Protein 4PVK (pdb70)

Foldseek 3Di:
DVLVVLLVVQDPCVQKDAPPRPCVLVVLCLQAQAPVQSDPVFAFERMEGADQDLSSVLSNLQSCVVVVAFEQEAARQVQQVSQQTTAPDDDYHYHYYHLNLADWAADLVQQKIKGFQNHFQLSNQVVNVVSDLFKGAAFDLALRHTNFQQQQQFGGYQLCQPANTRLVQWDKFWFQFSNSDTDMDVVLDDLLSQCRGNVGPLLSGGTGITMGGIDGFDSKKKKFKAKAAVVNVVLVLVLLCLVQQLVAPSQKWWKWKAQARMIITIMIGRDDLVVVAVSCVVRRCVSVDDSVRIDMHTPQQVSCCVPPVDRPCRCPRNVDSNSPNHFNKDKWKFWFQDRDDSVVSCCVHHPLSPDFQFFMKMKTAYHHPNQPDDLQSHQQRRHNRTSIMIMGMTTDHDPPRVVRNVVSVVVVCVVCVVGTDPPPGATRNSRPDCVQFWFDADPQFTDQVRQCSSQCNHRNPNLVSSQCSSCVRPVNSSRDGRRHRTHDDD

Nearest PDB structures (foldseek):
  4pvh-assembly1_A  TM=1.002E+00  e=0.000E+00  Phleum pratense
  4pve-assembly1_A  TM=1.002E+00  e=0.000E+00  Phleum pratense
  4pwb-assembly1_A  TM=1.001E+00  e=0.000E+00  Phleum pratense
  4pwc-assembly1_A  TM=1.001E+00  e=0.000E+00  Phleum pratense
  3tsj-assembly2_B  TM=9.996E-01  e=0.000E+00  Phleum pratense

CATH classification: 3.30.43.10 (+2 more: 3.30.465.10, 3.40.462.20)

Organism: Phleum pratense (NCBI:txid15957)

B-factor: mean 22.56, std 8.47, range [10.18, 65.34]

Sequence (490 aa):
EDFLGCLVKEIPPRLLYAKSSPAYPSVLGQTIRNSRWSSPDNVKPLYIITPTQVSHIQSAVVCGRRHTVRIRVRSGGHDYEGLSYRSLQPETFAVVDLNKMRAVWVDGKARTAWVVDSGAQLGELYYAIYKASPTLAFPAGVVCPTVGVGGHFAGGGFGMLLRKYGIAAENVIDVKLVDANGKLHDKKSMMGDDHFWAVRGGGGESFGIVVAWQVKLLPVPPTVTIFKISSKTVSSEGAVDIINKWQVVAPQLPADLMIRIIAQGPKATFEAMYLGTCKTLTPLMSSSKFPELGMNPSHCNEMSWIQSIPFVHLGHRDALEDDLLNRQNSFKPFAEYKSDYVYQPFPKTVWEEQILNTWLVKPGAGIMIFDPYGATISATPEESATPFPHRKKGVLFNIQYVNYWFAPGAAAAPLSSWSSKKDIYNYMEPYVSKNPRQAYANYRDIDLGRNEVVNDVSTYASGKVWGQKYFKKGNFERLAITKGKVDPTDYFRNEQSIPPLIIK

InterPro domains:
  IPR006094 FAD linked oxidase, N-terminal [PF01565] (53-191)
  IPR012951 Berberine/berberine-like [PF08031] (435-494)
  IPR016166 FAD-binding domain, PCMH-type [PS51387] (49-225)
  IPR016167 FAD-binding, type PCMH, subdomain 1 [G3DSA:3.30.43.10] (1-109)
  IPR016169 FAD-binding, type PCMH, subdomain 2 [G3DSA:3.30.465.10] (115-495)
  IPR036318 FAD-binding, type PCMH-like superfamily [SSF56176] (4-226)

Solvent-accessible surface area: 18741 Å² total; per-residue (Å²): 182,89,5,51,33,15,0,75,165,103,3,56,89,171,1,19,32,24,114,108,29,140,42,12,90,72,27,8,20,79,11,3,22,4,21,51,24,39,40,125,120,12,32,52,0,61,18,0,0,1,0,40,104,34,63,19,0,47,24,0,0,62,1,0,76,173,50,121,15,44,0,9,26,0,14,5,4,50,38,36,8,0,3,16,4,24,0,28,113,114,82,81,1,0,0,0,1,2,36,86,18,118,43,27,194,36,72,27,188,57,120,28,2,90,0,26,0,2,0,7,0,0,17,0,2,30,22,0,74,144,50,18,82,49,8,0,1,2,5,5,24,45,7,24,21,3,0,8,40,21,0,6,2,0,0,12,4,20,8,0,2,62,37,0,0,0,0,43,9,4,58,30,0,69,0,0,14,4,100,6,117,67,19,60,105,189,58,20,32,124,44,6,10,16,0,5,55,1,1,14,24,17,2,4,8,2,11,5,6,0,36,0,83,4,24,64,7,46,97,40,0,0,0,0,68,7,46,41,45,52,110,102,28,0,20,86,14,0,38,86,0,2,78,24,1,4,149,8,54,34,48,0,3,0,19,0,34,0,111,10,52,84,0,23,0,11,1,5,19,15,11,52,18,181,70,0,33,71,30,3,71,79,102,1,74,80,0,41,22,64,83,99,52,24,29,92,24,23,5,3,72,1,19,4,10,8,74,78,38,75,149,129,33,30,85,106,11,1,78,50,59,144,18,103,116,74,3,33,0,11,22,11,1,0,0,0,48,128,66,4,66,84,86,4,0,62,73,0,0,70,48,32,9,90,76,114,29,34,7,44,0,31,0,12,0,0,9,39,49,0,16,82,24,86,42,72,51,18,0,5,1,1,0,141,49,3,30,0,2,0,13,0,8,1,87,21,135,46,110,90,44,31,81,48,10,61,61,6,1,130,69,0,21,107,48,0,90,82,70,6,12,110,140,35,34,5,0,5,15,38,31,26,1,18,92,11,19,113,18,106,70,71,140,78,44,1,36,49,75,19,0,88,88,2,0,65,47,5,5,50,72,8,3,98,93,0,0,77,2,0,7,131,32,4,62,71,0,8,2,26,6,22,6,2,1,0,11,59,96,234

Secondary structure (DSSP, 8-state):
-HHHHHHHHHS-GGGEEETTSTTHHHHHHTT---TTTTSTTSBPPSEEE--SSHHHHHHHHHHHHHTT-EEEEESS---TT-TTT-BSSS--EEEEE-TT---EEEETTTTEEEEETTSBHHHHHHHHHHH-TTEE----S-TT-BHHHHHHT----TTHHHH--GGGGEEEEEEE-TTS-EE-HHHHHHHHHHHHTTS-SSTT-EEEEEEEE-EE--S-EEEEEEEEETTTTHHHHHHHHHHHGGGS-TTEEEEEEESSSEEEEEEEESS-HHHHHHHHHHH-GGG---GGG-EEE-HHHHHHHHHH--SS-HHHHHS--S-----EEEEEEEEE-SPPPHHHHHHIIIIITSSTT--EEEEEE--HHHHHS-TTTSS----TT--EEEEEEEEE-STT--HHHHHHHHHHHHHHGGGS--SS----TTS--GGG----EETTEE-HHHHHHHHHHHHGGGHHHHHHHHHHH-TT--S--TTSPPP---

Structure (mmCIF, N/CA/C/O backbone):
data_4PVK
#
_entry.id   4PVK
#
_cell.length_a   117.370
_cell.length_b   117.370
_cell.length_c   201.000
_cell.angle_alpha   90.00
_cell.angle_beta   90.00
_cell.angle_gamma   120.00
#
_symmetry.space_group_name_H-M   'P 61 2 2'
#
loop_
_entity.id
_entity.type
_entity.pdbx_description
1 polymer 'Pollen allergen Phl p 4.0202'
2 non-polymer 'FLAVIN-ADENINE DINUCLEOTIDE'
3 non-polymer 'SODIUM ION'
4 non-polymer 'CHLORIDE ION'
5 non-polymer 'MALONATE ION'
6 water water
#
loop_
_atom_site.group_PDB
_atom_site.id
_atom_site.type_symbol
_atom_site.label_atom_id
_atom_site.label_alt_id
_atom_site.label_comp_id
_atom_site.label_asym_id
_atom_site.label_entity_id
_atom_site.label_seq_id
_atom_site.pdbx_PDB_ins_code
_atom_site.Cartn_x
_atom_site.Cartn_y
_atom_site.Cartn_z
_atom_site.occupancy
_atom_site.B_iso_or_equiv
_atom_site.auth_seq_id
_atom_site.auth_comp_id
_atom_site.auth_asym_id
_atom_site.auth_atom_id
_atom_site.pdbx_PDB_model_num
ATOM 1 N N . GLU A 1 9 ? 30.036 -5.546 11.800 1.00 41.38 9 GLU A N 1
ATOM 2 C CA . GLU A 1 9 ? 30.906 -4.409 11.526 1.00 38.63 9 GLU A CA 1
ATOM 3 C C . GLU A 1 9 ? 32.362 -4.746 11.831 1.00 35.44 9 GLU A C 1
ATOM 4 O O . GLU A 1 9 ? 33.239 -4.580 10.983 1.00 33.83 9 GLU A O 1
ATOM 15 N N . ASP A 1 10 ? 32.627 -5.221 13.044 1.00 33.75 10 ASP A N 1
ATOM 16 C CA . ASP A 1 10 ? 34.015 -5.428 13.454 1.00 32.57 10 ASP A CA 1
ATOM 17 C C . ASP A 1 10 ? 34.602 -6.743 12.947 1.00 27.75 10 ASP A C 1
ATOM 18 O O . ASP A 1 10 ? 35.818 -6.874 12.854 1.00 27.10 10 ASP A O 1
ATOM 27 N N . PHE A 1 11 ? 33.757 -7.712 12.607 1.00 27.36 11 PHE A N 1
ATOM 28 C CA . PHE A 1 11 ? 34.249 -8.889 11.892 1.00 24.49 11 PHE A CA 1
ATOM 29 C C . PHE A 1 11 ? 34.831 -8.429 10.558 1.00 24.58 11 PHE A C 1
ATOM 30 O O . PHE A 1 11 ? 35.962 -8.767 10.206 1.00 24.07 11 PHE A O 1
ATOM 47 N N . LEU A 1 12 ? 34.065 -7.628 9.829 1.00 24.84 12 LEU A N 1
ATOM 48 C CA . LEU A 1 12 ? 34.534 -7.122 8.555 1.00 25.71 12 LEU A CA 1
ATOM 49 C C . LEU A 1 12 ? 35.790 -6.273 8.749 1.00 26.65 12 LEU A C 1
ATOM 50 O O . LEU A 1 12 ? 36.739 -6.369 7.970 1.00 26.51 12 LEU A O 1
ATOM 66 N N . GLY A 1 13 ? 35.806 -5.460 9.802 1.00 26.84 13 GLY A N 1
ATOM 67 C CA . GLY A 1 13 ? 36.965 -4.637 10.089 1.00 26.54 13 GLY A CA 1
ATOM 68 C C . GLY A 1 13 ? 38.205 -5.482 10.310 1.00 25.61 13 GLY A C 1
ATOM 69 O O . GLY A 1 13 ? 39.300 -5.124 9.879 1.00 26.85 13 GLY A O 1
ATOM 73 N N . CYS A 1 14 ? 38.032 -6.605 10.998 1.00 23.62 14 CYS A N 1
ATOM 74 C CA . CYS A 1 14 ? 39.128 -7.536 11.223 1.00 23.30 14 CYS A CA 1
ATOM 75 C C . CYS A 1 14 ? 39.639 -8.100 9.902 1.00 23.92 14 CYS A C 1
ATOM 76 O O . CYS A 1 14 ? 40.851 -8.165 9.664 1.00 23.88 14 CYS A O 1
ATOM 83 N N . LEU A 1 15 ? 38.710 -8.503 9.045 1.00 23.53 15 LEU A N 1
ATOM 84 C CA . LEU A 1 15 ? 39.071 -9.066 7.746 1.00 23.73 15 LEU A CA 1
ATOM 85 C C . LEU A 1 15 ? 39.847 -8.070 6.909 1.00 25.33 15 LEU A C 1
ATOM 86 O O . LEU A 1 15 ? 40.872 -8.419 6.327 1.00 25.71 15 LEU A O 1
ATOM 102 N N . VAL A 1 16 ? 39.355 -6.831 6.872 1.00 26.49 16 VAL A N 1
ATOM 103 C CA . VAL A 1 16 ? 39.914 -5.801 5.994 1.00 29.36 16 VAL A CA 1
ATOM 104 C C . VAL A 1 16 ? 41.345 -5.484 6.411 1.00 30.20 16 VAL A C 1
ATOM 105 O O . VAL A 1 16 ? 42.188 -5.118 5.591 1.00 31.35 16 VAL A O 1
ATOM 118 N N . LYS A 1 17 ? 41.608 -5.652 7.701 1.00 29.70 17 LYS A N 1
ATOM 119 C CA . LYS A 1 17 ? 42.931 -5.439 8.254 1.00 30.15 17 LYS A CA 1
ATOM 120 C C . LYS A 1 17 ? 43.938 -6.476 7.735 1.00 29.55 17 LYS A C 1
ATOM 121 O O . LYS A 1 17 ? 45.120 -6.189 7.619 1.00 30.57 17 LYS A O 1
ATOM 140 N N . GLU A 1 18 ? 43.470 -7.683 7.421 1.00 29.42 18 GLU A N 1
ATOM 141 C CA . GLU A 1 18 ? 44.379 -8.805 7.176 1.00 30.31 18 GLU A CA 1
ATOM 142 C C . GLU A 1 18 ? 44.344 -9.382 5.748 1.00 29.37 18 GLU A C 1
ATOM 143 O O . GLU A 1 18 ? 45.289 -10.048 5.332 1.00 30.98 18 GLU A O 1
ATOM 155 N N . ILE A 1 19 ? 43.269 -9.119 5.004 1.00 26.79 19 ILE A N 1
ATOM 156 C CA . ILE A 1 19 ? 43.037 -9.754 3.703 1.00 25.81 19 ILE A CA 1
ATOM 157 C C . ILE A 1 19 ? 42.812 -8.666 2.644 1.00 25.42 19 ILE A C 1
ATOM 158 O O . ILE A 1 19 ? 42.099 -7.706 2.914 1.00 26.21 19 ILE A O 1
ATOM 174 N N . PRO A 1 20 ? 43.409 -8.812 1.441 1.00 25.83 20 PRO A N 1
ATOM 175 C CA . PRO A 1 20 ? 43.169 -7.816 0.388 1.00 26.08 20 PRO A CA 1
ATOM 176 C C . PRO A 1 20 ? 41.673 -7.575 0.178 1.00 25.85 20 PRO A C 1
ATOM 177 O O . PRO A 1 20 ? 40.920 -8.540 0.042 1.00 24.85 20 PRO A O 1
ATOM 188 N N . PRO A 1 21 ? 41.239 -6.307 0.177 1.00 26.76 21 PRO A N 1
ATOM 189 C CA . PRO A 1 21 ? 39.798 -6.038 0.121 1.00 26.89 21 PRO A CA 1
ATOM 190 C C . PRO A 1 21 ? 39.111 -6.541 -1.142 1.00 25.39 21 PRO A C 1
ATOM 191 O O . PRO A 1 21 ? 37.903 -6.772 -1.115 1.00 25.10 21 PRO A O 1
ATOM 202 N N . ARG A 1 22 ? 39.855 -6.710 -2.231 1.00 23.85 22 ARG A N 1
ATOM 203 C CA . ARG A 1 22 ? 39.250 -7.235 -3.449 1.00 23.01 22 ARG A CA 1
ATOM 204 C C . ARG A 1 22 ? 38.775 -8.681 -3.290 1.00 21.56 22 ARG A C 1
ATOM 205 O O . ARG A 1 22 ? 38.030 -9.177 -4.127 1.00 23.04 22 ARG A O 1
ATOM 226 N N . LEU A 1 23 ? 39.196 -9.351 -2.215 1.00 19.96 23 LEU A N 1
ATOM 227 C CA . LEU A 1 23 ? 38.822 -10.743 -1.957 1.00 19.99 23 LEU A CA 1
ATOM 228 C C . LEU A 1 23 ? 37.687 -10.834 -0.936 1.00 19.04 23 LEU A C 1
ATOM 229 O O . LEU A 1 23 ? 37.354 -11.932 -0.476 1.00 18.87 23 LEU A O 1
ATOM 245 N N . LEU A 1 24 ? 37.111 -9.685 -0.594 1.00 19.32 24 LEU A N 1
ATOM 246 C CA . LEU A 1 24 ? 36.045 -9.595 0.405 1.00 20.48 24 LEU A CA 1
ATOM 247 C C . LEU A 1 24 ? 34.795 -9.032 -0.243 1.00 20.64 24 LEU A C 1
ATOM 248 O O . LEU A 1 24 ? 34.873 -8.054 -0.994 1.00 22.99 24 LEU A O 1
ATOM 264 N N . TYR A 1 25 ? 33.654 -9.647 0.057 1.00 20.08 25 TYR A N 1
ATOM 265 C CA . TYR A 1 25 ? 32.373 -9.257 -0.534 1.00 21.09 25 TYR A CA 1
ATOM 266 C C . TYR A 1 25 ? 31.278 -9.170 0.516 1.00 22.17 25 TYR A C 1
ATOM 267 O O . TYR A 1 25 ? 31.028 -10.130 1.235 1.00 23.84 25 TYR A O 1
ATOM 285 N N . ALA A 1 26 ? 30.635 -8.012 0.596 1.00 23.95 26 ALA A N 1
ATOM 286 C CA . ALA A 1 26 ? 29.457 -7.826 1.437 1.00 24.85 26 ALA A CA 1
ATOM 287 C C . ALA A 1 26 ? 28.223 -7.897 0.544 1.00 27.62 26 ALA A C 1
ATOM 288 O O . ALA A 1 26 ? 28.342 -7.858 -0.677 1.00 26.78 26 ALA A O 1
ATOM 295 N N . LYS A 1 27 ? 27.042 -7.998 1.144 1.00 30.48 27 LYS A N 1
ATOM 296 C CA . LYS A 1 27 ? 25.814 -8.159 0.368 1.00 34.57 27 LYS A CA 1
ATOM 297 C C . LYS A 1 27 ? 25.591 -7.023 -0.628 1.00 36.69 27 LYS A C 1
ATOM 298 O O . LYS A 1 27 ? 24.932 -7.216 -1.654 1.00 38.42 27 LYS A O 1
ATOM 317 N N . SER A 1 28 ? 26.159 -5.855 -0.329 1.00 36.51 28 SER A N 1
ATOM 318 C CA . SER A 1 28 ? 26.005 -4.668 -1.165 1.00 38.20 28 SER A CA 1
ATOM 319 C C . SER A 1 28 ? 27.102 -4.538 -2.220 1.00 37.64 28 SER A C 1
ATOM 320 O O . SER A 1 28 ? 27.032 -3.650 -3.076 1.00 38.30 28 SER A O 1
ATOM 328 N N . SER A 1 29 ? 28.117 -5.402 -2.152 1.00 35.61 29 SER A N 1
ATOM 329 C CA . SER A 1 29 ? 29.213 -5.375 -3.118 1.00 34.69 29 SER A CA 1
ATOM 330 C C . SER A 1 29 ? 28.660 -5.735 -4.505 1.00 34.26 29 SER A C 1
ATOM 331 O O . SER A 1 29 ? 27.870 -6.672 -4.632 1.00 33.87 29 SER A O 1
ATOM 339 N N . PRO A 1 30 ? 29.061 -4.987 -5.548 1.00 34.85 30 PRO A N 1
ATOM 340 C CA . PRO A 1 30 ? 28.496 -5.233 -6.883 1.00 34.06 30 PRO A CA 1
ATOM 341 C C . PRO A 1 30 ? 28.627 -6.678 -7.352 1.00 33.01 30 PRO A C 1
ATOM 342 O O . PRO A 1 30 ? 27.720 -7.203 -8.001 1.00 33.67 30 PRO A O 1
ATOM 353 N N . ALA A 1 31 ? 29.745 -7.305 -7.014 1.00 31.44 31 ALA A N 1
ATOM 354 C CA . ALA A 1 31 ? 30.041 -8.649 -7.494 1.00 29.15 31 ALA A CA 1
ATOM 355 C C . ALA A 1 31 ? 29.509 -9.761 -6.584 1.00 26.91 31 ALA A C 1
ATOM 356 O O . ALA A 1 31 ? 29.650 -10.935 -6.910 1.00 26.88 31 ALA A O 1
ATOM 363 N N . TYR A 1 32 ? 28.903 -9.404 -5.452 1.00 26.33 32 TYR A N 1
ATOM 364 C CA . TYR A 1 32 ? 28.458 -10.421 -4.493 1.00 24.74 32 TYR A CA 1
ATOM 365 C C . TYR A 1 32 ? 27.512 -11.468 -5.097 1.00 23.57 32 TYR A C 1
ATOM 366 O O . TYR A 1 32 ? 27.746 -12.648 -4.913 1.00 21.98 32 TYR A O 1
ATOM 384 N N . PRO A 1 33 ? 26.465 -11.047 -5.839 1.00 23.74 33 PRO A N 1
ATOM 385 C CA . PRO A 1 33 ? 25.549 -12.063 -6.375 1.00 24.38 33 PRO A CA 1
ATOM 386 C C . PRO A 1 33 ? 26.252 -13.051 -7.308 1.00 23.45 33 PRO A C 1
ATOM 387 O O . PRO A 1 33 ? 25.989 -14.257 -7.257 1.00 22.70 33 PRO A O 1
ATOM 398 N N . SER A 1 34 ? 27.164 -12.542 -8.127 1.00 23.87 34 SER A N 1
ATOM 399 C CA . SER A 1 34 ? 27.907 -13.372 -9.066 1.00 23.76 34 SER A CA 1
ATOM 400 C C . SER A 1 34 ? 28.839 -14.344 -8.346 1.00 21.62 34 SER A C 1
ATOM 401 O O . SER A 1 34 ? 28.914 -15.523 -8.683 1.00 21.63 34 SER A O 1
ATOM 409 N N . VAL A 1 35 ? 29.560 -13.838 -7.354 1.00 19.78 35 VAL A N 1
ATOM 410 C CA . VAL A 1 35 ? 30.487 -14.661 -6.585 1.00 19.16 35 VAL A CA 1
ATOM 411 C C . VAL A 1 35 ? 29.721 -15.739 -5.824 1.00 18.72 35 VAL A C 1
ATOM 412 O O . VAL A 1 35 ? 30.119 -16.901 -5.823 1.00 18.39 35 VAL A O 1
ATOM 425 N N . LEU A 1 36 ? 28.609 -15.365 -5.200 1.00 18.67 36 LEU A N 1
ATOM 426 C CA . LEU A 1 36 ? 27.789 -16.335 -4.487 1.00 17.94 36 LEU A CA 1
ATOM 427 C C . LEU A 1 36 ? 27.291 -17.414 -5.443 1.00 16.81 36 LEU A C 1
ATOM 428 O O . LEU A 1 36 ? 27.323 -18.594 -5.128 1.00 16.68 36 LEU A O 1
ATOM 444 N N . GLY A 1 37 ? 26.827 -17.009 -6.621 1.00 17.03 37 GLY A N 1
ATOM 445 C CA . GLY A 1 37 ? 26.184 -17.954 -7.517 1.00 17.51 37 GLY A CA 1
ATOM 446 C C . GLY A 1 37 ? 27.107 -18.827 -8.344 1.00 17.84 37 GLY A C 1
ATOM 447 O O . GLY A 1 37 ? 26.646 -19.793 -8.947 1.00 18.54 37 GLY A O 1
ATOM 451 N N . GLN A 1 38 ? 28.399 -18.501 -8.373 1.00 17.82 38 GLN A N 1
ATOM 452 C CA . GLN A 1 38 ? 29.298 -19.083 -9.371 1.00 18.63 38 GLN A CA 1
ATOM 453 C C . GLN A 1 38 ? 29.428 -20.596 -9.300 1.00 17.39 38 GLN A C 1
ATOM 454 O O . GLN A 1 38 ? 29.6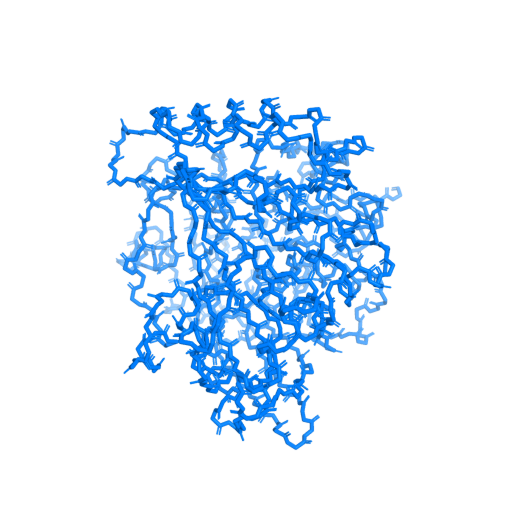63 -21.255 -10.318 1.00 18.64 38 GLN A O 1
ATOM 468 N N . THR A 1 39 ? 29.308 -21.158 -8.102 1.00 15.55 39 THR A N 1
ATOM 469 C CA . THR A 1 39 ? 29.380 -22.604 -7.930 1.00 15.41 39 THR A CA 1
ATOM 470 C C . THR A 1 39 ? 28.135 -23.176 -7.251 1.00 15.58 39 THR A C 1
ATOM 471 O O . THR A 1 39 ? 28.154 -24.298 -6.758 1.00 15.78 39 THR A O 1
ATOM 482 N N . ILE A 1 40 ? 27.032 -22.437 -7.265 1.00 15.29 40 ILE A N 1
ATOM 483 C CA . ILE A 1 40 ? 25.759 -23.031 -6.885 1.00 15.28 40 ILE A CA 1
ATOM 484 C C . ILE A 1 40 ? 25.313 -23.957 -8.015 1.00 15.56 40 ILE A C 1
ATOM 485 O O . ILE A 1 40 ? 25.185 -23.524 -9.164 1.00 17.69 40 ILE A O 1
ATOM 501 N N . ARG A 1 41 ? 25.057 -25.221 -7.679 1.00 14.40 41 ARG A N 1
ATOM 502 C CA . ARG A 1 41 ? 24.764 -26.262 -8.671 1.00 15.48 41 ARG A CA 1
ATOM 503 C C . ARG A 1 41 ? 23.303 -26.701 -8.672 1.00 16.95 41 ARG A C 1
ATOM 504 O O . ARG A 1 41 ? 22.926 -27.589 -9.431 1.00 20.28 41 ARG A O 1
ATOM 525 N N . ASN A 1 42 ? 22.492 -26.071 -7.830 1.00 16.25 42 ASN A N 1
ATOM 526 C CA . ASN A 1 42 ? 21.124 -26.501 -7.597 1.00 16.23 42 ASN A CA 1
ATOM 527 C C . ASN A 1 42 ? 20.231 -25.282 -7.539 1.00 17.43 42 ASN A C 1
ATOM 528 O O . ASN A 1 42 ? 20.392 -24.436 -6.664 1.00 18.83 42 ASN A O 1
ATOM 539 N N . SER A 1 43 ? 19.301 -25.185 -8.483 1.00 17.29 43 SER A N 1
ATOM 540 C CA . SER A 1 43 ? 18.435 -24.009 -8.575 1.00 18.90 43 SER A CA 1
ATOM 541 C C . SER A 1 43 ? 17.484 -23.877 -7.386 1.00 18.81 43 SER A C 1
ATOM 542 O O . SER A 1 43 ? 16.890 -22.820 -7.173 1.00 20.51 43 SER A O 1
ATOM 550 N N . ARG A 1 44 ? 17.356 -24.924 -6.580 1.00 17.98 44 ARG A N 1
ATOM 551 C CA . ARG A 1 44 ? 16.556 -24.801 -5.371 1.00 18.08 44 ARG A CA 1
ATOM 552 C C . ARG A 1 44 ? 17.190 -23.805 -4.411 1.00 18.14 44 ARG A C 1
ATOM 553 O O . ARG A 1 44 ? 16.486 -23.133 -3.653 1.00 18.89 44 ARG A O 1
ATOM 574 N N . TRP A 1 45 ? 18.520 -23.730 -4.431 1.00 17.10 45 TRP A N 1
ATOM 575 C CA . TRP A 1 45 ? 19.255 -23.033 -3.381 1.00 17.51 45 TRP A CA 1
ATOM 576 C C . TRP A 1 45 ? 19.820 -21.691 -3.827 1.00 19.16 45 TRP A C 1
ATOM 577 O O . TRP A 1 45 ? 20.509 -21.026 -3.054 1.00 19.78 45 TRP A O 1
ATOM 598 N N . SER A 1 46 ? 19.524 -21.278 -5.057 1.00 19.09 46 SER A N 1
ATOM 599 C CA . SER A 1 46 ? 20.050 -20.017 -5.583 1.00 21.14 46 SER A CA 1
ATOM 600 C C . SER A 1 46 ? 19.059 -18.861 -5.470 1.00 22.92 46 SER A C 1
ATOM 601 O O . SER A 1 46 ? 19.441 -17.693 -5.605 1.00 24.12 46 SER A O 1
ATOM 609 N N . SER A 1 47 ? 17.792 -19.186 -5.228 1.00 23.57 47 SER A N 1
ATOM 610 C CA . SER A 1 47 ? 16.725 -18.190 -5.258 1.00 25.02 47 SER A CA 1
ATOM 611 C C . SER A 1 47 ? 16.772 -17.286 -4.024 1.00 26.67 47 SER A C 1
ATOM 612 O O . SER A 1 47 ? 17.423 -17.615 -3.036 1.00 25.70 47 SER A O 1
ATOM 620 N N . PRO A 1 48 ? 16.100 -16.126 -4.083 1.00 28.37 48 PRO A N 1
ATOM 621 C CA . PRO A 1 48 ? 16.251 -15.127 -3.015 1.00 29.87 48 PRO A CA 1
ATOM 622 C C . PRO A 1 48 ? 15.702 -15.534 -1.651 1.00 30.03 48 PRO A C 1
ATOM 623 O O . PRO A 1 48 ? 16.054 -14.897 -0.657 1.00 31.98 48 PRO A O 1
ATOM 634 N N . ASP A 1 49 ? 14.863 -16.565 -1.601 1.00 28.36 49 ASP A N 1
ATOM 635 C CA . ASP A 1 49 ? 14.298 -17.043 -0.340 1.00 28.20 49 ASP A CA 1
ATOM 636 C C . ASP A 1 49 ? 15.321 -17.807 0.511 1.00 26.20 49 ASP A C 1
ATOM 637 O O . ASP A 1 49 ? 15.090 -18.077 1.689 1.00 27.54 49 ASP A O 1
ATOM 646 N N . ASN A 1 50 ? 16.450 -18.163 -0.086 1.00 23.19 50 ASN A N 1
ATOM 647 C CA . ASN A 1 50 ? 17.491 -18.876 0.640 1.00 20.37 50 ASN A CA 1
ATOM 648 C C . ASN A 1 50 ? 18.262 -17.927 1.529 1.00 20.66 50 ASN A C 1
ATOM 649 O O . ASN A 1 50 ? 18.440 -16.764 1.181 1.00 22.50 50 ASN A O 1
ATOM 660 N N . VAL A 1 51 ? 18.713 -18.418 2.680 1.00 19.53 51 VAL A N 1
ATOM 661 C CA . VAL A 1 51 ? 19.494 -17.593 3.584 1.00 19.91 51 VAL A CA 1
ATOM 662 C C . VAL A 1 51 ? 20.893 -17.401 3.020 1.00 19.85 51 VAL A C 1
ATOM 663 O O . VAL A 1 51 ? 21.584 -18.365 2.705 1.00 21.23 51 VAL A O 1
ATOM 676 N N . LYS A 1 52 ? 21.295 -16.139 2.925 1.00 21.33 52 LYS A N 1
ATOM 677 C CA . LYS A 1 52 ? 22.533 -15.731 2.272 1.00 21.19 52 LYS A CA 1
ATOM 678 C C . LYS A 1 52 ? 23.626 -15.384 3.283 1.00 19.84 52 LYS A C 1
ATOM 679 O O . LYS A 1 52 ? 23.335 -14.899 4.382 1.00 20.29 52 LYS A O 1
ATOM 698 N N . PRO A 1 53 ? 24.895 -15.589 2.909 1.00 18.40 53 PRO A N 1
ATOM 699 C CA . PRO A 1 53 ? 25.991 -15.191 3.795 1.00 18.21 53 PRO A CA 1
ATOM 700 C C . PRO A 1 53 ? 26.108 -13.686 3.949 1.00 18.97 53 PRO A C 1
ATOM 701 O O . PRO A 1 53 ? 25.879 -12.935 3.009 1.00 20.30 53 PRO A O 1
ATOM 712 N N . LEU A 1 54 ? 26.473 -13.252 5.147 1.00 19.20 54 LEU A N 1
ATOM 713 C CA . LEU A 1 54 ? 26.739 -11.850 5.397 1.00 20.56 54 LEU A CA 1
ATOM 714 C C . LEU A 1 54 ? 27.946 -11.354 4.595 1.00 19.54 54 LEU A C 1
ATOM 715 O O . LEU A 1 54 ? 27.950 -10.229 4.077 1.00 21.26 54 LEU A O 1
ATOM 731 N N . TYR A 1 55 ? 28.970 -12.203 4.502 1.00 18.80 55 TYR A N 1
ATOM 732 C CA . TYR A 1 55 ? 30.180 -11.890 3.754 1.00 18.83 55 TYR A CA 1
ATOM 733 C C . TYR A 1 55 ? 30.657 -13.120 3.025 1.00 18.28 55 TYR A C 1
ATOM 734 O O . TYR A 1 55 ? 30.407 -14.252 3.454 1.00 18.16 55 TYR A O 1
ATOM 752 N N . ILE A 1 56 ? 31.363 -12.883 1.926 1.00 19.06 56 ILE A N 1
ATOM 753 C CA . ILE A 1 56 ? 32.069 -13.940 1.228 1.00 18.87 56 ILE A CA 1
ATOM 754 C C . ILE A 1 56 ? 33.525 -13.518 1.161 1.00 18.30 56 ILE A C 1
ATOM 755 O O . ILE A 1 56 ? 33.829 -12.357 0.869 1.00 19.78 56 ILE A O 1
ATOM 771 N N . ILE A 1 57 ? 34.406 -14.464 1.474 1.00 17.91 57 ILE A N 1
ATOM 772 C CA . ILE A 1 57 ? 35.845 -14.270 1.393 1.00 16.63 57 ILE A CA 1
ATOM 773 C C . ILE A 1 57 ? 36.364 -15.273 0.370 1.00 15.40 57 ILE A C 1
ATOM 774 O O . ILE A 1 57 ? 36.045 -16.443 0.465 1.00 15.52 57 ILE A O 1
ATOM 790 N N . THR A 1 58 ? 37.135 -14.807 -0.612 1.00 15.64 58 THR A N 1
ATOM 791 C CA . THR A 1 58 ? 37.725 -15.685 -1.622 1.00 16.34 58 THR A CA 1
ATOM 792 C C . THR A 1 58 ? 39.243 -15.677 -1.475 1.00 15.83 58 THR A C 1
ATOM 793 O O . THR A 1 58 ? 39.937 -14.953 -2.191 1.00 16.64 58 THR A O 1
ATOM 804 N N . PRO A 1 59 ? 39.777 -16.482 -0.544 1.00 15.11 59 PRO A N 1
ATOM 805 C CA . PRO A 1 59 ? 41.225 -16.487 -0.334 1.00 15.65 59 PRO A CA 1
ATOM 806 C C . PRO A 1 59 ? 42.005 -16.948 -1.557 1.00 15.46 59 PRO A C 1
ATOM 807 O O . PRO A 1 59 ? 41.528 -17.771 -2.350 1.00 16.11 59 PRO A O 1
ATOM 818 N N . THR A 1 60 ? 43.209 -16.415 -1.703 1.00 15.93 60 THR A N 1
ATOM 819 C CA . THR A 1 60 ? 44.126 -16.908 -2.726 1.00 16.64 60 THR A CA 1
ATOM 820 C C . THR A 1 60 ? 45.393 -17.500 -2.139 1.00 16.82 60 THR A C 1
ATOM 821 O O . THR A 1 60 ? 46.189 -18.093 -2.861 1.00 17.03 60 THR A O 1
ATOM 832 N N . GLN A 1 61 ? 45.540 -17.372 -0.819 1.00 17.32 61 GLN A N 1
ATOM 833 C CA . GLN A 1 61 ? 46.691 -17.858 -0.073 1.00 18.14 61 GLN A CA 1
ATOM 834 C C . GLN A 1 61 ? 46.204 -18.476 1.231 1.00 16.99 61 GLN A C 1
ATOM 835 O O . GLN A 1 61 ? 45.202 -18.040 1.778 1.00 17.38 61 GLN A O 1
ATOM 849 N N . VAL A 1 62 ? 46.920 -19.471 1.739 1.00 16.88 62 VAL A N 1
ATOM 850 C CA . VAL A 1 62 ? 46.541 -20.072 3.014 1.00 17.36 62 VAL A CA 1
ATOM 851 C C . VAL A 1 62 ? 46.482 -19.038 4.153 1.00 16.35 62 VAL A C 1
ATOM 852 O O . VAL A 1 62 ? 45.606 -19.116 5.011 1.00 16.99 62 VAL A O 1
ATOM 865 N N . SER A 1 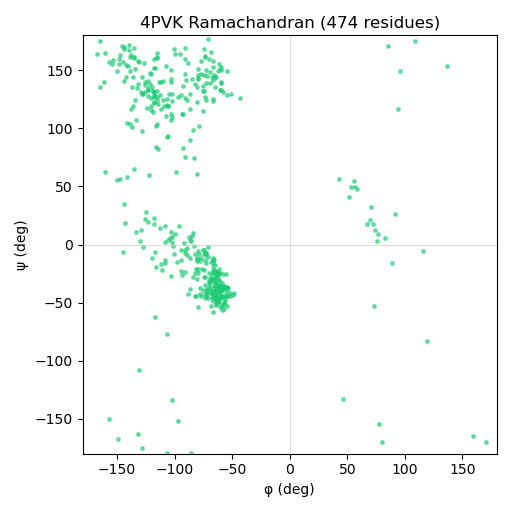63 ? 47.369 -18.047 4.141 1.00 16.47 63 SER A N 1
ATOM 866 C CA . SER A 1 63 ? 47.342 -17.011 5.187 1.00 17.08 63 SER A CA 1
ATOM 867 C C . SER A 1 63 ? 46.001 -16.287 5.228 1.00 17.24 63 SER A C 1
ATOM 868 O O . SER A 1 63 ? 45.561 -15.896 6.296 1.00 17.45 63 SER A O 1
ATOM 876 N N . HIS A 1 64 ? 45.342 -16.119 4.080 1.00 16.47 64 HIS A N 1
ATOM 877 C CA . HIS A 1 64 ? 44.015 -15.486 4.064 1.00 15.93 64 HIS A CA 1
ATOM 878 C C . HIS A 1 64 ? 42.984 -16.340 4.804 1.00 15.96 64 HIS A C 1
ATOM 879 O O . HIS A 1 64 ? 42.107 -15.823 5.494 1.00 16.44 64 HIS A O 1
ATOM 892 N N . ILE A 1 65 ? 43.066 -17.647 4.613 1.00 15.63 65 ILE A N 1
ATOM 893 C CA . ILE A 1 65 ? 42.152 -18.563 5.292 1.00 15.22 65 ILE A CA 1
ATOM 894 C C . ILE A 1 65 ? 42.369 -18.460 6.799 1.00 15.83 65 ILE A C 1
ATOM 895 O O . ILE A 1 65 ? 41.423 -18.342 7.574 1.00 15.63 65 ILE A O 1
ATOM 911 N N . GLN A 1 66 ? 43.624 -18.511 7.206 1.00 15.90 66 GLN A N 1
ATOM 912 C CA . GLN A 1 66 ? 43.945 -18.398 8.626 1.00 15.96 66 GLN A CA 1
ATOM 913 C C . GLN A 1 66 ? 43.425 -17.088 9.224 1.00 15.97 66 GLN A C 1
ATOM 914 O O . GLN A 1 66 ? 42.826 -17.086 10.302 1.00 17.01 66 GLN A O 1
ATOM 928 N N . SER A 1 67 ? 43.630 -15.974 8.523 1.00 16.03 67 SER A N 1
ATOM 929 C CA . SER A 1 67 ? 43.157 -14.680 9.005 1.00 16.80 67 SER A CA 1
ATOM 930 C C . SER A 1 67 ? 41.648 -14.644 9.130 1.00 16.76 67 SER A C 1
ATOM 931 O O . SER A 1 67 ? 41.105 -14.081 10.086 1.00 17.06 67 SER A O 1
ATOM 939 N N . ALA A 1 68 ? 40.960 -15.232 8.158 1.00 15.94 68 ALA A N 1
ATOM 940 C CA . ALA A 1 68 ? 39.504 -15.261 8.191 1.00 16.89 68 ALA A CA 1
ATOM 941 C C . ALA A 1 68 ? 39.004 -16.033 9.406 1.00 14.91 68 ALA A C 1
ATOM 942 O O . ALA A 1 68 ? 38.081 -15.597 10.091 1.00 16.45 68 ALA A O 1
ATOM 949 N N . VAL A 1 69 ? 39.607 -17.185 9.657 1.00 14.60 69 VAL A N 1
ATOM 950 C CA . VAL A 1 69 ? 39.204 -18.016 10.794 1.00 14.45 69 VAL A CA 1
ATOM 951 C C . VAL A 1 69 ? 39.485 -17.299 12.118 1.00 14.66 69 VAL A C 1
ATOM 952 O O . VAL A 1 69 ? 38.630 -17.277 13.015 1.00 15.51 69 VAL A O 1
ATOM 965 N N . VAL A 1 70 ? 40.662 -16.701 12.238 1.00 14.94 70 VAL A N 1
ATOM 966 C CA . VAL A 1 70 ? 41.002 -15.967 13.456 1.00 15.43 70 VAL A CA 1
ATOM 967 C C . VAL A 1 70 ? 39.996 -14.839 13.674 1.00 16.79 70 VAL A C 1
ATOM 968 O O . VAL A 1 70 ? 39.510 -14.639 14.786 1.00 17.43 70 VAL A O 1
ATOM 981 N N . CYS A 1 71 ? 39.673 -14.098 12.621 1.00 16.72 71 CYS A N 1
ATOM 982 C CA . CYS A 1 71 ? 38.670 -13.037 12.737 1.00 17.15 71 CYS A CA 1
ATOM 983 C C . CYS A 1 71 ? 37.302 -13.586 13.136 1.00 16.45 71 CYS A C 1
ATOM 984 O O . CYS A 1 71 ? 36.592 -12.985 13.959 1.00 17.83 71 CYS A O 1
ATOM 991 N N . GLY A 1 72 ? 36.941 -14.732 12.581 1.00 15.97 72 GLY A N 1
ATOM 992 C CA . GLY A 1 72 ? 35.666 -15.341 12.892 1.00 16.41 72 GLY A CA 1
ATOM 993 C C . GLY A 1 72 ? 35.582 -15.774 14.335 1.00 15.13 72 GLY A C 1
ATOM 994 O O . GLY A 1 72 ? 34.531 -15.638 14.960 1.00 17.34 72 GLY A O 1
ATOM 998 N N . ARG A 1 73 ? 36.669 -16.328 14.861 1.00 16.49 73 ARG A N 1
ATOM 999 C CA . ARG A 1 73 ? 36.688 -16.714 16.273 1.00 16.60 73 ARG A CA 1
ATOM 1000 C C . ARG A 1 73 ? 36.609 -15.483 17.172 1.00 17.56 73 ARG A C 1
ATOM 1001 O O . ARG A 1 73 ? 35.820 -15.455 18.128 1.00 18.04 73 ARG A O 1
ATOM 1022 N N . ARG A 1 74 ? 37.437 -14.479 16.888 1.00 16.74 74 ARG A N 1
ATOM 1023 C CA . ARG A 1 74 ? 37.481 -13.256 17.711 1.00 17.45 74 ARG A CA 1
ATOM 1024 C C . ARG A 1 74 ? 36.136 -12.550 17.777 1.00 18.69 74 ARG A C 1
ATOM 1025 O O . ARG A 1 74 ? 35.759 -12.008 18.820 1.00 19.98 74 ARG A O 1
ATOM 1046 N N . HIS A 1 75 ? 35.406 -12.588 16.669 1.00 19.31 75 HIS A N 1
ATOM 1047 C CA . HIS A 1 75 ? 34.166 -11.837 16.540 1.00 22.13 75 HIS A CA 1
ATOM 1048 C C . HIS A 1 75 ? 32.932 -12.723 16.463 1.00 22.73 75 HIS A C 1
ATOM 1049 O O . HIS A 1 75 ? 31.843 -12.245 16.123 1.00 24.45 75 HIS A O 1
ATOM 1062 N N . THR A 1 76 ? 33.116 -13.999 16.811 1.00 21.55 76 THR A N 1
ATOM 1063 C CA . THR A 1 76 ? 32.055 -15.006 16.825 1.00 22.93 76 THR A CA 1
ATOM 1064 C C . THR A 1 76 ? 31.138 -14.923 15.606 1.00 21.92 76 THR A C 1
ATOM 1065 O O . THR A 1 76 ? 29.923 -14.784 15.730 1.00 24.41 76 THR A O 1
ATOM 1076 N N . VAL A 1 77 ? 31.745 -15.007 14.423 1.00 18.02 77 VAL A N 1
ATOM 1077 C CA . VAL A 1 77 ? 31.005 -15.177 13.184 1.00 17.01 77 VAL A CA 1
ATOM 1078 C C . VAL A 1 77 ? 31.496 -16.4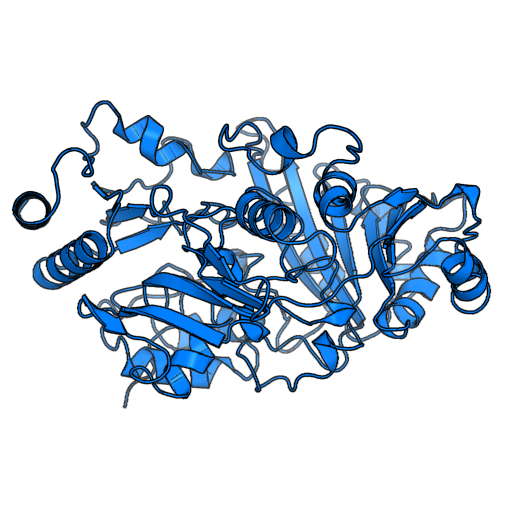77 12.572 1.00 16.91 77 VAL A C 1
ATOM 1079 O O . VAL A 1 77 ? 32.682 -16.627 12.274 1.00 16.98 77 VAL A O 1
ATOM 1092 N N . ARG A 1 78 ? 30.577 -17.413 12.405 1.00 15.91 78 ARG A N 1
ATOM 1093 C CA . ARG A 1 78 ? 30.901 -18.715 11.852 1.00 14.30 78 ARG A CA 1
ATOM 1094 C C . ARG A 1 78 ? 31.070 -18.680 10.332 1.00 14.69 78 ARG A C 1
ATOM 1095 O O . ARG A 1 78 ? 30.568 -17.777 9.646 1.00 15.40 78 ARG A O 1
ATOM 1116 N N . ILE A 1 79 ? 31.802 -19.676 9.843 1.00 14.73 79 ILE A N 1
ATOM 1117 C CA . ILE A 1 79 ? 32.206 -19.790 8.450 1.00 14.55 79 ILE A CA 1
ATOM 1118 C C . ILE A 1 79 ? 31.722 -21.104 7.882 1.00 13.88 79 ILE A C 1
ATOM 1119 O O . ILE A 1 79 ? 31.901 -22.151 8.502 1.00 14.21 79 ILE A O 1
ATOM 1135 N N . ARG A 1 80 ? 31.130 -21.042 6.698 1.00 14.19 80 ARG A N 1
ATOM 1136 C CA . ARG A 1 80 ? 30.875 -22.228 5.892 1.00 13.63 80 ARG A CA 1
ATOM 1137 C C . ARG A 1 80 ? 31.870 -22.210 4.730 1.00 12.81 80 ARG A C 1
ATOM 1138 O O . ARG A 1 80 ? 31.978 -21.203 4.005 1.00 14.25 80 ARG A O 1
ATOM 1159 N N . VAL A 1 81 ? 32.629 -23.292 4.579 1.00 12.28 81 VAL A N 1
ATOM 1160 C CA . VAL A 1 81 ? 33.650 -23.360 3.539 1.00 11.89 81 VAL A CA 1
ATOM 1161 C C . VAL A 1 81 ? 33.067 -23.995 2.283 1.00 11.80 81 VAL A C 1
ATOM 1162 O O . VAL A 1 81 ? 32.306 -24.951 2.348 1.00 12.44 81 VAL A O 1
ATOM 1175 N N . ARG A 1 82 ? 33.397 -23.400 1.142 1.00 12.20 82 ARG A N 1
ATOM 1176 C CA . ARG A 1 82 ? 32.946 -23.915 -0.140 1.00 12.25 82 ARG A CA 1
ATOM 1177 C C . ARG A 1 82 ? 34.141 -24.126 -1.042 1.00 12.00 82 ARG A C 1
ATOM 1178 O O . ARG A 1 82 ? 34.979 -23.237 -1.169 1.00 12.75 82 ARG A O 1
ATOM 1199 N N . SER A 1 83 ? 34.208 -25.311 -1.649 1.00 11.76 83 SER A N 1
ATOM 1200 C CA . SER A 1 83 ? 35.210 -25.614 -2.653 1.00 11.71 83 SER A CA 1
ATOM 1201 C C . SER A 1 83 ? 34.526 -25.638 -4.029 1.00 11.99 83 SER A C 1
ATOM 1202 O O . SER A 1 83 ? 34.617 -24.652 -4.768 1.00 12.91 83 SER A O 1
ATOM 1210 N N . GLY A 1 84 ? 33.813 -26.719 -4.340 1.00 11.22 84 GLY A N 1
ATOM 1211 C CA . GLY A 1 84 ? 33.136 -26.844 -5.620 1.00 12.32 84 GLY A CA 1
ATOM 1212 C C . GLY A 1 84 ? 31.651 -26.547 -5.620 1.00 12.90 84 GLY A C 1
ATOM 1213 O O . GLY A 1 84 ? 31.031 -26.525 -6.671 1.00 13.39 84 GLY A O 1
ATOM 1217 N N . GLY A 1 85 ? 31.056 -26.358 -4.448 1.00 12.32 85 GLY A N 1
ATOM 1218 C CA . GLY A 1 85 ? 29.659 -25.981 -4.341 1.00 13.28 85 GLY A CA 1
ATOM 1219 C C . GLY A 1 85 ? 28.620 -27.064 -4.579 1.00 12.76 85 GLY A C 1
ATOM 1220 O O . GLY A 1 85 ? 27.420 -26.774 -4.541 1.00 13.54 85 GLY A O 1
ATOM 1224 N N . HIS A 1 86 ? 29.062 -28.300 -4.802 1.00 12.43 86 HIS A N 1
ATOM 1225 C CA . HIS A 1 86 ? 28.132 -29.370 -5.133 1.00 12.30 86 HIS A CA 1
ATOM 1226 C C . HIS A 1 86 ? 27.276 -29.913 -3.984 1.00 11.93 86 HIS A C 1
ATOM 1227 O O . HIS A 1 86 ? 26.409 -30.748 -4.217 1.00 12.94 86 HIS A O 1
ATOM 1240 N N . ASP A 1 87 ? 27.498 -29.453 -2.756 1.00 11.87 87 ASP A N 1
ATOM 1241 C CA . ASP A 1 87 ? 26.707 -29.954 -1.633 1.00 11.91 87 ASP A CA 1
ATOM 1242 C C . ASP A 1 87 ? 25.237 -30.044 -2.002 1.00 11.97 87 ASP A C 1
ATOM 1243 O O . ASP A 1 87 ? 24.635 -29.055 -2.397 1.00 12.93 87 ASP A O 1
ATOM 1252 N N . TYR A 1 88 ? 24.649 -31.214 -1.815 1.00 12.86 88 TYR A N 1
ATOM 1253 C CA . TYR A 1 88 ? 23.288 -31.450 -2.283 1.00 12.06 88 TYR A CA 1
ATOM 1254 C C . TYR A 1 88 ? 22.235 -30.581 -1.592 1.00 13.06 88 TYR A C 1
ATOM 1255 O O . TYR A 1 88 ? 21.175 -30.327 -2.168 1.00 14.46 88 TYR A O 1
ATOM 1273 N N . GLU A 1 89 ? 22.533 -30.130 -0.370 1.00 12.33 89 GLU A N 1
ATOM 1274 C CA . GLU A 1 89 ? 21.642 -29.232 0.367 1.00 13.73 89 GLU A CA 1
ATOM 1275 C C . GLU A 1 89 ? 22.147 -27.793 0.370 1.00 13.38 89 GLU A C 1
ATOM 1276 O O . GLU A 1 89 ? 21.573 -26.930 1.023 1.00 14.54 89 GLU A O 1
ATOM 1288 N N . GLY A 1 90 ? 23.220 -27.523 -0.365 1.00 13.60 90 GLY A N 1
ATOM 1289 C CA . GLY A 1 90 ? 23.781 -26.188 -0.434 1.00 13.56 90 GLY A CA 1
ATOM 1290 C C . GLY A 1 90 ? 24.459 -25.709 0.844 1.00 13.05 90 GLY A C 1
ATOM 1291 O O . GLY A 1 90 ? 24.656 -24.500 1.002 1.00 14.33 90 GLY A O 1
ATOM 1295 N N . LEU A 1 91 ? 24.862 -26.620 1.730 1.00 12.65 91 LEU A N 1
ATOM 1296 C CA . LEU A 1 91 ? 25.300 -26.193 3.068 1.00 13.43 91 LEU A CA 1
ATOM 1297 C C . LEU A 1 91 ? 26.655 -25.508 3.100 1.00 12.88 91 LEU A C 1
ATOM 1298 O O . LEU A 1 91 ? 27.062 -24.983 4.140 1.00 14.01 91 LEU A O 1
ATOM 1314 N N . SER A 1 92 ? 27.353 -25.507 1.971 1.00 12.60 92 SER A N 1
ATOM 1315 C CA . SER A 1 92 ? 28.557 -24.711 1.833 1.00 12.58 92 SER A CA 1
ATOM 1316 C C . SER A 1 92 ? 28.310 -23.209 1.607 1.00 14.20 92 SER A C 1
ATOM 1317 O O . SER A 1 92 ? 29.249 -22.412 1.688 1.00 14.41 92 SER A O 1
ATOM 1325 N N . TYR A 1 93 ? 27.064 -22.819 1.326 1.00 12.88 93 TYR A N 1
ATOM 1326 C CA . TYR A 1 93 ? 26.755 -21.425 0.981 1.00 13.46 93 TYR A CA 1
ATOM 1327 C C . TYR A 1 93 ? 25.402 -20.906 1.473 1.00 14.34 93 TYR A C 1
ATOM 1328 O O . TYR A 1 93 ? 25.124 -19.720 1.314 1.00 15.93 93 TYR A O 1
ATOM 1346 N N . ARG A 1 94 ? 24.574 -21.771 2.053 1.00 15.55 94 ARG A N 1
ATOM 1347 C CA . ARG A 1 94 ? 23.305 -21.352 2.659 1.00 16.65 94 ARG A CA 1
ATOM 1348 C C . ARG A 1 94 ? 23.145 -22.041 4.001 1.00 16.64 94 ARG A C 1
ATOM 1349 O O . ARG A 1 94 ? 23.793 -23.048 4.265 1.00 16.29 94 ARG A O 1
ATOM 1370 N N . SER A 1 95 ? 22.285 -21.473 4.837 1.00 17.69 95 SER A N 1
ATOM 1371 C CA . SER A 1 95 ? 21.822 -22.128 6.050 1.00 18.22 95 SER A CA 1
ATOM 1372 C C . SER A 1 95 ? 20.326 -22.374 5.882 1.00 18.04 95 SER A C 1
ATOM 1373 O O . SER A 1 95 ? 19.675 -21.735 5.056 1.00 18.75 95 SER A O 1
ATOM 1381 N N . LEU A 1 96 ? 19.776 -23.298 6.657 1.00 17.94 96 LEU A N 1
ATOM 1382 C CA . LEU A 1 96 ? 18.364 -23.648 6.533 1.00 20.09 96 LEU A CA 1
ATOM 1383 C C . LEU A 1 96 ? 17.449 -22.593 7.145 1.00 21.24 96 LEU A C 1
ATOM 1384 O O . LEU A 1 96 ? 16.379 -22.297 6.603 1.00 23.41 96 LEU A O 1
ATOM 1400 N N . GLN A 1 97 ? 17.881 -22.047 8.274 1.00 21.83 97 GLN A N 1
ATOM 1401 C CA . GLN A 1 97 ? 17.154 -21.011 8.990 1.00 22.94 97 GLN A CA 1
ATOM 1402 C C . GLN A 1 97 ? 18.006 -19.759 9.042 1.00 21.70 97 GLN A C 1
ATOM 1403 O O . GLN A 1 97 ? 19.213 -19.831 8.876 1.00 21.65 97 GLN A O 1
ATOM 1417 N N . PRO A 1 98 ? 17.381 -18.597 9.282 1.00 23.39 98 PRO A N 1
ATOM 1418 C CA . PRO A 1 98 ? 18.163 -17.365 9.398 1.00 23.62 98 PRO A CA 1
ATOM 1419 C C . PRO A 1 98 ? 19.263 -17.476 10.440 1.00 24.25 98 PRO A C 1
ATOM 1420 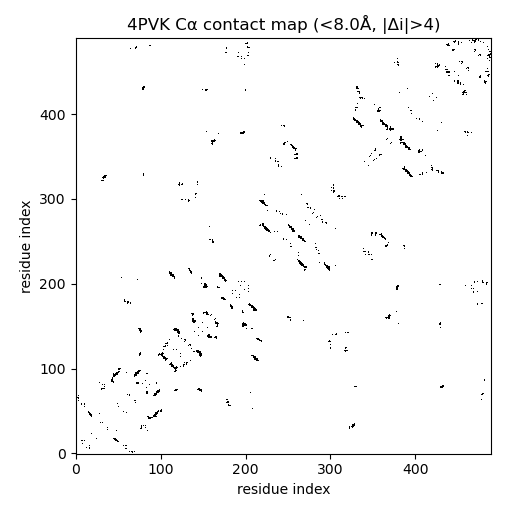O O . PRO A 1 98 ? 19.061 -17.917 11.581 1.00 26.60 98 PRO A O 1
ATOM 1431 N N . GLU A 1 99 ? 20.456 -17.115 10.005 1.00 23.65 99 GLU A N 1
ATOM 1432 C CA . GLU A 1 99 ? 21.586 -16.957 10.893 1.00 25.61 99 GLU A CA 1
ATOM 1433 C C . GLU A 1 99 ? 22.709 -16.245 10.164 1.00 23.16 99 GLU A C 1
ATOM 1434 O O . GLU A 1 99 ? 22.705 -16.115 8.931 1.00 23.36 99 GLU A O 1
ATOM 1446 N N . THR A 1 100 ? 23.648 -15.745 10.948 1.00 22.85 100 THR A N 1
ATOM 1447 C CA . THR A 1 100 ? 24.775 -15.008 10.432 1.00 21.70 100 THR A CA 1
ATOM 1448 C C . THR A 1 100 ? 25.923 -15.970 10.153 1.00 20.31 100 THR A C 1
ATOM 1449 O O . THR A 1 100 ? 26.340 -16.728 11.033 1.00 20.91 100 THR A O 1
ATOM 1460 N N . PHE A 1 101 ? 26.436 -15.941 8.926 1.00 18.36 101 PHE A N 1
ATOM 1461 C CA . PHE A 1 101 ? 27.641 -16.692 8.603 1.00 16.94 101 PHE A CA 1
ATOM 1462 C C . PHE A 1 101 ? 28.351 -16.034 7.447 1.00 17.01 101 PHE A C 1
ATOM 1463 O O . PHE A 1 101 ? 27.749 -15.268 6.686 1.00 18.19 101 PHE A O 1
ATOM 1480 N N . ALA A 1 102 ? 29.640 -16.331 7.339 1.00 15.92 102 ALA A N 1
ATOM 1481 C CA . ALA A 1 102 ? 30.425 -15.975 6.169 1.00 16.24 102 ALA A CA 1
ATOM 1482 C C . ALA A 1 102 ? 30.720 -17.230 5.374 1.00 15.46 102 ALA A C 1
ATOM 1483 O O . ALA A 1 102 ? 30.771 -18.326 5.935 1.00 15.69 102 ALA A O 1
ATOM 1490 N N . VAL A 1 103 ? 30.929 -17.070 4.064 1.00 15.41 103 VAL A N 1
ATOM 1491 C CA . VAL A 1 103 ? 31.417 -18.164 3.239 1.00 14.94 103 VAL A CA 1
ATOM 1492 C C . VAL A 1 103 ? 32.873 -17.901 2.931 1.00 15.17 103 VAL A C 1
ATOM 1493 O O . VAL A 1 103 ? 33.235 -16.809 2.501 1.00 16.04 103 VAL A O 1
ATOM 1506 N N . VAL A 1 104 ? 33.703 -18.912 3.165 1.00 14.12 104 VAL A N 1
ATOM 1507 C CA . VAL A 1 104 ? 35.073 -18.898 2.680 1.00 13.67 104 VAL A CA 1
ATOM 1508 C C . VAL A 1 104 ? 35.072 -19.798 1.452 1.00 13.18 104 VAL A C 1
ATOM 1509 O O . VAL A 1 104 ? 34.887 -21.000 1.545 1.00 13.47 104 VAL A O 1
ATOM 1522 N N . ASP A 1 105 ? 35.236 -19.168 0.295 1.00 13.61 105 ASP A N 1
ATOM 1523 C CA . ASP A 1 105 ? 35.087 -19.819 -1.012 1.00 13.55 105 ASP A CA 1
ATOM 1524 C C . ASP A 1 105 ? 36.484 -20.005 -1.587 1.00 12.93 105 ASP A C 1
ATOM 1525 O O . ASP A 1 105 ? 37.204 -19.024 -1.782 1.00 13.40 105 ASP A O 1
ATOM 1534 N N . LEU A 1 106 ? 36.863 -21.263 -1.830 1.00 12.33 106 LEU A N 1
ATOM 1535 C CA . LEU A 1 106 ? 38.235 -21.596 -2.201 1.00 12.55 106 LEU A CA 1
ATOM 1536 C C . LEU A 1 106 ? 38.480 -21.723 -3.710 1.00 13.25 106 LEU A C 1
ATOM 1537 O O . LEU A 1 106 ? 39.510 -22.245 -4.106 1.00 13.54 106 LEU A O 1
ATOM 1553 N N . ASN A 1 107 ? 37.571 -21.228 -4.540 1.00 13.83 107 ASN A N 1
ATOM 1554 C CA . ASN A 1 107 ? 37.683 -21.480 -5.975 1.00 14.58 107 ASN A CA 1
ATOM 1555 C C . ASN A 1 107 ? 38.958 -20.930 -6.592 1.00 14.65 107 ASN A C 1
ATOM 1556 O O . ASN A 1 107 ? 39.392 -21.430 -7.625 1.00 15.74 107 ASN A O 1
ATOM 1567 N N . LYS A 1 108 ? 39.560 -19.910 -5.993 1.00 13.89 108 LYS A N 1
ATOM 1568 C CA . LYS A 1 108 ? 40.791 -19.325 -6.527 1.00 14.05 108 LYS A CA 1
ATOM 1569 C C . LYS A 1 108 ? 42.043 -20.102 -6.114 1.00 13.95 108 LYS A C 1
ATOM 1570 O O . LYS A 1 108 ? 43.138 -19.832 -6.610 1.00 15.92 108 LYS A O 1
ATOM 1589 N N . MET A 1 109 ? 41.872 -21.069 -5.217 1.00 13.52 109 MET A N 1
ATOM 1590 C CA . MET A 1 109 ? 42.965 -21.921 -4.751 1.00 13.81 109 MET A CA 1
ATOM 1591 C C . MET A 1 109 ? 42.774 -23.275 -5.409 1.00 13.24 109 MET A C 1
ATOM 1592 O O . MET A 1 109 ? 42.029 -24.125 -4.947 1.00 13.69 109 MET A O 1
ATOM 1606 N N . ARG A 1 110 ? 43.435 -23.442 -6.547 1.00 12.78 110 ARG A N 1
ATOM 1607 C CA . ARG A 1 110 ? 43.065 -24.473 -7.516 1.00 13.51 110 ARG A CA 1
ATOM 1608 C C . ARG A 1 110 ? 44.266 -25.109 -8.210 1.00 13.12 110 ARG A C 1
ATOM 1609 O O . ARG A 1 110 ? 44.124 -25.759 -9.237 1.00 14.81 110 ARG A O 1
ATOM 1630 N N . ALA A 1 111 ? 45.451 -24.969 -7.633 1.00 13.29 111 ALA A N 1
ATOM 1631 C CA . ALA A 1 111 ? 46.641 -25.566 -8.203 1.00 13.93 111 ALA A CA 1
ATOM 1632 C C . ALA A 1 111 ? 46.672 -27.068 -7.985 1.00 14.17 111 ALA A C 1
ATOM 1633 O O . ALA A 1 111 ? 46.231 -27.575 -6.957 1.00 14.67 111 ALA A O 1
ATOM 1640 N N . VAL A 1 112 ? 47.234 -27.766 -8.966 1.00 14.09 112 VAL A N 1
ATOM 1641 C CA . VAL A 1 112 ? 47.436 -29.204 -8.921 1.00 14.26 112 VAL A CA 1
ATOM 1642 C C . VAL A 1 112 ? 48.856 -29.471 -9.381 1.00 14.31 112 VAL A C 1
ATOM 1643 O O . VAL A 1 112 ? 49.166 -29.348 -10.570 1.00 16.48 112 VAL A O 1
ATOM 1656 N N . TRP A 1 113 ? 49.720 -29.832 -8.442 1.00 14.76 113 TRP A N 1
ATOM 1657 C CA . TRP A 1 113 ? 51.134 -30.049 -8.729 1.00 14.81 113 TRP A CA 1
ATOM 1658 C C . TRP A 1 113 ? 51.429 -31.534 -8.681 1.00 14.98 113 TRP A C 1
ATOM 1659 O O . TRP A 1 113 ? 51.375 -32.154 -7.620 1.00 15.31 113 TRP A O 1
ATOM 1680 N N . VAL A 1 114 ? 51.714 -32.100 -9.847 1.00 16.81 114 VAL A N 1
ATOM 1681 C CA . VAL A 1 114 ? 51.880 -33.533 -9.997 1.00 18.05 114 VAL A CA 1
ATOM 1682 C C . VAL A 1 114 ? 53.351 -33.896 -10.070 1.00 19.25 114 VAL A C 1
ATOM 1683 O O . VAL A 1 114 ? 54.098 -33.306 -10.851 1.00 21.29 114 VAL A O 1
ATOM 1696 N N . ASP A 1 115 ? 53.758 -34.862 -9.244 1.00 18.51 115 ASP A N 1
ATOM 1697 C CA . ASP A 1 115 ? 55.093 -35.445 -9.310 1.00 20.13 115 ASP A CA 1
ATOM 1698 C C . ASP A 1 115 ? 54.908 -36.829 -9.918 1.00 21.02 115 ASP A C 1
ATOM 1699 O O . ASP A 1 115 ? 54.627 -37.803 -9.223 1.00 21.49 115 ASP A O 1
ATOM 1708 N N . GLY A 1 116 ? 55.035 -36.909 -11.236 1.00 22.98 116 GLY A N 1
ATOM 1709 C CA . GLY A 1 116 ? 54.768 -38.149 -11.934 1.00 24.14 116 GLY A CA 1
ATOM 1710 C C . GLY A 1 116 ? 55.690 -39.279 -11.523 1.00 24.82 116 GLY A C 1
ATOM 1711 O O . GLY A 1 116 ? 55.264 -40.425 -11.403 1.00 26.31 116 GLY A O 1
ATOM 1715 N N . LYS A 1 117 ? 56.958 -38.960 -11.309 1.00 25.56 117 LYS A N 1
ATOM 1716 C CA . LYS A 1 117 ? 57.932 -39.980 -10.959 1.00 27.92 117 LYS A CA 1
ATOM 1717 C C . LYS A 1 117 ? 57.652 -40.562 -9.581 1.00 25.67 117 LYS A C 1
ATOM 1718 O O . LYS A 1 117 ? 57.734 -41.774 -9.390 1.00 27.08 117 LYS A O 1
ATOM 1737 N N . ALA A 1 118 ? 57.319 -39.694 -8.626 1.00 24.24 118 ALA A N 1
ATOM 1738 C CA . ALA A 1 118 ? 57.003 -40.128 -7.269 1.00 22.65 118 ALA A CA 1
ATOM 1739 C C . ALA A 1 118 ? 55.601 -40.706 -7.168 1.00 21.70 118 ALA A C 1
ATOM 1740 O O . ALA A 1 118 ? 55.252 -41.317 -6.161 1.00 21.91 118 ALA A O 1
ATOM 1747 N N . ARG A 1 119 ? 54.791 -40.474 -8.192 1.00 20.13 119 ARG A N 1
ATOM 1748 C CA . ARG A 1 119 ? 53.385 -40.871 -8.185 1.00 19.10 119 ARG A CA 1
ATOM 1749 C C . ARG A 1 119 ? 52.657 -40.267 -6.992 1.00 18.01 119 ARG A C 1
ATOM 1750 O O . ARG A 1 119 ? 51.939 -40.957 -6.254 1.00 17.98 119 ARG A O 1
ATOM 1771 N N . THR A 1 120 ? 52.845 -38.966 -6.829 1.00 17.32 120 THR A N 1
ATOM 1772 C CA . THR A 1 120 ? 52.096 -38.184 -5.850 1.00 16.63 120 THR A CA 1
ATOM 1773 C C . THR A 1 120 ? 51.693 -36.844 -6.457 1.00 16.29 120 THR A C 1
ATOM 1774 O O . THR A 1 120 ? 52.248 -36.409 -7.477 1.00 16.74 120 THR A O 1
ATOM 1785 N N . ALA A 1 121 ? 50.710 -36.198 -5.845 1.00 15.03 121 ALA A N 1
ATOM 1786 C CA . ALA A 1 121 ? 50.339 -34.856 -6.246 1.00 15.10 121 ALA A CA 1
ATOM 1787 C C . ALA A 1 121 ? 49.798 -34.100 -5.048 1.00 14.95 121 ALA A C 1
ATOM 1788 O O . ALA A 1 121 ? 49.201 -34.688 -4.139 1.00 15.08 121 ALA A O 1
ATOM 1795 N N . TRP A 1 122 ? 50.011 -32.797 -5.056 1.00 14.41 122 TRP A N 1
ATOM 1796 C CA . TRP A 1 122 ? 49.353 -31.892 -4.123 1.00 13.82 122 TRP A CA 1
ATOM 1797 C C . TRP A 1 122 ? 48.227 -31.185 -4.860 1.00 13.21 122 TRP A C 1
ATOM 1798 O O . TRP A 1 122 ? 48.447 -30.542 -5.897 1.00 15.36 122 TRP A O 1
ATOM 1819 N N . VAL A 1 123 ? 47.025 -31.310 -4.327 1.00 13.52 123 VAL A N 1
ATOM 1820 C CA A VAL A 1 123 ? 45.836 -30.786 -4.984 0.51 13.91 123 VAL A CA 1
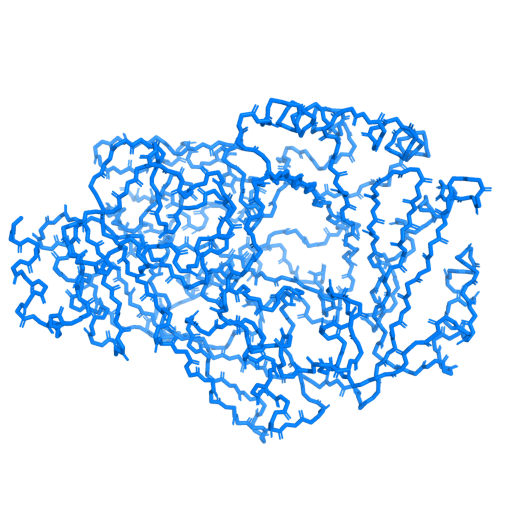ATOM 1821 C CA B VAL A 1 123 ? 45.837 -30.787 -4.986 0.49 13.97 123 VAL A CA 1
ATOM 1822 C C . VAL A 1 123 ? 45.090 -29.821 -4.090 1.00 12.60 123 VAL A C 1
ATOM 1823 O O . VAL A 1 123 ? 44.630 -30.185 -3.011 1.00 12.65 123 VAL A O 1
ATOM 1846 N N . ASP A 1 124 ? 45.008 -28.571 -4.516 1.00 11.96 124 ASP A N 1
ATOM 1847 C CA . ASP A 1 124 ? 44.264 -27.577 -3.756 1.00 12.52 124 ASP A CA 1
ATOM 1848 C C . ASP A 1 124 ? 42.791 -27.944 -3.724 1.00 11.67 124 ASP A C 1
ATOM 1849 O O . ASP A 1 124 ? 42.237 -28.449 -4.697 1.00 12.73 124 ASP A O 1
ATOM 1858 N N . SER A 1 125 ? 42.137 -27.661 -2.604 1.00 12.59 125 SER A N 1
ATOM 1859 C CA . SER A 1 125 ? 40.752 -28.043 -2.441 1.00 12.51 125 SER A CA 1
ATOM 1860 C C . SER A 1 125 ? 39.800 -27.365 -3.419 1.00 11.58 125 SER A C 1
ATOM 1861 O O . SER A 1 125 ? 38.734 -27.902 -3.709 1.00 11.80 125 SER A O 1
ATOM 1869 N N . GLY A 1 126 ? 40.171 -26.176 -3.895 1.00 12.23 126 GLY A N 1
ATOM 1870 C CA . GLY A 1 126 ? 39.348 -25.452 -4.842 1.00 12.12 126 GLY A CA 1
ATOM 1871 C C . GLY A 1 126 ? 39.466 -25.925 -6.278 1.00 12.88 126 GLY A C 1
ATOM 1872 O O . GLY A 1 126 ? 38.729 -25.448 -7.143 1.00 13.21 126 GLY A O 1
ATOM 1876 N N . ALA A 1 127 ? 40.377 -26.852 -6.546 1.00 11.92 127 ALA A N 1
ATOM 1877 C CA . ALA A 1 127 ? 40.387 -27.510 -7.855 1.00 12.29 127 ALA A CA 1
ATOM 1878 C C . ALA A 1 127 ? 39.121 -28.341 -8.018 1.00 11.86 127 ALA A C 1
ATOM 1879 O O . ALA A 1 127 ? 38.620 -28.924 -7.053 1.00 12.69 127 ALA A O 1
ATOM 1886 N N . GLN A 1 128 ? 38.611 -28.417 -9.249 1.00 12.42 128 GLN A N 1
ATOM 1887 C CA . GLN A 1 128 ? 37.551 -29.351 -9.592 1.00 12.61 128 GLN A CA 1
ATOM 1888 C C . GLN A 1 128 ? 38.159 -30.686 -10.015 1.00 11.86 128 GLN A C 1
ATOM 1889 O O . GLN A 1 128 ? 39.317 -30.742 -10.443 1.00 12.62 128 GLN A O 1
ATOM 1903 N N . LEU A 1 129 ? 37.393 -31.759 -9.902 1.00 12.15 129 LEU A N 1
ATOM 1904 C CA . LEU A 1 129 ? 37.908 -33.086 -10.238 1.00 12.06 129 LEU A CA 1
ATOM 1905 C C . LEU A 1 129 ? 38.487 -33.128 -11.650 1.00 12.49 129 LEU A C 1
ATOM 1906 O O . LEU A 1 129 ? 39.522 -33.746 -11.866 1.00 13.00 129 LEU 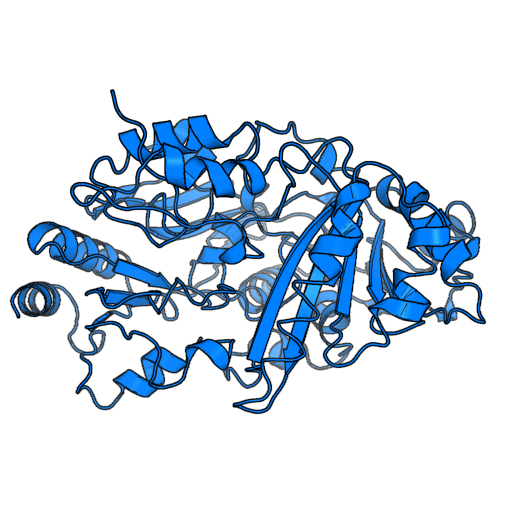A O 1
ATOM 1922 N N . GLY A 1 130 ? 37.824 -32.484 -12.607 1.00 12.51 130 GLY A N 1
ATOM 1923 C CA . GLY A 1 130 ? 38.309 -32.536 -13.970 1.00 12.95 130 GLY A CA 1
ATOM 1924 C C . GLY A 1 130 ? 39.703 -31.952 -14.099 1.00 13.43 130 GLY A C 1
ATOM 1925 O O . GLY A 1 130 ? 40.509 -32.412 -14.913 1.00 14.32 130 GLY A O 1
ATOM 1929 N N . GLU A 1 131 ? 39.982 -30.922 -13.305 1.00 12.80 131 GLU A N 1
ATOM 1930 C CA . GLU A 1 131 ? 41.289 -30.280 -13.308 1.00 13.06 131 GLU A CA 1
ATOM 1931 C C . GLU A 1 131 ? 42.350 -31.163 -12.664 1.00 13.04 131 GLU A C 1
ATOM 1932 O O . GLU A 1 131 ? 43.497 -31.204 -13.115 1.00 13.79 131 GLU A O 1
ATOM 1944 N N . LEU A 1 132 ? 41.970 -31.856 -11.595 1.00 13.08 132 LEU A N 1
ATOM 1945 C CA . LEU A 1 132 ? 42.858 -32.847 -10.992 1.00 13.70 132 LEU A CA 1
ATOM 1946 C C . LEU A 1 132 ? 43.216 -33.929 -12.012 1.00 13.21 132 LEU A C 1
ATOM 1947 O O . LEU A 1 132 ? 44.389 -34.235 -12.244 1.00 13.83 132 LEU A O 1
ATOM 1963 N N . TYR A 1 133 ? 42.192 -34.511 -12.618 1.00 12.78 133 TYR A N 1
ATOM 1964 C CA . TYR A 1 133 ? 42.399 -35.570 -13.587 1.00 12.18 133 TYR A CA 1
ATOM 1965 C C . TYR A 1 133 ? 43.249 -35.083 -14.770 1.00 13.30 133 TYR A C 1
ATOM 1966 O O . TYR A 1 133 ? 44.171 -35.766 -15.203 1.00 14.12 133 TYR A O 1
ATOM 1984 N N . TYR A 1 134 ? 42.932 -33.894 -15.276 1.00 13.15 134 TYR A N 1
ATOM 1985 C CA . TYR A 1 134 ? 43.647 -33.357 -16.429 1.00 14.80 134 TYR A CA 1
ATOM 1986 C C . TYR A 1 134 ? 45.112 -33.098 -16.095 1.00 14.60 134 TYR A C 1
ATOM 1987 O O . TYR A 1 134 ? 45.997 -33.358 -16.909 1.00 14.88 134 TYR A O 1
ATOM 2005 N N . ALA A 1 135 ? 45.387 -32.573 -14.902 1.00 14.52 135 ALA A N 1
ATOM 2006 C CA . ALA A 1 135 ? 46.765 -32.313 -14.525 1.00 14.75 135 ALA A CA 1
ATOM 2007 C C . ALA A 1 135 ? 47.561 -33.621 -14.410 1.00 14.53 135 ALA A C 1
ATOM 2008 O O . ALA A 1 135 ? 48.741 -33.667 -14.755 1.00 16.55 135 ALA A O 1
ATOM 2015 N N . ILE A 1 136 ? 46.915 -34.680 -13.932 1.00 15.84 136 ILE A N 1
ATOM 2016 C CA . ILE A 1 136 ? 47.552 -35.991 -13.878 1.00 15.83 136 ILE A CA 1
ATOM 2017 C C . ILE A 1 136 ? 47.903 -36.413 -15.312 1.00 16.61 136 ILE A C 1
ATOM 2018 O O . ILE A 1 136 ? 49.020 -36.844 -15.592 1.00 17.71 136 ILE A O 1
ATOM 2034 N N . TYR A 1 137 ? 46.945 -36.264 -16.220 1.00 15.82 137 TYR A N 1
ATOM 2035 C CA . TYR A 1 137 ? 47.145 -36.604 -17.624 1.00 16.45 137 TYR A CA 1
ATOM 2036 C C . TYR A 1 137 ? 48.273 -35.801 -18.275 1.00 16.71 137 TYR A C 1
ATOM 2037 O O . TYR A 1 137 ? 49.024 -36.344 -19.075 1.00 18.54 137 TYR A O 1
ATOM 2055 N N . LYS A 1 138 ? 48.403 -34.520 -17.942 1.00 16.54 138 LYS A N 1
ATOM 2056 C CA . LYS A 1 138 ? 49.501 -33.727 -18.500 1.00 17.07 138 LYS A CA 1
ATOM 2057 C C . LYS A 1 138 ? 50.851 -34.289 -18.081 1.00 18.00 138 LYS A C 1
ATOM 2058 O O . LYS A 1 138 ? 51.856 -34.106 -18.789 1.00 19.03 138 LYS A O 1
ATOM 2077 N N . ALA A 1 139 ? 50.876 -34.984 -16.942 1.00 18.34 139 ALA A N 1
ATOM 2078 C CA . ALA A 1 139 ? 52.093 -35.623 -16.445 1.00 18.22 139 ALA A CA 1
ATOM 2079 C C . ALA A 1 139 ? 52.316 -37.028 -17.008 1.00 18.35 139 ALA A C 1
ATOM 2080 O O . ALA A 1 139 ? 53.453 -37.405 -17.281 1.00 21.51 139 ALA A O 1
ATOM 2087 N N . SER A 1 140 ? 51.243 -37.797 -17.156 1.00 18.71 140 SER A N 1
ATOM 2088 C CA . SER A 1 140 ? 51.348 -39.184 -17.594 1.00 19.39 140 SER A CA 1
ATOM 2089 C C . SER A 1 140 ? 50.028 -39.727 -18.133 1.00 19.85 140 SER A C 1
ATOM 2090 O O . SER A 1 140 ? 48.977 -39.498 -17.541 1.00 19.87 140 SER A O 1
ATOM 2098 N N . PRO A 1 141 ? 50.078 -40.511 -19.222 1.00 20.35 141 PRO A N 1
ATOM 2099 C CA . PRO A 1 141 ? 48.863 -41.138 -19.743 1.00 21.32 141 PRO A CA 1
ATOM 2100 C C . PRO A 1 141 ? 48.492 -42.440 -19.036 1.00 20.76 141 PRO A C 1
ATOM 2101 O O . PRO A 1 141 ? 47.459 -43.019 -19.368 1.00 22.43 141 PRO A O 1
ATOM 2112 N N . THR A 1 142 ? 49.301 -42.874 -18.066 1.00 20.03 142 THR A N 1
ATOM 2113 C CA . THR A 1 142 ? 49.087 -44.150 -17.384 1.00 20.02 142 THR A CA 1
ATOM 2114 C C . THR A 1 142 ? 49.019 -44.002 -15.858 1.00 20.12 142 THR A C 1
ATOM 2115 O O . THR A 1 142 ? 49.239 -44.966 -15.129 1.00 20.33 142 THR A O 1
ATOM 2126 N N . LEU A 1 143 ? 48.706 -42.799 -15.390 1.00 18.51 143 LEU A N 1
ATOM 2127 C CA . LEU A 1 143 ? 48.403 -42.587 -13.980 1.00 18.57 143 LEU A CA 1
ATOM 2128 C C . LEU A 1 143 ? 46.982 -42.092 -13.842 1.00 17.67 143 LEU A C 1
ATOM 2129 O O . LEU A 1 143 ? 46.458 -41.424 -14.734 1.00 16.93 143 LEU A O 1
ATOM 2145 N N . ALA A 1 144 ? 46.370 -42.398 -12.700 1.00 16.83 144 ALA A N 1
ATOM 2146 C CA . ALA A 1 144 ? 44.984 -42.029 -12.437 1.00 16.09 144 ALA A CA 1
ATOM 2147 C C . ALA A 1 144 ? 44.814 -41.722 -10.960 1.00 15.23 144 ALA A C 1
ATOM 2148 O O . ALA A 1 144 ? 45.703 -41.992 -10.149 1.00 15.63 144 ALA A O 1
ATOM 2155 N N . PHE A 1 145 ? 43.654 -41.184 -10.606 1.00 15.01 145 PHE A N 1
ATOM 2156 C CA . PHE A 1 145 ? 43.278 -41.045 -9.213 1.00 14.03 145 PHE A CA 1
ATOM 2157 C C . PHE A 1 145 ? 41.813 -41.450 -9.101 1.00 13.75 145 PHE A C 1
ATOM 2158 O O . PHE A 1 145 ? 41.004 -41.042 -9.933 1.00 14.71 145 PHE A O 1
ATOM 2175 N N . PRO A 1 146 ? 41.457 -42.253 -8.078 1.00 13.38 146 PRO A N 1
ATOM 2176 C CA . PRO A 1 146 ? 40.094 -42.786 -7.968 1.00 13.55 146 PRO A CA 1
ATOM 2177 C C . PRO A 1 146 ? 39.140 -41.852 -7.239 1.00 12.71 146 PRO A C 1
ATOM 2178 O O . PRO A 1 146 ? 38.994 -41.901 -6.015 1.00 15.66 146 PRO A O 1
ATOM 2189 N N . ALA A 1 147 ? 38.486 -40.985 -7.983 1.00 13.66 147 ALA A N 1
ATOM 2190 C CA . ALA A 1 147 ? 37.485 -40.112 -7.430 1.00 13.27 147 ALA A CA 1
ATOM 2191 C C . ALA A 1 147 ? 36.231 -40.156 -8.301 1.00 12.49 147 ALA A C 1
ATOM 2192 O O . ALA A 1 147 ? 36.044 -41.085 -9.089 1.00 13.70 147 ALA A O 1
ATOM 2199 N N . GLY A 1 148 ? 35.364 -39.177 -8.134 1.00 12.28 148 GLY A N 1
ATOM 2200 C CA . GLY A 1 148 ? 34.052 -39.210 -8.749 1.00 12.25 148 GLY A CA 1
ATOM 2201 C C . GLY A 1 148 ? 33.993 -39.015 -10.246 1.00 13.05 148 GLY A C 1
ATOM 2202 O O . GLY A 1 148 ? 34.989 -38.754 -10.920 1.00 14.14 148 GLY A O 1
ATOM 2206 N N . VAL A 1 149 ? 32.771 -39.129 -10.736 1.00 13.11 149 VAL A N 1
ATOM 2207 C CA A VAL A 1 149 ? 32.499 -39.132 -12.165 0.46 14.60 149 VAL A CA 1
ATOM 2208 C CA B VAL A 1 149 ? 32.518 -39.119 -12.174 0.54 13.44 149 VAL A CA 1
ATOM 2209 C C . VAL A 1 149 ? 32.270 -37.725 -12.729 1.00 14.86 149 VAL A C 1
ATOM 2210 O O . VAL A 1 149 ? 32.482 -37.494 -13.913 1.00 16.27 149 VAL A O 1
ATOM 2233 N N . CYS A 1 150 ? 31.816 -36.805 -11.885 1.00 14.57 150 CYS A N 1
ATOM 2234 C CA . CYS A 1 150 ? 31.426 -35.447 -12.312 1.00 14.31 150 CYS A CA 1
ATOM 2235 C C . CYS A 1 150 ? 32.619 -34.484 -12.328 1.00 13.84 150 CYS A C 1
ATOM 2236 O O . CYS A 1 150 ? 33.188 -34.203 -11.290 1.00 13.85 150 CYS A O 1
ATOM 2243 N N . PRO A 1 151 ? 32.995 -33.951 -13.503 1.00 14.08 151 PRO A N 1
ATOM 2244 C CA . PRO A 1 151 ? 34.203 -33.116 -13.549 1.00 14.56 151 PRO A CA 1
ATOM 2245 C C . PRO A 1 151 ? 34.172 -31.827 -12.724 1.00 13.71 151 PRO A C 1
ATOM 2246 O O . PRO A 1 151 ? 35.235 -31.318 -12.385 1.00 13.79 151 PRO A O 1
ATOM 2257 N N . THR A 1 152 ? 32.992 -31.284 -12.440 1.00 12.59 152 THR A N 1
ATOM 2258 C CA . THR A 1 152 ? 32.927 -29.981 -11.791 1.00 12.50 152 THR A CA 1
ATOM 2259 C C . THR A 1 152 ? 32.892 -30.064 -10.254 1.00 12.06 152 THR A C 1
ATOM 2260 O O . THR A 1 152 ? 32.925 -29.027 -9.588 1.00 12.91 152 THR A O 1
ATOM 2271 N N . VAL A 1 153 ? 32.821 -31.277 -9.699 1.00 12.12 153 VAL A N 1
ATOM 2272 C CA . VAL A 1 153 ? 32.860 -31.439 -8.243 1.00 10.72 153 VAL A CA 1
ATOM 2273 C C . VAL A 1 153 ? 34.160 -30.888 -7.676 1.00 11.27 153 VAL A C 1
ATOM 2274 O O . VAL A 1 153 ? 35.231 -31.050 -8.255 1.00 12.05 153 VAL A O 1
ATOM 2287 N N . GLY A 1 154 ? 34.066 -30.212 -6.536 1.00 11.19 154 GLY A N 1
ATOM 2288 C CA . GLY A 1 154 ? 35.251 -29.710 -5.878 1.00 11.29 154 GLY A CA 1
ATOM 2289 C C . GLY A 1 154 ? 35.985 -30.787 -5.093 1.00 10.82 154 GLY A C 1
ATOM 2290 O O . GLY A 1 154 ? 35.377 -31.651 -4.461 1.00 11.39 154 GLY A O 1
ATOM 2294 N N . VAL A 1 155 ? 37.311 -30.715 -5.115 1.00 11.22 155 VAL A N 1
ATOM 2295 C CA . VAL A 1 155 ? 38.139 -31.650 -4.365 1.00 11.37 155 VAL A CA 1
ATOM 2296 C C . VAL A 1 155 ? 37.823 -31.576 -2.866 1.00 11.01 155 VAL A C 1
ATOM 2297 O O . VAL A 1 155 ? 37.695 -32.607 -2.217 1.00 11.78 155 VAL A O 1
ATOM 2310 N N . GLY A 1 156 ? 37.695 -30.368 -2.329 1.00 11.40 156 GLY A N 1
ATOM 2311 C CA . GLY A 1 156 ? 37.569 -30.207 -0.877 1.00 11.44 156 GLY A CA 1
ATOM 2312 C C . GLY A 1 156 ? 36.407 -30.977 -0.262 1.00 11.30 156 GLY A C 1
ATOM 2313 O O . GLY A 1 156 ? 36.592 -31.745 0.678 1.00 11.16 156 GLY A O 1
ATOM 2317 N N . GLY A 1 157 ? 35.194 -30.749 -0.745 1.00 10.76 157 GLY A N 1
ATOM 2318 C CA . GLY A 1 157 ? 34.041 -31.426 -0.181 1.00 11.04 157 GLY A CA 1
ATOM 2319 C C . GLY A 1 157 ? 34.011 -32.909 -0.509 1.00 10.58 157 GLY A C 1
ATOM 2320 O O . GLY A 1 157 ? 33.592 -33.746 0.295 1.00 11.50 157 GLY A O 1
ATOM 2324 N N . HIS A 1 158 ? 34.464 -33.232 -1.719 1.00 10.90 158 HIS A N 1
ATOM 2325 C CA . HIS A 1 158 ? 34.434 -34.597 -2.224 1.00 10.82 158 HIS A CA 1
ATOM 2326 C C . HIS A 1 158 ? 35.336 -35.508 -1.396 1.00 10.57 158 HIS A C 1
ATOM 2327 O O . HIS A 1 158 ? 34.893 -36.561 -0.919 1.00 11.31 158 HIS A O 1
ATOM 2340 N N . PHE A 1 159 ? 36.592 -35.093 -1.227 1.00 10.71 159 PHE A N 1
ATOM 2341 C CA . PHE A 1 159 ? 37.525 -35.897 -0.452 1.00 10.96 159 PHE A CA 1
ATOM 2342 C C . PHE A 1 159 ? 37.092 -35.954 1.023 1.00 10.30 159 PHE A C 1
ATOM 2343 O O . PHE A 1 159 ? 37.206 -37.003 1.659 1.00 11.04 159 PHE A O 1
ATOM 2360 N N . ALA A 1 160 ? 36.614 -34.834 1.557 1.00 10.56 160 ALA A N 1
ATOM 2361 C CA . ALA A 1 160 ? 36.217 -34.813 2.965 1.00 10.87 160 ALA A CA 1
ATOM 2362 C C . ALA A 1 160 ? 35.133 -35.840 3.251 1.00 11.30 160 ALA A C 1
ATOM 2363 O O . ALA A 1 160 ? 35.100 -36.434 4.326 1.00 11.59 160 ALA A O 1
ATOM 2370 N N . GLY A 1 161 ? 34.234 -36.039 2.285 1.00 10.52 161 GLY A N 1
ATOM 2371 C CA . GLY A 1 161 ? 33.119 -36.960 2.410 1.00 11.04 161 GLY A CA 1
ATOM 2372 C C . GLY A 1 161 ? 33.366 -38.375 1.917 1.00 10.62 161 GLY A C 1
ATOM 2373 O O . GLY A 1 161 ? 32.455 -39.201 1.957 1.00 11.39 161 GLY A O 1
ATOM 2377 N N . GLY A 1 162 ? 34.584 -38.643 1.445 1.00 11.16 162 GLY A N 1
ATOM 2378 C CA . GLY A 1 162 ? 34.965 -39.962 0.961 1.00 11.06 162 GLY A CA 1
ATOM 2379 C C . GLY A 1 162 ? 35.371 -39.894 -0.508 1.00 11.94 162 GLY A C 1
ATOM 2380 O O . GLY A 1 162 ? 36.552 -39.806 -0.821 1.00 12.22 162 GLY A O 1
ATOM 2384 N N . GLY A 1 163 ? 34.367 -39.936 -1.384 1.00 11.82 163 GLY A N 1
ATOM 2385 C CA . GLY A 1 163 ? 34.535 -39.750 -2.820 1.00 11.47 163 GLY A CA 1
ATOM 2386 C C . GLY A 1 163 ? 34.687 -41.070 -3.548 1.00 12.70 163 GLY A C 1
ATOM 2387 O O . GLY A 1 163 ? 35.666 -41.767 -3.340 1.00 14.11 163 GLY A O 1
ATOM 2391 N N . PHE A 1 164 ? 33.750 -41.415 -4.431 1.00 11.93 164 PHE A N 1
ATOM 2392 C CA . PHE A 1 164 ? 33.914 -42.657 -5.182 1.00 12.19 164 PHE A CA 1
ATOM 2393 C C . PHE A 1 164 ? 33.441 -42.554 -6.613 1.00 13.17 164 PHE A C 1
ATOM 2394 O O . PHE A 1 164 ? 32.618 -41.745 -6.945 1.00 15.16 164 PHE A O 1
ATOM 2411 N N . GLY A 1 165 ? 34.009 -43.381 -7.460 1.00 12.64 165 GLY A N 1
ATOM 2412 C CA . GLY A 1 165 ? 33.701 -43.369 -8.882 1.00 13.37 165 GLY A CA 1
ATOM 2413 C C . GLY A 1 165 ? 34.015 -44.686 -9.533 1.00 13.44 165 GLY A C 1
ATOM 2414 O O . GLY A 1 165 ? 33.958 -45.741 -8.900 1.00 13.59 165 GLY A O 1
ATOM 2418 N N . MET A 1 166 ? 34.361 -44.618 -10.815 1.00 13.36 166 MET A N 1
ATOM 2419 C CA . MET A 1 166 ? 34.479 -45.823 -11.612 1.00 13.02 166 MET A CA 1
ATOM 2420 C C . MET A 1 166 ? 35.730 -46.648 -11.330 1.00 13.96 166 MET A C 1
ATOM 2421 O O . MET A 1 166 ? 35.866 -47.743 -11.865 1.00 14.98 166 MET A O 1
ATOM 2435 N N . LEU A 1 167 ? 36.618 -46.152 -10.466 1.00 13.32 167 LEU A N 1
ATOM 2436 C CA . LEU A 1 167 ? 37.757 -46.926 -9.968 1.00 13.41 167 LEU A CA 1
ATOM 2437 C C . LEU A 1 167 ? 37.571 -47.454 -8.532 1.00 13.38 167 LEU A C 1
ATOM 2438 O O . LEU A 1 167 ? 38.522 -47.982 -7.941 1.00 15.00 167 LEU A O 1
ATOM 2454 N N . LEU A 1 168 ? 36.362 -47.353 -7.982 1.00 13.30 168 LEU A N 1
ATOM 2455 C CA . LEU A 1 168 ? 36.177 -47.711 -6.572 1.00 13.77 168 LEU A CA 1
ATOM 2456 C C . LEU A 1 168 ? 36.413 -49.196 -6.297 1.00 13.90 168 LEU A C 1
ATOM 2457 O O . LEU A 1 168 ? 36.883 -49.565 -5.206 1.00 14.69 168 LEU A O 1
ATOM 2473 N N . ARG A 1 169 ? 36.113 -50.061 -7.262 1.00 14.16 169 ARG A N 1
ATOM 2474 C CA . ARG A 1 169 ? 36.342 -51.484 -7.043 1.00 14.41 169 ARG A CA 1
ATOM 2475 C C . ARG A 1 169 ? 37.829 -51.810 -7.099 1.00 15.31 169 ARG A C 1
ATOM 2476 O O . ARG A 1 169 ? 38.285 -52.749 -6.473 1.00 17.82 169 ARG A O 1
ATOM 2497 N N . LYS A 1 170 ? 38.582 -51.023 -7.857 1.00 15.77 170 LYS A N 1
ATOM 2498 C CA . LYS A 1 170 ? 40.016 -51.246 -7.993 1.00 15.92 170 LYS A CA 1
ATOM 2499 C C . LYS A 1 170 ? 40.796 -50.641 -6.827 1.00 15.81 170 LYS A C 1
ATOM 2500 O O . LYS A 1 170 ? 41.716 -51.276 -6.288 1.00 16.39 170 LYS A O 1
ATOM 2519 N N . TYR A 1 171 ? 40.437 -49.414 -6.439 1.00 15.80 171 TYR A N 1
ATOM 2520 C CA . TYR A 1 171 ? 41.269 -48.620 -5.529 1.00 15.89 171 TYR A CA 1
ATOM 2521 C C . TYR A 1 171 ? 40.551 -48.011 -4.320 1.00 15.04 171 TYR A C 1
ATOM 2522 O O . TYR A 1 171 ? 41.171 -47.286 -3.543 1.00 16.48 171 TYR A O 1
ATOM 2540 N N . GLY A 1 172 ? 39.262 -48.297 -4.159 1.00 14.81 172 GLY A N 1
ATOM 2541 C CA . GLY A 1 172 ? 38.523 -47.759 -3.032 1.00 14.39 172 GLY A CA 1
ATOM 2542 C C . GLY A 1 172 ? 38.147 -46.307 -3.230 1.00 13.16 172 GLY A C 1
ATOM 2543 O O . GLY A 1 172 ? 38.008 -45.844 -4.356 1.00 14.17 172 GLY A O 1
ATOM 2547 N N . ILE A 1 173 ? 37.955 -45.587 -2.131 1.00 13.53 173 ILE A N 1
ATOM 2548 C CA . ILE A 1 173 ? 37.478 -44.210 -2.174 1.00 12.82 173 ILE A CA 1
ATOM 2549 C C . ILE A 1 173 ? 38.633 -43.216 -2.232 1.00 12.31 173 ILE A C 1
ATOM 2550 O O . ILE A 1 173 ? 39.763 -43.524 -1.853 1.00 12.84 173 ILE A O 1
ATOM 2566 N N . ALA A 1 174 ? 38.346 -42.007 -2.687 1.00 12.03 174 ALA A N 1
ATOM 2567 C CA . ALA A 1 174 ? 39.389 -40.993 -2.821 1.00 11.91 174 ALA A CA 1
ATOM 2568 C C . ALA A 1 174 ? 40.117 -40.765 -1.490 1.00 11.54 174 ALA A C 1
ATOM 2569 O O . ALA A 1 174 ? 41.341 -40.681 -1.442 1.00 12.34 174 ALA A O 1
ATOM 2576 N N . ALA A 1 175 ? 39.346 -40.665 -0.413 1.00 11.23 175 ALA A N 1
ATOM 2577 C CA . ALA A 1 175 ? 39.908 -40.304 0.880 1.00 11.41 175 ALA A CA 1
ATOM 2578 C C . ALA A 1 175 ? 40.900 -41.325 1.423 1.00 11.43 175 ALA A C 1
ATOM 2579 O O . ALA A 1 175 ? 41.740 -40.973 2.241 1.00 13.19 175 ALA A O 1
ATOM 2586 N N . GLU A 1 176 ? 40.794 -42.587 1.014 1.00 12.50 176 GLU A N 1
ATOM 2587 C CA . GLU A 1 176 ? 41.739 -43.613 1.460 1.00 14.01 176 GLU A CA 1
ATOM 2588 C C . GLU A 1 176 ? 42.985 -43.697 0.571 1.00 13.96 176 GLU A C 1
ATOM 2589 O O . GLU A 1 176 ? 43.843 -44.554 0.772 1.00 17.35 176 GLU A O 1
ATOM 2601 N N . ASN A 1 177 ? 43.089 -42.757 -0.370 1.00 12.86 177 ASN A N 1
ATOM 2602 C CA . ASN A 1 177 ? 44.266 -42.581 -1.221 1.00 13.36 177 ASN A CA 1
ATOM 2603 C C . ASN A 1 177 ? 44.921 -41.219 -1.009 1.00 13.20 177 ASN A C 1
ATOM 2604 O O . ASN A 1 177 ? 45.713 -40.753 -1.824 1.00 14.94 177 ASN A O 1
ATOM 2615 N N . VAL A 1 178 ? 44.568 -40.598 0.111 1.00 13.16 178 VAL A N 1
ATOM 2616 C CA . VAL A 1 178 ? 45.167 -39.365 0.588 1.00 13.55 178 VAL A CA 1
ATOM 2617 C C . VAL A 1 178 ? 46.278 -39.701 1.568 1.00 15.91 178 VAL A C 1
ATOM 2618 O O . VAL A 1 178 ? 46.051 -40.431 2.536 1.00 17.15 178 VAL A O 1
ATOM 2631 N N . ILE A 1 179 ? 47.459 -39.131 1.331 1.00 15.00 179 ILE A N 1
ATOM 2632 C CA . ILE A 1 179 ? 48.625 -39.407 2.148 1.00 15.45 179 ILE A CA 1
ATOM 2633 C C . ILE A 1 179 ? 49.071 -38.262 3.064 1.00 14.69 179 ILE A C 1
ATOM 2634 O O . ILE A 1 179 ? 49.816 -38.488 4.016 1.00 15.88 179 ILE A O 1
ATOM 2650 N N . ASP A 1 180 ? 48.592 -37.055 2.811 1.00 13.42 180 ASP A N 1
ATOM 2651 C CA . ASP A 1 180 ? 48.821 -35.920 3.704 1.00 12.39 180 ASP A CA 1
ATOM 2652 C C . ASP A 1 180 ? 47.777 -34.855 3.391 1.00 12.66 180 ASP A C 1
ATOM 2653 O O . ASP A 1 180 ? 47.100 -34.922 2.365 1.00 13.42 180 ASP A O 1
ATOM 2662 N N . VAL A 1 181 ? 47.623 -33.897 4.293 1.00 13.56 181 VAL A N 1
ATOM 2663 C CA . VAL A 1 181 ? 46.803 -32.723 4.066 1.00 14.22 181 VAL A CA 1
ATOM 2664 C C . VAL A 1 181 ? 47.505 -31.481 4.602 1.00 14.01 181 VAL A C 1
ATOM 2665 O O . VAL A 1 181 ? 48.436 -31.565 5.417 1.00 16.02 181 VAL A O 1
ATOM 2678 N N . LYS A 1 182 ? 47.036 -30.330 4.157 1.00 13.82 182 LYS A N 1
ATOM 2679 C CA . LYS A 1 182 ? 47.336 -29.045 4.775 1.00 14.80 182 LYS A CA 1
ATOM 2680 C C . LYS A 1 182 ? 45.979 -28.530 5.217 1.00 13.53 182 LYS A C 1
ATOM 2681 O O . LYS A 1 182 ? 45.074 -28.396 4.392 1.00 14.00 182 LYS A O 1
ATOM 2700 N N . LEU A 1 183 ? 45.814 -28.263 6.510 1.00 13.57 183 LEU A N 1
ATOM 2701 C CA . LEU A 1 183 ? 44.512 -27.954 7.069 1.00 13.43 183 LEU A CA 1
ATOM 2702 C C . LEU A 1 183 ? 44.605 -26.778 8.026 1.00 14.14 183 LEU A C 1
ATOM 2703 O O . LEU A 1 183 ? 45.595 -26.643 8.747 1.00 14.71 183 LEU A O 1
ATOM 2719 N N . VAL A 1 184 ? 43.567 -25.950 8.030 1.00 12.83 184 VAL A N 1
ATOM 2720 C CA . VAL A 1 184 ? 43.418 -24.863 9.003 1.00 13.10 184 VAL A CA 1
ATOM 2721 C C . VAL A 1 184 ? 42.322 -25.266 9.982 1.00 12.94 184 VAL A C 1
ATOM 2722 O O . VAL A 1 184 ? 41.197 -25.527 9.591 1.00 13.63 184 VAL A O 1
ATOM 2735 N N . ASP A 1 185 ? 42.674 -25.351 11.266 1.00 13.10 185 ASP A N 1
ATOM 2736 C CA . ASP A 1 185 ? 41.717 -25.770 12.286 1.00 12.94 185 ASP A CA 1
ATOM 2737 C C . ASP A 1 185 ? 40.893 -24.603 12.812 1.00 12.96 185 ASP A C 1
ATOM 2738 O O . ASP A 1 185 ? 41.038 -23.471 12.350 1.00 14.09 185 ASP A O 1
ATOM 2747 N N . ALA A 1 186 ? 40.011 -24.897 13.757 1.00 14.04 186 ALA A N 1
ATOM 2748 C CA . ALA A 1 186 ? 39.082 -23.906 14.279 1.00 14.31 186 ALA A CA 1
ATOM 2749 C C . ALA A 1 186 ? 39.762 -22.781 15.046 1.00 15.43 186 ALA A C 1
ATOM 2750 O O . ALA A 1 186 ? 39.124 -21.782 15.328 1.00 17.30 186 ALA A O 1
ATOM 2757 N N . ASN A 1 187 ? 41.044 -22.936 15.349 1.00 15.31 187 ASN A N 1
ATOM 2758 C CA . ASN A 1 187 ? 41.830 -21.875 15.988 1.00 16.42 187 ASN A CA 1
ATOM 2759 C C . ASN A 1 187 ? 42.731 -21.138 15.010 1.00 16.07 187 ASN A C 1
ATOM 2760 O O . ASN A 1 187 ? 43.530 -20.300 15.416 1.00 17.15 187 ASN A O 1
ATOM 2771 N N . GLY A 1 188 ? 42.602 -21.440 13.720 1.00 15.70 188 GLY A N 1
ATOM 2772 C CA . GLY A 1 188 ? 43.420 -20.786 12.715 1.00 15.88 188 GLY A CA 1
ATOM 2773 C C . GLY A 1 188 ? 44.800 -21.392 12.551 1.00 16.24 188 GLY A C 1
ATOM 2774 O O . GLY A 1 188 ? 45.628 -20.852 11.826 1.00 17.39 188 GLY A O 1
ATOM 2778 N N . LYS A 1 189 ? 45.063 -22.502 13.235 1.00 16.13 189 LYS A N 1
ATOM 2779 C CA . LYS A 1 189 ? 46.369 -23.135 13.185 1.00 16.75 189 LYS A CA 1
ATOM 2780 C C . LYS A 1 189 ? 46.502 -24.005 11.945 1.00 15.09 189 LYS A C 1
ATOM 2781 O O . LYS A 1 189 ? 45.574 -24.726 11.589 1.00 14.82 189 LYS A O 1
ATOM 2800 N N . LEU A 1 190 ? 47.670 -23.940 11.315 1.00 15.48 190 LEU A N 1
ATOM 2801 C CA . LEU A 1 190 ? 47.994 -24.767 10.159 1.00 16.27 190 LEU A CA 1
ATOM 2802 C C . LEU A 1 190 ? 48.564 -26.108 10.595 1.00 16.36 190 LEU A C 1
ATOM 2803 O O . LEU A 1 190 ? 49.488 -26.178 11.433 1.00 19.34 190 LEU A O 1
ATOM 2819 N N . HIS A 1 191 ? 47.988 -27.160 10.036 1.00 15.23 191 HIS A N 1
ATOM 2820 C CA . HIS A 1 191 ? 48.330 -28.531 10.351 1.00 14.91 191 HIS A CA 1
ATOM 2821 C C . HIS A 1 191 ? 48.671 -29.351 9.128 1.00 15.34 191 HIS A C 1
ATOM 2822 O O . HIS A 1 191 ? 48.193 -29.069 8.021 1.00 15.93 191 HIS A O 1
ATOM 2835 N N . ASP A 1 192 ? 49.447 -30.402 9.358 1.00 15.43 192 ASP A N 1
ATOM 2836 C CA . ASP A 1 192 ? 49.575 -31.517 8.435 1.00 15.17 192 ASP A CA 1
ATOM 2837 C C . ASP A 1 192 ? 49.337 -32.815 9.185 1.00 14.76 192 ASP A C 1
ATOM 2838 O O . ASP A 1 192 ? 48.952 -32.789 10.350 1.00 14.11 192 ASP A O 1
ATOM 2847 N N . LYS A 1 193 ? 49.507 -33.944 8.510 1.00 14.54 193 LYS A N 1
ATOM 2848 C CA . LYS A 1 193 ? 49.242 -35.244 9.128 1.00 15.73 193 LYS A CA 1
ATOM 2849 C C . LYS A 1 193 ? 49.972 -35.406 10.457 1.00 16.84 193 LYS A C 1
ATOM 2850 O O . LYS A 1 193 ? 49.408 -35.889 11.442 1.00 17.42 193 LYS A O 1
ATOM 2869 N N . LYS A 1 194 ? 51.232 -35.016 10.469 1.00 17.12 194 LYS A N 1
ATOM 2870 C CA . LYS A 1 194 ? 52.075 -35.225 11.629 1.00 20.53 194 LYS A CA 1
ATOM 2871 C C . LYS A 1 194 ? 51.564 -34.409 12.813 1.00 19.83 194 LYS A C 1
ATOM 2872 O O . LYS A 1 194 ? 51.464 -34.921 13.934 1.00 21.64 194 LYS A O 1
ATOM 2891 N N . SER A 1 195 ? 51.234 -33.144 12.590 1.00 17.85 195 SER A N 1
ATOM 2892 C CA . SER A 1 195 ? 50.807 -32.313 13.707 1.00 18.02 195 SER A CA 1
ATOM 2893 C C . SER A 1 195 ? 49.405 -32.643 14.184 1.00 17.66 195 SER A C 1
ATOM 2894 O O . SER A 1 195 ? 49.073 -32.436 15.348 1.00 21.07 195 SER A O 1
ATOM 2902 N N . MET A 1 196 ? 48.563 -33.151 13.300 1.00 16.13 196 MET A N 1
ATOM 2903 C CA A MET A 1 196 ? 47.200 -33.358 13.743 0.43 16.54 196 MET A CA 1
ATOM 2904 C CA B MET A 1 196 ? 47.156 -33.477 13.568 0.57 16.14 196 MET A CA 1
ATOM 2905 C C . MET A 1 196 ? 46.993 -34.686 14.473 1.00 16.21 196 MET A C 1
ATOM 2906 O O . MET A 1 196 ? 46.115 -34.741 15.320 1.00 15.34 196 MET A O 1
ATOM 2933 N N . GLY A 1 197 ? 47.811 -35.706 14.205 1.00 16.34 197 GLY A N 1
ATOM 2934 C CA . GLY A 1 197 ? 47.694 -36.990 14.886 1.00 15.93 197 GLY A CA 1
ATOM 2935 C C . GLY A 1 197 ? 46.687 -37.959 14.281 1.00 14.87 197 GLY A C 1
ATOM 2936 O O . GLY A 1 197 ? 45.912 -37.590 13.394 1.00 15.19 197 GLY A O 1
ATOM 2940 N N . ASP A 1 198 ? 46.689 -39.202 14.756 1.00 15.17 198 ASP A N 1
ATOM 2941 C CA . ASP A 1 198 ? 45.889 -40.261 14.139 1.00 14.76 198 ASP A CA 1
ATOM 2942 C C . ASP A 1 198 ? 44.406 -39.928 14.085 1.00 13.46 198 ASP A C 1
ATOM 2943 O O . ASP A 1 198 ? 43.778 -40.129 13.046 1.00 13.54 198 ASP A O 1
ATOM 2952 N N . ASP A 1 199 ? 43.815 -39.491 15.204 1.00 13.22 199 ASP A N 1
ATOM 2953 C CA . ASP A 1 199 ? 42.362 -39.303 15.246 1.00 12.80 199 ASP A CA 1
ATOM 2954 C C . ASP A 1 199 ? 41.890 -38.240 14.251 1.00 12.92 199 ASP A C 1
ATOM 2955 O O . ASP A 1 199 ? 40.953 -38.463 13.485 1.00 12.69 199 ASP A O 1
ATOM 2964 N N . HIS A 1 200 ? 42.545 -37.095 14.255 1.00 12.23 200 HIS A N 1
ATOM 2965 C CA . HIS A 1 200 ? 42.136 -35.996 13.398 1.00 11.63 200 HIS A CA 1
ATOM 2966 C C . HIS A 1 200 ? 42.379 -36.350 11.931 1.00 11.42 200 HIS A C 1
ATOM 2967 O O . HIS A 1 200 ? 41.536 -36.069 11.083 1.00 11.67 200 HIS A O 1
ATOM 2980 N N . PHE A 1 201 ? 43.511 -36.981 11.631 1.00 11.66 201 PHE A N 1
ATOM 2981 C CA . PHE A 1 201 ? 43.807 -37.354 10.246 1.00 11.70 201 PHE A CA 1
ATOM 2982 C C . PHE A 1 201 ? 42.878 -38.476 9.772 1.00 11.80 201 PHE A C 1
ATOM 2983 O O . PHE A 1 201 ? 42.532 -38.536 8.594 1.00 12.12 201 PHE A O 1
ATOM 3000 N N . TRP A 1 202 ? 42.459 -39.367 10.667 1.00 11.45 202 TRP A N 1
ATOM 3001 C CA . TRP A 1 202 ? 41.464 -40.393 10.327 1.00 11.60 202 TRP A CA 1
ATOM 3002 C C . TRP A 1 202 ? 40.137 -39.718 9.983 1.00 10.44 202 TRP A C 1
ATOM 3003 O O . TRP A 1 202 ? 39.512 -40.021 8.954 1.00 11.49 202 TRP A O 1
ATOM 3024 N N . ALA A 1 203 ? 39.713 -38.773 10.820 1.00 10.81 203 ALA A N 1
ATOM 3025 C CA . ALA A 1 203 ? 38.398 -38.174 10.699 1.00 10.39 203 ALA A CA 1
ATOM 3026 C C . ALA A 1 203 ? 38.256 -37.319 9.445 1.00 10.18 203 ALA A C 1
ATOM 3027 O O . ALA A 1 203 ? 37.200 -37.318 8.806 1.00 10.85 203 ALA A O 1
ATOM 3034 N N . VAL A 1 204 ? 39.308 -36.578 9.105 1.00 10.91 204 VAL A N 1
ATOM 3035 C CA . VAL A 1 204 ? 39.186 -35.583 8.041 1.00 11.93 204 VAL A CA 1
ATOM 3036 C C . VAL A 1 204 ? 39.004 -36.268 6.686 1.00 11.79 204 VAL A C 1
ATOM 3037 O O . VAL A 1 204 ? 38.380 -35.712 5.775 1.00 11.93 204 VAL A O 1
ATOM 3050 N N . ARG A 1 205 ? 39.547 -37.469 6.563 1.00 11.25 205 ARG A N 1
ATOM 3051 C CA . ARG A 1 205 ? 39.503 -38.241 5.326 1.00 11.33 205 ARG A CA 1
ATOM 3052 C C . ARG A 1 205 ? 38.269 -39.158 5.294 1.00 11.31 205 ARG A C 1
ATOM 3053 O O . ARG A 1 205 ? 38.368 -40.378 5.477 1.00 11.73 205 ARG A O 1
ATOM 3074 N N . GLY A 1 206 ? 37.110 -38.554 5.056 1.00 11.35 206 GLY A N 1
ATOM 3075 C CA . GLY A 1 206 ? 35.881 -39.295 4.913 1.00 11.40 206 GLY A CA 1
ATOM 3076 C C . GLY A 1 206 ? 34.825 -39.032 5.965 1.00 10.21 206 GLY A C 1
ATOM 3077 O O . GLY A 1 206 ? 33.721 -39.525 5.827 1.00 11.08 206 GLY A O 1
ATOM 3081 N N . GLY A 1 207 ? 35.161 -38.242 6.987 1.00 10.42 207 GLY A N 1
ATOM 3082 C CA . GLY A 1 207 ? 34.221 -37.918 8.050 1.00 10.85 207 GLY A CA 1
ATOM 3083 C C . GLY A 1 207 ? 33.270 -36.776 7.772 1.00 11.00 207 GLY A C 1
ATOM 3084 O O . GLY A 1 207 ? 32.539 -36.346 8.659 1.00 11.42 207 GLY A O 1
ATOM 3088 N N . GLY A 1 208 ? 33.245 -36.319 6.524 1.00 10.34 208 GLY A N 1
ATOM 3089 C CA . GLY A 1 208 ? 32.363 -35.262 6.073 1.00 10.87 208 GLY A CA 1
ATOM 3090 C C . GLY A 1 208 ? 33.040 -33.910 6.086 1.00 11.10 208 GLY A C 1
ATOM 3091 O O . GLY A 1 208 ? 33.912 -33.632 6.903 1.00 12.10 208 GLY A O 1
ATOM 3095 N N . GLY A 1 209 ? 32.629 -33.046 5.170 1.00 11.16 209 GLY A N 1
ATOM 3096 C CA . GLY A 1 209 ? 33.145 -31.705 5.124 1.00 11.52 209 GLY A CA 1
ATOM 3097 C C . GLY A 1 209 ? 32.726 -30.837 6.294 1.00 11.44 209 GLY A C 1
ATOM 3098 O O . GLY A 1 209 ? 31.828 -31.200 7.069 1.00 11.83 209 GLY A O 1
ATOM 3102 N N . GLU A 1 210 ? 33.423 -29.715 6.407 1.00 11.23 210 GLU A N 1
ATOM 3103 C CA . GLU A 1 210 ? 33.212 -28.661 7.404 1.00 11.15 210 GLU A CA 1
ATOM 3104 C C . GLU A 1 210 ? 33.685 -29.056 8.808 1.00 11.21 210 GLU A C 1
ATOM 3105 O O . GLU A 1 210 ? 34.458 -28.325 9.435 1.00 12.20 210 GLU A O 1
ATOM 3117 N N . SER A 1 211 ? 33.216 -30.205 9.277 1.00 10.80 211 SER A N 1
ATOM 3118 C CA . SER A 1 211 ? 33.316 -30.579 10.695 1.00 11.32 211 SER A CA 1
ATOM 3119 C C . SER A 1 211 ? 34.714 -30.536 11.289 1.00 10.98 211 SER A C 1
ATOM 3120 O O . SER A 1 211 ? 34.878 -30.222 12.467 1.00 12.74 211 SER A O 1
ATOM 3128 N N . PHE A 1 212 ? 35.715 -30.920 10.508 1.00 11.43 212 PHE A N 1
ATOM 3129 C CA . PHE A 1 212 ? 37.059 -31.138 11.022 1.00 10.91 212 PHE A CA 1
ATOM 3130 C C . PHE A 1 212 ? 38.067 -30.077 10.593 1.00 11.62 212 PHE A C 1
ATOM 3131 O O . PHE A 1 212 ? 39.270 -30.254 10.766 1.00 13.14 212 PHE A O 1
ATOM 3148 N N . GLY A 1 213 ? 37.575 -28.942 10.106 1.00 11.29 213 GLY A N 1
ATOM 3149 C CA . GLY A 1 213 ? 38.429 -27.844 9.710 1.00 11.46 213 GLY A CA 1
ATOM 3150 C C . GLY A 1 213 ? 38.476 -27.676 8.202 1.00 11.70 213 GLY A C 1
ATOM 3151 O O . GLY A 1 213 ? 37.899 -28.472 7.450 1.00 12.67 213 GLY A O 1
ATOM 3155 N N . ILE A 1 214 ? 39.161 -26.622 7.772 1.00 11.66 214 ILE A N 1
ATOM 3156 C CA . ILE A 1 214 ? 39.242 -26.299 6.349 1.00 11.79 214 ILE A CA 1
ATOM 3157 C C . ILE A 1 214 ? 40.478 -26.952 5.772 1.00 11.70 214 ILE A C 1
ATOM 3158 O O . ILE A 1 214 ? 41.591 -26.585 6.121 1.00 12.29 214 ILE A O 1
ATOM 3174 N N . VAL A 1 215 ? 40.293 -27.938 4.898 1.00 11.53 215 VAL A N 1
ATOM 3175 C CA . VAL A 1 215 ? 41.435 -28.532 4.215 1.00 11.39 215 VAL A CA 1
ATOM 3176 C C . VAL A 1 215 ? 41.811 -27.606 3.067 1.00 11.19 215 VAL A C 1
ATOM 3177 O O . VAL A 1 215 ? 40.984 -27.314 2.206 1.00 11.66 215 VAL A O 1
ATOM 3190 N N . VAL A 1 216 ? 43.053 -27.153 3.074 1.00 12.29 216 VAL A N 1
ATOM 3191 C CA . VAL A 1 216 ? 43.566 -26.257 2.042 1.00 12.59 216 VAL A CA 1
ATOM 3192 C C . VAL A 1 216 ? 43.979 -27.049 0.801 1.00 12.60 216 VAL A C 1
ATOM 3193 O O . VAL A 1 216 ? 43.689 -26.651 -0.332 1.00 12.64 216 VAL A O 1
ATOM 3206 N N . ALA A 1 217 ? 44.673 -28.152 1.037 1.00 12.77 217 ALA A N 1
ATOM 3207 C CA . ALA A 1 217 ? 45.184 -28.992 -0.023 1.00 12.58 217 ALA A CA 1
ATOM 3208 C C . ALA A 1 217 ? 45.353 -30.408 0.484 1.00 12.19 217 ALA A C 1
ATOM 3209 O O . ALA A 1 217 ? 45.501 -30.637 1.691 1.00 12.79 217 ALA A O 1
ATOM 3216 N N . TRP A 1 218 ? 45.308 -31.348 -0.448 1.00 11.88 218 TRP A N 1
ATOM 3217 C CA . TRP A 1 218 ? 45.385 -32.771 -0.172 1.00 11.71 218 TRP A CA 1
ATOM 3218 C C . TRP A 1 218 ? 46.550 -33.345 -0.957 1.00 11.94 218 TRP A C 1
ATOM 3219 O O . TRP A 1 218 ? 46.683 -33.065 -2.147 1.00 13.23 218 TRP A O 1
ATOM 3240 N N . GLN A 1 219 ? 47.384 -34.153 -0.310 1.00 12.48 219 GLN A N 1
ATOM 3241 C CA . GLN A 1 219 ? 48.413 -34.876 -1.038 1.00 13.16 219 GLN A CA 1
ATOM 3242 C C . GLN A 1 219 ? 47.871 -36.262 -1.304 1.00 13.37 219 GLN A C 1
ATOM 3243 O O . GLN A 1 219 ? 47.410 -36.949 -0.388 1.00 13.96 219 GLN A O 1
ATOM 3257 N N . VAL A 1 220 ? 47.905 -36.657 -2.567 1.00 13.47 220 VAL A N 1
ATOM 3258 C CA . VAL A 1 220 ? 47.395 -37.943 -2.993 1.00 13.71 220 VAL A CA 1
ATOM 3259 C C . VAL A 1 220 ? 48.465 -38.835 -3.583 1.00 14.39 220 VAL A C 1
ATOM 3260 O O . VAL A 1 220 ? 49.465 -38.355 -4.121 1.00 15.47 220 VAL A O 1
ATOM 3273 N N . LYS A 1 221 ? 48.250 -40.140 -3.458 1.00 14.74 221 LYS A N 1
ATOM 3274 C CA . LYS A 1 221 ? 48.994 -41.095 -4.257 1.00 16.12 221 LYS A CA 1
ATOM 3275 C C . LYS A 1 221 ? 48.296 -41.237 -5.604 1.00 16.42 221 LYS A C 1
ATOM 3276 O O . LYS A 1 221 ? 47.072 -41.192 -5.697 1.00 18.00 221 LYS A O 1
ATOM 3295 N N . LEU A 1 222 ? 49.104 -41.369 -6.645 1.00 15.62 222 LEU A N 1
ATOM 3296 C CA . LEU A 1 222 ? 48.624 -41.614 -7.996 1.00 15.86 222 LEU A CA 1
ATOM 3297 C C . LEU A 1 222 ? 48.832 -43.079 -8.337 1.00 16.65 222 LEU A C 1
ATOM 3298 O O . LEU A 1 222 ? 49.844 -43.680 -7.946 1.00 18.92 222 LEU A O 1
ATOM 3314 N N . LEU A 1 223 ? 47.868 -43.652 -9.058 1.00 16.85 223 LEU A N 1
ATOM 3315 C CA . LEU A 1 223 ? 47.806 -45.090 -9.216 1.00 17.96 223 LEU A CA 1
ATOM 3316 C C . LEU A 1 223 ? 47.875 -45.477 -10.693 1.00 17.91 223 LEU A C 1
ATOM 3317 O O . LEU A 1 223 ? 47.422 -44.738 -11.572 1.00 18.96 223 LEU A O 1
ATOM 3333 N N . PRO A 1 224 ? 48.476 -46.631 -10.977 1.00 20.93 224 PRO A N 1
ATOM 3334 C CA . PRO A 1 224 ? 48.639 -46.993 -12.385 1.00 21.76 224 PRO A CA 1
ATOM 3335 C C . PRO A 1 224 ? 47.320 -47.381 -13.026 1.00 21.38 224 PRO A C 1
ATOM 3336 O O . PRO A 1 224 ? 46.442 -47.948 -12.372 1.00 21.85 224 PRO A O 1
ATOM 3347 N N . VAL A 1 225 ? 47.184 -47.031 -14.298 1.00 20.36 225 VAL A N 1
ATOM 3348 C CA . VAL A 1 225 ? 46.107 -47.532 -15.130 1.00 21.08 225 VAL A CA 1
ATOM 3349 C C . VAL A 1 225 ? 46.724 -47.945 -16.463 1.00 20.31 225 VAL A C 1
ATOM 3350 O O . VAL A 1 225 ? 47.736 -47.387 -16.882 1.00 20.45 225 VAL A O 1
ATOM 3363 N N . PRO A 1 226 ? 46.122 -48.928 -17.130 1.00 20.86 226 PRO A N 1
ATOM 3364 C CA . PRO A 1 226 ? 46.648 -49.313 -18.439 1.00 20.60 226 PRO A CA 1
ATOM 3365 C C . PRO A 1 226 ? 46.469 -48.190 -19.463 1.00 21.75 226 PRO A C 1
ATOM 3366 O O . PRO A 1 226 ? 45.618 -47.321 -19.275 1.00 20.23 226 PRO A O 1
ATOM 3377 N N . PRO A 1 227 ? 47.279 -48.202 -20.534 1.00 21.57 227 PRO A N 1
ATOM 3378 C CA . PRO A 1 227 ? 47.191 -47.134 -21.543 1.00 22.61 227 PRO A CA 1
ATOM 3379 C C . PRO A 1 227 ? 45.876 -47.159 -22.305 1.00 21.67 227 PRO A C 1
ATOM 3380 O O . PRO A 1 227 ? 45.453 -46.131 -22.849 1.00 23.28 227 PRO A O 1
ATOM 3391 N N . THR A 1 228 ? 45.240 -48.324 -22.328 1.00 22.32 228 THR A N 1
ATOM 3392 C CA . THR A 1 228 ? 43.900 -48.479 -22.887 1.00 22.05 228 THR A CA 1
ATOM 3393 C C . THR A 1 228 ? 42.954 -49.065 -21.841 1.00 21.47 228 THR A C 1
ATOM 3394 O O . THR A 1 228 ? 43.258 -50.087 -21.220 1.00 22.97 228 THR A O 1
ATOM 3405 N N . VAL A 1 229 ? 41.823 -48.396 -21.639 1.00 19.90 229 VAL A N 1
ATOM 3406 C CA . VAL A 1 229 ? 40.717 -48.952 -20.873 1.00 19.88 229 VAL A CA 1
ATOM 3407 C C . VAL A 1 229 ? 39.541 -49.121 -21.827 1.00 19.31 229 VAL A C 1
ATOM 3408 O O . VAL A 1 229 ? 39.553 -48.583 -22.940 1.00 20.04 229 VAL A O 1
ATOM 3421 N N . THR A 1 230 ? 38.538 -49.886 -21.413 1.00 19.80 230 THR A N 1
ATOM 3422 C CA . THR A 1 230 ? 37.386 -50.151 -22.267 1.00 20.24 230 THR A CA 1
ATOM 3423 C C . THR A 1 230 ? 36.099 -49.827 -21.539 1.00 18.81 230 THR A C 1
ATOM 3424 O O . THR A 1 230 ? 35.894 -50.241 -20.395 1.00 18.86 230 THR A O 1
ATOM 3435 N N . ILE A 1 231 ? 35.252 -49.054 -22.206 1.00 18.83 231 ILE A N 1
ATOM 3436 C CA . ILE A 1 231 ? 33.946 -48.702 -21.693 1.00 18.70 231 ILE A CA 1
ATOM 3437 C C . ILE A 1 231 ? 32.884 -49.335 -22.565 1.00 19.56 231 ILE A C 1
ATOM 3438 O O . ILE A 1 231 ? 33.016 -49.378 -23.795 1.00 20.97 231 ILE A O 1
ATOM 3454 N N . PHE A 1 232 ? 31.831 -49.846 -21.945 1.00 18.96 232 PHE A N 1
ATOM 3455 C CA . PHE A 1 232 ? 30.618 -50.147 -22.687 1.00 19.03 232 PHE A CA 1
ATOM 3456 C C . PHE A 1 232 ? 29.401 -49.574 -21.995 1.00 18.56 232 PHE A C 1
ATOM 3457 O O . PHE A 1 232 ? 29.434 -49.300 -20.801 1.00 18.43 232 PHE A O 1
ATOM 3474 N N . LYS A 1 233 ? 28.345 -49.365 -22.773 1.00 19.02 233 LYS A N 1
ATOM 3475 C CA . LYS A 1 233 ? 27.058 -48.930 -22.268 1.00 20.71 233 LYS A CA 1
ATOM 3476 C C . LYS A 1 233 ? 26.023 -49.753 -23.001 1.00 21.31 233 LYS A C 1
ATOM 3477 O O . LYS A 1 233 ? 25.731 -49.506 -24.172 1.00 24.14 233 LYS A O 1
ATOM 3496 N N . ILE A 1 234 ? 25.512 -50.776 -22.334 1.00 19.14 234 ILE A N 1
ATOM 3497 C CA . ILE A 1 234 ? 24.579 -51.717 -22.941 1.00 19.90 234 ILE A CA 1
ATOM 3498 C C . ILE A 1 234 ? 23.233 -51.595 -22.251 1.00 20.66 234 ILE A C 1
ATOM 3499 O O . ILE A 1 234 ? 23.138 -51.778 -21.047 1.00 20.25 234 ILE A O 1
ATOM 3515 N N . SER A 1 235 ? 22.192 -51.268 -23.003 1.00 20.67 235 SER A N 1
ATOM 3516 C CA A SER A 1 235 ? 20.862 -51.100 -22.443 0.40 21.56 235 SER A CA 1
ATOM 3517 C CA B SER A 1 235 ? 20.865 -51.109 -22.433 0.60 22.14 235 SER A CA 1
ATOM 3518 C C . SER A 1 235 ? 19.993 -52.325 -22.693 1.00 21.29 235 SER A C 1
ATOM 3519 O O . SER A 1 235 ? 20.132 -53.010 -23.716 1.00 22.74 235 SER A O 1
ATOM 3534 N N . LYS A 1 236 ? 19.104 -52.589 -21.743 1.00 21.24 236 LYS A N 1
ATOM 3535 C CA . LYS A 1 236 ? 18.112 -53.650 -21.834 1.00 20.88 236 LYS A CA 1
ATOM 3536 C C . LYS A 1 236 ? 16.778 -53.107 -21.346 1.00 21.17 236 LYS A C 1
ATOM 3537 O O . LYS A 1 236 ? 16.662 -52.659 -20.206 1.00 20.98 236 LYS A O 1
ATOM 3556 N N . THR A 1 237 ? 15.780 -53.103 -22.217 1.00 21.81 237 THR A N 1
ATOM 3557 C CA . THR A 1 237 ? 14.421 -52.808 -21.789 1.00 22.68 237 THR A CA 1
ATOM 3558 C C . THR A 1 237 ? 13.862 -54.014 -21.033 1.00 22.56 237 THR A C 1
ATOM 3559 O O . THR A 1 237 ? 14.442 -55.108 -21.049 1.00 22.97 237 THR A O 1
ATOM 3570 N N . VAL A 1 238 ? 12.731 -53.825 -20.373 1.00 22.67 238 VAL A N 1
ATOM 3571 C CA . VAL A 1 238 ? 12.081 -54.950 -19.722 1.00 22.77 238 VAL A CA 1
ATOM 3572 C C . VAL A 1 238 ? 11.720 -56.039 -20.745 1.00 24.89 238 VAL A C 1
ATOM 3573 O O . VAL A 1 238 ? 11.840 -57.220 -20.446 1.00 25.83 238 VAL A O 1
ATOM 3586 N N . SER A 1 239 ? 11.316 -55.648 -21.958 1.00 26.15 239 SER A N 1
ATOM 3587 C CA A SER A 1 239 ? 11.040 -56.618 -23.017 0.50 27.08 239 SER A CA 1
ATOM 3588 C CA B SER A 1 239 ? 11.039 -56.617 -23.025 0.50 27.24 239 SER A CA 1
ATOM 3589 C C . SER A 1 239 ? 12.273 -57.452 -23.369 1.00 27.00 239 SER A C 1
ATOM 3590 O O . SER A 1 239 ? 12.161 -58.629 -23.758 1.00 28.31 239 SER A O 1
ATOM 3603 N N . GLU A 1 240 ? 13.440 -56.830 -23.264 1.00 25.96 240 GLU A N 1
ATOM 3604 C CA . GLU A 1 240 ? 14.718 -57.475 -23.565 1.00 26.84 240 GLU A CA 1
ATOM 3605 C C . GLU A 1 240 ? 15.277 -58.262 -22.374 1.00 27.02 240 GLU A C 1
ATOM 3606 O O . GLU A 1 240 ? 16.409 -58.753 -22.424 1.00 28.61 240 GLU A O 1
ATOM 3618 N N . GLY A 1 241 ? 14.479 -58.381 -21.312 1.00 25.32 241 GLY A N 1
ATOM 3619 C CA . GLY A 1 241 ? 14.835 -59.173 -20.150 1.00 25.05 241 GLY A CA 1
ATOM 3620 C C . GLY A 1 241 ? 15.562 -58.423 -19.042 1.00 24.03 241 GLY A C 1
ATOM 3621 O O . GLY A 1 241 ? 16.302 -59.036 -18.269 1.00 25.35 241 GLY A O 1
ATOM 3625 N N . ALA A 1 242 ? 15.358 -57.109 -18.942 1.00 22.18 242 ALA A N 1
ATOM 3626 C CA . ALA A 1 242 ? 16.069 -56.303 -17.935 1.00 22.70 242 ALA A CA 1
ATOM 3627 C C . ALA A 1 242 ? 15.943 -56.869 -16.535 1.00 22.73 242 ALA A C 1
ATOM 3628 O O . ALA A 1 242 ? 16.910 -56.874 -15.783 1.00 23.54 242 ALA A O 1
ATOM 3635 N N . VAL A 1 243 ? 14.753 -57.325 -16.167 1.00 23.28 243 VAL A N 1
ATOM 3636 C CA . VAL A 1 243 ? 14.541 -57.806 -14.796 1.00 23.37 243 VAL A CA 1
ATOM 3637 C C . VAL A 1 243 ? 15.423 -59.010 -14.475 1.00 24.00 243 VAL A C 1
ATOM 3638 O O . VAL A 1 243 ? 16.103 -59.015 -13.459 1.00 23.69 243 VAL A O 1
ATOM 3651 N N . ASP A 1 244 ? 15.437 -60.018 -15.335 1.00 24.59 244 ASP A N 1
ATOM 3652 C CA . ASP A 1 244 ? 16.284 -61.179 -15.106 1.00 25.21 244 ASP A CA 1
ATOM 3653 C C . ASP A 1 244 ? 17.763 -60.823 -15.136 1.00 24.64 244 ASP A C 1
ATOM 3654 O O . ASP A 1 244 ? 18.563 -61.389 -14.390 1.00 25.02 244 ASP A O 1
ATOM 3663 N N . ILE A 1 245 ? 18.134 -59.880 -15.993 1.00 23.28 245 ILE A N 1
ATOM 3664 C CA . ILE A 1 245 ? 19.536 -59.522 -16.136 1.00 22.53 245 ILE A CA 1
ATOM 3665 C C . ILE A 1 245 ? 20.026 -58.732 -14.909 1.00 22.27 245 ILE A C 1
ATOM 3666 O O . ILE A 1 245 ? 21.114 -58.996 -14.396 1.00 22.65 245 ILE A O 1
ATOM 3682 N N . ILE A 1 246 ? 19.237 -57.771 -14.434 1.00 22.22 246 ILE A N 1
ATOM 3683 C CA . ILE A 1 246 ? 19.633 -56.999 -13.256 1.00 21.35 246 ILE A CA 1
ATOM 3684 C C . ILE A 1 246 ? 19.583 -57.872 -11.997 1.00 21.47 246 ILE A C 1
ATOM 3685 O O . ILE A 1 246 ? 20.389 -57.704 -11.082 1.00 21.04 246 ILE A O 1
ATOM 3701 N N . ASN A 1 247 ? 18.669 -58.832 -11.967 1.00 22.18 247 ASN A N 1
ATOM 3702 C CA . ASN A 1 247 ? 18.576 -59.750 -10.841 1.00 23.33 247 ASN A CA 1
ATOM 3703 C C . ASN A 1 247 ? 19.834 -60.613 -10.729 1.00 23.68 247 ASN A C 1
ATOM 3704 O O . ASN A 1 247 ? 20.244 -60.996 -9.626 1.00 24.64 247 ASN A O 1
ATOM 3715 N N . LYS A 1 248 ? 20.436 -60.924 -11.874 1.00 24.51 248 LYS A N 1
ATOM 3716 C CA . LYS A 1 248 ? 21.716 -61.625 -11.917 1.00 23.84 248 LYS A CA 1
ATOM 3717 C C . LYS A 1 248 ? 22.879 -60.674 -11.593 1.00 22.86 248 LYS A C 1
ATOM 3718 O O . LYS A 1 248 ? 23.770 -61.015 -10.812 1.00 22.94 248 LYS A O 1
ATOM 3737 N N . TRP A 1 249 ? 22.855 -59.484 -12.185 1.00 21.66 249 TRP A N 1
ATOM 3738 C CA . TRP A 1 249 ? 23.874 -58.459 -11.955 1.00 20.18 249 TRP A CA 1
ATOM 3739 C C . TRP A 1 249 ? 24.170 -58.228 -10.465 1.00 20.10 249 TRP A C 1
ATOM 3740 O O . TRP A 1 249 ? 25.329 -58.074 -10.065 1.00 19.60 249 TRP A O 1
ATOM 3761 N N . GLN A 1 250 ? 23.132 -58.198 -9.638 1.00 19.22 250 GLN A N 1
ATOM 3762 C CA . GLN A 1 250 ? 23.316 -57.758 -8.249 1.00 20.39 250 GLN A CA 1
ATOM 3763 C C . GLN A 1 250 ? 24.158 -58.752 -7.464 1.00 20.30 250 GLN A C 1
ATOM 3764 O O . GLN A 1 250 ? 24.799 -58.383 -6.488 1.00 21.50 250 GLN A O 1
ATOM 3778 N N . VAL A 1 251 ? 24.154 -60.012 -7.891 1.00 21.40 251 VAL A N 1
ATOM 3779 C CA . VAL A 1 251 ? 25.004 -61.039 -7.296 1.00 23.18 251 VAL A CA 1
ATOM 3780 C C . VAL A 1 251 ? 26.376 -61.093 -7.973 1.00 22.10 251 VAL A C 1
ATOM 3781 O O . VAL A 1 251 ? 27.403 -61.211 -7.305 1.00 23.68 251 VAL A O 1
ATOM 3794 N N . VAL A 1 252 ? 26.390 -61.011 -9.300 1.00 21.74 252 VAL A N 1
ATOM 3795 C CA . VAL A 1 252 ? 27.626 -61.137 -10.067 1.00 21.98 252 VAL A CA 1
ATOM 3796 C C . VAL A 1 252 ? 28.555 -59.915 -9.973 1.00 20.24 252 VAL A C 1
ATOM 3797 O O . VAL A 1 252 ? 29.768 -60.057 -9.792 1.00 20.09 252 VAL A O 1
ATOM 3810 N N . ALA A 1 253 ? 27.999 -58.721 -10.121 1.00 18.94 253 ALA A N 1
ATOM 3811 C CA . ALA A 1 253 ? 28.826 -57.523 -10.260 1.00 18.39 253 ALA A CA 1
ATOM 3812 C C . ALA A 1 253 ? 29.750 -57.262 -9.066 1.00 18.66 253 ALA A C 1
ATOM 3813 O O . ALA A 1 253 ? 30.912 -56.910 -9.262 1.00 18.41 253 ALA A O 1
ATOM 3820 N N . PRO A 1 254 ? 29.249 -57.424 -7.825 1.00 18.72 254 PRO A N 1
ATOM 3821 C CA . PRO A 1 254 ? 30.164 -57.184 -6.699 1.00 19.64 254 PRO A CA 1
ATOM 3822 C C . PRO A 1 254 ? 31.232 -58.259 -6.547 1.00 19.59 254 PRO A C 1
ATOM 3823 O O . PRO A 1 254 ? 32.173 -58.058 -5.774 1.00 20.12 254 PRO A O 1
ATOM 3834 N N . GLN A 1 255 ? 31.089 -59.364 -7.279 1.00 20.42 255 GLN A N 1
ATOM 3835 C CA . GLN A 1 255 ? 32.064 -60.448 -7.246 1.00 21.19 255 GLN A CA 1
ATOM 3836 C C . GLN A 1 255 ? 33.004 -60.458 -8.444 1.00 20.60 255 GLN A C 1
ATOM 3837 O O . GLN A 1 255 ? 33.882 -61.305 -8.523 1.00 22.82 255 GLN A O 1
ATOM 3851 N N . LEU A 1 256 ? 32.833 -59.523 -9.372 1.00 20.04 256 LEU A N 1
ATOM 3852 C CA . LEU A 1 256 ? 33.688 -59.506 -10.550 1.00 20.01 256 LEU A CA 1
ATOM 3853 C C . LEU A 1 256 ? 35.108 -59.099 -10.170 1.00 19.96 256 LEU A C 1
ATOM 3854 O O . LEU A 1 256 ? 35.325 -58.477 -9.125 1.00 19.98 256 LEU A O 1
ATOM 3870 N N . PRO A 1 257 ? 36.080 -59.427 -11.030 1.00 20.82 257 PRO A N 1
ATOM 3871 C CA . PRO A 1 257 ? 37.454 -58.989 -10.776 1.00 20.64 257 PRO A CA 1
ATOM 3872 C C . PRO A 1 257 ? 37.536 -57.472 -10.572 1.00 19.05 257 PRO A C 1
ATOM 3873 O O . PRO A 1 257 ? 36.750 -56.712 -11.152 1.00 19.46 257 PRO A O 1
ATOM 3884 N N . ALA A 1 258 ? 38.491 -57.041 -9.759 1.00 19.62 258 ALA A N 1
ATOM 3885 C CA . ALA A 1 258 ? 38.639 -55.630 -9.402 1.00 18.58 258 ALA A CA 1
ATOM 3886 C C . ALA A 1 258 ? 38.782 -54.708 -10.620 1.00 18.90 258 ALA A C 1
ATOM 3887 O O . ALA A 1 258 ? 38.470 -53.521 -10.551 1.00 19.08 258 ALA A O 1
ATOM 3894 N N . ASP A 1 259 ? 39.271 -55.249 -11.734 1.00 18.75 259 ASP A N 1
ATOM 3895 C CA . ASP A 1 259 ? 39.459 -54.447 -12.948 1.00 18.93 259 ASP A CA 1
ATOM 3896 C C . ASP A 1 259 ? 38.167 -54.111 -13.685 1.00 18.36 259 ASP A C 1
ATOM 3897 O O . ASP A 1 259 ? 38.199 -53.327 -14.631 1.00 18.75 259 ASP A O 1
ATOM 3906 N N . LEU A 1 260 ? 37.044 -54.692 -13.271 1.00 17.93 260 LEU A N 1
ATOM 3907 C CA . LEU A 1 260 ? 35.776 -54.497 -13.984 1.00 16.94 260 LEU A CA 1
ATOM 3908 C C . LEU A 1 260 ? 34.680 -53.956 -13.064 1.00 17.59 260 LEU A C 1
ATOM 3909 O O . LEU A 1 260 ? 34.281 -54.626 -12.114 1.00 17.33 260 LEU A O 1
ATOM 3925 N N . MET A 1 261 ? 34.187 -52.754 -13.372 1.00 16.38 261 MET A N 1
ATOM 3926 C CA . MET A 1 261 ? 33.061 -52.176 -12.647 1.00 16.48 261 MET A CA 1
ATOM 3927 C C . MET A 1 261 ? 31.911 -51.963 -13.602 1.00 16.37 261 MET A C 1
ATOM 3928 O O . MET A 1 261 ? 32.071 -51.257 -14.594 1.00 18.06 261 MET A O 1
ATOM 3942 N N . ILE A 1 262 ? 30.763 -52.568 -13.299 1.00 16.38 262 ILE A N 1
ATOM 3943 C CA . ILE A 1 262 ? 29.556 -52.400 -14.105 1.00 16.53 262 ILE A CA 1
ATOM 3944 C C . ILE A 1 262 ? 28.498 -51.710 -13.248 1.00 17.09 262 ILE A C 1
ATOM 3945 O O . ILE A 1 262 ? 27.870 -52.338 -12.400 1.00 17.89 262 ILE A O 1
ATOM 3961 N N . ARG A 1 263 ? 28.316 -50.414 -13.461 1.00 16.53 263 ARG A N 1
ATOM 3962 C CA . ARG A 1 263 ? 27.230 -49.691 -12.807 1.00 17.34 263 ARG A CA 1
ATOM 3963 C C . ARG A 1 263 ? 25.983 -49.714 -13.695 1.00 16.97 263 ARG A C 1
ATOM 3964 O O . ARG A 1 263 ? 26.029 -50.123 -14.867 1.00 16.97 263 ARG A O 1
ATOM 3985 N N . ILE A 1 264 ? 24.861 -49.281 -13.124 1.00 16.86 264 ILE A N 1
ATOM 3986 C CA . ILE A 1 264 ? 23.593 -49.240 -13.836 1.00 16.22 264 ILE A CA 1
ATOM 3987 C C . ILE A 1 264 ? 22.928 -47.897 -13.641 1.00 16.24 264 ILE A C 1
ATOM 3988 O O . ILE A 1 264 ? 22.931 -47.349 -12.536 1.00 16.52 264 ILE A O 1
ATOM 4004 N N . ILE A 1 265 ? 22.361 -47.374 -14.722 1.00 16.48 265 ILE A N 1
ATOM 4005 C CA . ILE A 1 265 ? 21.484 -46.229 -14.657 1.00 17.29 265 ILE A CA 1
ATOM 4006 C C . ILE A 1 265 ? 20.125 -46.675 -15.181 1.00 17.75 265 ILE A C 1
ATOM 4007 O O . ILE A 1 265 ? 20.045 -47.308 -16.243 1.00 18.47 265 ILE A O 1
ATOM 4023 N N . ALA A 1 266 ? 19.069 -46.343 -14.445 1.00 17.45 266 ALA A N 1
ATOM 4024 C CA . ALA A 1 266 ? 17.699 -46.644 -14.867 1.00 17.57 266 ALA A CA 1
ATOM 4025 C C . ALA A 1 266 ? 16.811 -45.423 -14.710 1.00 17.83 266 ALA A C 1
ATOM 4026 O O . ALA A 1 266 ? 16.858 -44.754 -13.688 1.00 17.99 266 ALA A O 1
ATOM 4033 N N . GLN A 1 267 ? 15.992 -45.139 -15.726 1.00 19.46 267 GLN A N 1
ATOM 4034 C CA . GLN A 1 267 ? 15.076 -43.997 -15.689 1.00 21.44 267 GLN A CA 1
ATOM 4035 C C . GLN A 1 267 ? 13.747 -44.288 -16.378 1.00 20.14 267 GLN A C 1
ATOM 4036 O O . GLN A 1 267 ? 13.116 -43.402 -16.943 1.00 20.91 267 GLN A O 1
ATOM 4050 N N . GLY A 1 268 ? 13.317 -45.535 -16.255 1.00 19.07 268 GLY A N 1
ATOM 4051 C CA . GLY A 1 268 ? 12.105 -46.040 -16.846 1.00 18.84 268 GLY A CA 1
ATOM 4052 C C . GLY A 1 268 ? 12.285 -47.539 -16.891 1.00 20.16 268 GLY A C 1
ATOM 4053 O O . GLY A 1 268 ? 13.187 -48.079 -16.242 1.00 19.42 268 GLY A O 1
ATOM 4057 N N . PRO A 1 269 ? 11.447 -48.233 -17.664 1.00 20.52 269 PRO A N 1
ATOM 4058 C CA . PRO A 1 269 ? 11.515 -49.702 -17.707 1.00 21.37 269 PRO A CA 1
ATOM 4059 C C . PRO A 1 269 ? 12.641 -50.188 -18.632 1.00 22.04 269 PRO A C 1
ATOM 4060 O O . PRO A 1 269 ? 12.450 -50.903 -19.624 1.00 23.01 269 PRO A O 1
ATOM 4071 N N . LYS A 1 270 ? 13.851 -49.788 -18.265 1.00 22.19 270 LYS A N 1
ATOM 4072 C CA . LYS A 1 270 ? 15.045 -50.022 -19.054 1.00 23.27 270 LYS A CA 1
ATOM 4073 C C . LYS A 1 270 ? 16.248 -49.765 -18.148 1.00 23.06 270 LYS A C 1
ATOM 4074 O O . LYS A 1 270 ? 16.270 -48.784 -17.404 1.00 23.08 270 LYS A O 1
ATOM 4093 N N . ALA A 1 271 ? 17.227 -50.660 -18.204 1.00 22.08 271 ALA A N 1
ATOM 4094 C CA . ALA A 1 271 ? 18.453 -50.515 -17.440 1.00 21.20 271 ALA A CA 1
ATOM 4095 C C . ALA A 1 271 ? 19.630 -50.400 -18.377 1.00 20.41 271 ALA A C 1
ATOM 4096 O O . ALA A 1 271 ? 19.757 -51.196 -19.307 1.00 21.14 271 ALA A O 1
ATOM 4103 N N . THR A 1 272 ? 20.478 -49.403 -18.134 1.00 19.07 272 THR A N 1
ATOM 4104 C CA . THR A 1 272 ? 21.698 -49.239 -18.898 1.00 18.87 272 THR A CA 1
ATOM 4105 C C . THR A 1 272 ? 22.879 -49.658 -18.050 1.00 17.86 272 THR A C 1
ATOM 4106 O O . THR A 1 272 ? 23.126 -49.090 -16.990 1.00 19.04 272 THR A O 1
ATOM 4117 N N . PHE A 1 273 ? 23.592 -50.665 -18.526 1.00 17.92 273 PHE A N 1
ATOM 4118 C CA . PHE A 1 273 ? 24.761 -51.205 -17.855 1.00 17.88 273 PHE A CA 1
ATOM 4119 C C . PHE A 1 273 ? 26.006 -50.533 -18.402 1.00 17.86 273 PHE A C 1
ATOM 4120 O O . PHE A 1 273 ? 26.353 -50.721 -19.570 1.00 19.19 273 PHE A O 1
ATOM 4137 N N . GLU A 1 274 ? 26.667 -49.744 -17.559 1.00 17.58 274 GLU A N 1
ATOM 4138 C CA . GLU A 1 274 ? 27.827 -48.954 -17.956 1.00 19.07 274 GLU A CA 1
ATOM 4139 C C . GLU A 1 274 ? 29.049 -49.521 -17.274 1.00 17.73 274 GLU A C 1
ATOM 4140 O O . GLU A 1 274 ? 29.148 -49.498 -16.039 1.00 17.98 274 GLU A O 1
ATOM 4152 N N . ALA A 1 275 ? 29.982 -50.024 -18.061 1.00 17.93 275 ALA A N 1
ATOM 4153 C CA . ALA A 1 275 ? 31.175 -50.666 -17.525 1.00 18.56 275 ALA A CA 1
ATOM 4154 C C . ALA A 1 275 ? 32.437 -49.862 -17.795 1.00 17.05 275 ALA A C 1
ATOM 4155 O O . ALA A 1 275 ? 32.601 -49.294 -18.878 1.00 17.57 275 ALA A O 1
ATOM 4162 N N . MET A 1 276 ? 33.323 -49.801 -16.804 1.00 17.25 276 MET A N 1
ATOM 4163 C CA . MET A 1 276 ? 34.704 -49.465 -17.074 1.00 17.92 276 MET A CA 1
ATOM 4164 C C . MET A 1 276 ? 35.557 -50.647 -16.727 1.00 17.55 276 MET A C 1
ATOM 4165 O O . MET A 1 276 ? 35.487 -51.176 -15.617 1.00 17.42 276 MET A O 1
ATOM 4179 N N . TYR A 1 277 ? 36.367 -51.044 -17.697 1.00 17.78 277 TYR A N 1
ATOM 4180 C CA . TYR A 1 277 ? 37.264 -52.182 -17.592 1.00 18.31 277 TYR A CA 1
ATOM 4181 C C . TYR A 1 277 ? 38.690 -51.721 -17.786 1.00 18.22 277 TYR A C 1
ATOM 4182 O O . TYR A 1 277 ? 39.007 -51.066 -18.783 1.00 18.88 277 TYR A O 1
ATOM 4200 N N . LEU A 1 278 ? 39.549 -52.047 -16.826 1.00 19.21 278 LEU A N 1
ATOM 4201 C CA . LEU A 1 278 ? 40.961 -51.694 -16.919 1.00 18.57 278 LEU A CA 1
ATOM 4202 C C . LEU A 1 278 ? 41.674 -52.734 -17.768 1.00 20.41 278 LEU A C 1
ATOM 4203 O O . LEU A 1 278 ? 42.400 -53.597 -17.268 1.00 22.78 278 LEU A O 1
ATOM 4219 N N . GLY A 1 279 ? 41.442 -52.646 -19.069 1.00 19.90 279 GLY A N 1
ATOM 4220 C CA . GLY A 1 279 ? 41.970 -53.605 -20.012 1.00 21.64 279 GLY A CA 1
ATOM 4221 C C . GLY A 1 279 ? 41.349 -53.384 -21.370 1.00 22.26 279 GLY A C 1
ATOM 4222 O O . GLY A 1 279 ? 40.669 -52.384 -21.594 1.00 21.51 279 GLY A O 1
ATOM 4226 N N . THR A 1 280 ? 41.599 -54.327 -22.272 1.00 23.85 280 THR A N 1
ATOM 4227 C CA . THR A 1 280 ? 41.200 -54.224 -23.670 1.00 24.26 280 THR A CA 1
ATOM 4228 C C . THR A 1 280 ? 39.926 -54.992 -23.973 1.00 24.00 280 THR A C 1
ATOM 4229 O O . THR A 1 280 ? 39.528 -55.871 -23.223 1.00 23.65 280 THR A O 1
ATOM 4240 N N . CYS A 1 281 ? 39.317 -54.695 -25.116 1.00 23.68 281 CYS A N 1
ATOM 4241 C CA . CYS A 1 281 ? 38.161 -55.457 -25.578 1.00 25.76 281 CYS A CA 1
ATOM 4242 C C . CYS A 1 281 ? 38.505 -56.939 -25.716 1.00 27.03 281 CYS A C 1
ATOM 4243 O O . CYS A 1 281 ? 37.687 -57.810 -25.406 1.00 27.05 281 CYS A O 1
ATOM 4250 N N . LYS A 1 282 ? 39.728 -57.215 -26.166 1.00 28.37 282 LYS A N 1
ATOM 4251 C CA . LYS A 1 282 ? 40.170 -58.589 -26.396 1.00 30.40 282 LYS A CA 1
ATOM 4252 C C . LYS A 1 282 ? 40.050 -59.462 -25.143 1.00 30.46 282 LYS A C 1
ATOM 4253 O O . LYS A 1 282 ? 39.688 -60.635 -25.230 1.00 30.42 282 LYS A O 1
ATOM 4272 N N . THR A 1 283 ? 40.352 -58.900 -23.974 1.00 29.31 283 THR A N 1
ATOM 4273 C CA . THR A 1 283 ? 40.240 -59.678 -22.741 1.00 28.09 283 THR A CA 1
ATOM 4274 C C . THR A 1 283 ? 38.884 -59.490 -22.065 1.00 27.76 283 THR A C 1
ATOM 4275 O O . THR A 1 283 ? 38.425 -60.373 -21.353 1.00 28.75 283 THR A O 1
ATOM 4286 N N . LEU A 1 284 ? 38.235 -58.351 -22.294 1.00 26.17 284 LEU A N 1
ATOM 4287 C CA . LEU A 1 284 ? 36.918 -58.118 -21.713 1.00 25.42 284 LEU A CA 1
ATOM 4288 C C . LEU A 1 284 ? 35.866 -59.078 -22.267 1.00 25.23 284 LEU A C 1
ATOM 4289 O O . LEU A 1 284 ? 35.016 -59.567 -21.529 1.00 25.37 284 LEU A O 1
ATOM 4305 N N . THR A 1 285 ? 35.894 -59.311 -23.574 1.00 26.22 285 THR A N 1
ATOM 4306 C CA . THR A 1 285 ? 34.869 -60.122 -24.214 1.00 26.06 285 THR A CA 1
ATOM 4307 C C . THR A 1 285 ? 34.767 -61.532 -23.596 1.00 26.09 285 THR A C 1
ATOM 4308 O O . THR A 1 285 ? 33.680 -61.955 -23.209 1.00 26.43 285 THR A O 1
ATOM 4319 N N . PRO A 1 286 ? 35.891 -62.251 -23.475 1.00 26.23 286 PRO A N 1
ATOM 4320 C CA . PRO A 1 286 ? 35.774 -63.568 -22.835 1.00 27.40 286 PRO A CA 1
ATOM 4321 C C . PRO A 1 286 ? 35.450 -63.514 -21.341 1.00 27.42 286 PRO A C 1
ATOM 4322 O O . PRO A 1 286 ? 34.823 -64.444 -20.823 1.00 28.44 286 PRO A O 1
ATOM 4333 N N . LEU A 1 287 ? 35.862 -62.447 -20.663 1.00 26.79 287 LEU A N 1
ATOM 4334 C CA . LEU A 1 287 ? 35.547 -62.286 -19.245 1.00 26.30 287 LEU A CA 1
ATOM 4335 C C . LEU A 1 287 ? 34.035 -62.169 -19.088 1.00 25.80 287 LEU A C 1
ATOM 4336 O O . LEU A 1 287 ? 33.442 -62.816 -18.227 1.00 26.44 287 LEU A O 1
ATOM 4352 N N . MET A 1 288 ? 33.410 -61.362 -19.942 1.00 25.15 288 MET A N 1
ATOM 4353 C CA . MET A 1 288 ? 31.963 -61.192 -19.911 1.00 24.83 288 MET A CA 1
ATOM 4354 C C . MET A 1 288 ? 31.240 -62.496 -20.251 1.00 26.30 288 MET A C 1
ATOM 4355 O O . MET A 1 288 ? 30.240 -62.842 -19.635 1.00 26.31 288 MET A O 1
ATOM 4369 N N . SER A 1 289 ? 31.735 -63.225 -21.240 1.00 27.08 289 SER A N 1
ATOM 4370 C CA A SER A 1 289 ? 31.099 -64.474 -21.644 0.40 28.57 289 SER A CA 1
ATOM 4371 C CA B SER A 1 289 ? 31.090 -64.470 -21.642 0.60 27.91 289 SER A CA 1
ATOM 4372 C C . SER A 1 289 ? 31.164 -65.497 -20.515 1.00 28.23 289 SER A C 1
ATOM 4373 O O . SER A 1 289 ? 30.254 -66.305 -20.335 1.00 29.14 289 SER A O 1
ATOM 4388 N N . SER A 1 290 ? 32.249 -65.457 -19.755 1.00 28.56 290 SER A N 1
ATOM 4389 C CA . SER A 1 290 ? 32.424 -66.391 -18.654 1.00 29.01 290 SER A CA 1
ATOM 4390 C C . SER A 1 290 ? 31.608 -66.018 -17.415 1.00 29.28 290 SER A C 1
ATOM 4391 O O . SER A 1 290 ? 30.996 -66.888 -16.788 1.00 30.30 290 SER A O 1
ATOM 4399 N N . LYS A 1 291 ? 31.592 -64.734 -17.069 1.00 28.31 291 LYS A N 1
ATOM 4400 C CA . LYS A 1 291 ? 31.056 -64.302 -15.774 1.00 28.00 291 LYS A CA 1
ATOM 4401 C C . LYS A 1 291 ? 29.654 -63.681 -15.819 1.00 26.95 291 LYS A C 1
ATOM 4402 O O . LYS A 1 291 ? 28.924 -63.724 -14.822 1.00 27.39 291 LYS A O 1
ATOM 4421 N N . PHE A 1 292 ? 29.286 -63.087 -16.953 1.00 25.38 292 PHE A N 1
ATOM 4422 C CA . PHE A 1 292 ? 28.007 -62.385 -17.062 1.00 24.96 292 PHE A CA 1
ATOM 4423 C C . PHE A 1 292 ? 27.487 -62.462 -18.505 1.00 25.06 292 PHE A C 1
ATOM 4424 O O . PHE A 1 292 ? 27.205 -61.437 -19.131 1.00 25.73 292 PHE A O 1
ATOM 4441 N N . PRO A 1 293 ? 27.345 -63.691 -19.037 1.00 25.80 293 PRO A N 1
ATOM 4442 C CA . PRO A 1 293 ? 26.886 -63.838 -20.424 1.00 26.57 293 PRO A CA 1
ATOM 4443 C C . PRO A 1 293 ? 25.462 -63.344 -20.634 1.00 27.80 293 PRO A C 1
ATOM 4444 O O . PRO A 1 293 ? 25.078 -63.075 -21.777 1.00 29.23 293 PRO A O 1
ATOM 4455 N N . GLU A 1 294 ? 24.708 -63.199 -19.548 1.00 27.27 294 GLU A N 1
ATOM 4456 C CA . GLU A 1 294 ? 23.305 -62.807 -19.630 1.00 27.26 294 GLU A CA 1
ATOM 4457 C C . GLU A 1 294 ? 23.135 -61.403 -20.222 1.00 27.41 294 GLU A C 1
ATOM 4458 O O . GLU A 1 294 ? 22.071 -61.073 -20.757 1.00 27.64 294 GLU A O 1
ATOM 4470 N N . LEU A 1 295 ? 24.177 -60.579 -20.125 1.00 25.91 295 LEU A N 1
ATOM 4471 C CA . LEU A 1 295 ? 24.114 -59.225 -20.649 1.00 25.16 295 LEU A CA 1
ATOM 4472 C C . LEU A 1 295 ? 24.229 -59.178 -22.181 1.00 25.32 295 LEU A C 1
ATOM 4473 O O . LEU A 1 295 ? 23.816 -58.200 -22.805 1.00 26.64 295 LEU A O 1
ATOM 4489 N N . GLY A 1 296 ? 24.777 -60.231 -22.784 1.00 25.30 296 GLY A N 1
ATOM 4490 C CA . GLY A 1 296 ? 24.924 -60.289 -24.233 1.00 26.25 296 GLY A CA 1
ATOM 4491 C C . GLY A 1 296 ? 25.966 -59.332 -24.798 1.00 26.21 296 GLY A C 1
ATOM 4492 O O . GLY A 1 296 ? 25.822 -58.830 -25.914 1.00 27.71 296 GLY A O 1
ATOM 4496 N N . MET A 1 297 ? 27.022 -59.076 -24.031 1.00 25.46 297 MET A N 1
ATOM 4497 C CA . MET A 1 297 ? 28.096 -58.197 -24.485 1.00 24.95 297 MET A CA 1
ATOM 4498 C C . MET A 1 297 ? 28.885 -58.879 -25.617 1.00 25.49 297 MET A C 1
ATOM 4499 O O . MET A 1 297 ? 29.148 -60.079 -25.577 1.00 26.87 297 MET A O 1
ATOM 4513 N N . ASN A 1 298 ? 29.231 -58.099 -26.633 1.00 26.11 298 ASN A N 1
ATOM 4514 C CA . ASN A 1 298 ? 30.095 -58.557 -27.711 1.00 26.85 298 ASN A CA 1
ATOM 4515 C C . ASN A 1 298 ? 31.066 -57.436 -28.072 1.00 26.65 298 ASN A C 1
ATOM 4516 O O . ASN A 1 298 ? 30.924 -56.320 -27.575 1.00 25.73 298 ASN A O 1
ATOM 4527 N N . PRO A 1 299 ? 32.066 -57.716 -28.924 1.00 27.65 299 PRO A N 1
ATOM 4528 C CA . PRO A 1 299 ? 33.102 -56.705 -29.166 1.00 27.54 299 PRO A CA 1
ATOM 4529 C C . PRO A 1 299 ? 32.591 -55.394 -29.777 1.00 28.29 299 PRO A C 1
ATOM 4530 O O . PRO A 1 299 ? 33.259 -54.371 -29.636 1.00 28.38 299 PRO A O 1
ATOM 4541 N N . SER A 1 300 ? 31.425 -55.407 -30.417 1.00 28.89 300 SER A N 1
ATOM 4542 C CA . SER A 1 300 ? 30.885 -54.180 -31.001 1.00 29.89 300 SER A CA 1
ATOM 4543 C C . SER A 1 300 ? 30.503 -53.166 -29.925 1.00 27.61 300 SER A C 1
ATOM 4544 O O . SER A 1 300 ? 30.368 -51.978 -30.215 1.00 28.70 300 SER A O 1
ATOM 4552 N N . HIS A 1 301 ? 30.322 -53.636 -28.689 1.00 25.84 301 HIS A N 1
ATOM 4553 C CA . HIS A 1 301 ? 29.988 -52.764 -27.555 1.00 24.50 301 HIS A CA 1
ATOM 4554 C C . HIS A 1 301 ? 31.202 -52.050 -26.969 1.00 24.25 301 HIS A C 1
ATOM 4555 O O . HIS A 1 301 ? 31.051 -51.128 -26.178 1.00 23.56 301 HIS A O 1
ATOM 4568 N N . CYS A 1 302 ? 32.403 -52.493 -27.317 1.00 24.30 302 CYS A N 1
ATOM 4569 C CA . CYS A 1 302 ? 33.617 -51.940 -26.717 1.00 24.14 302 CYS A CA 1
ATOM 4570 C C . CYS A 1 302 ? 33.925 -50.537 -27.214 1.00 24.08 302 CYS A C 1
ATOM 4571 O O . CYS A 1 302 ? 33.816 -50.254 -28.412 1.00 24.97 302 CYS A O 1
ATOM 4578 N N . ASN A 1 303 ? 34.343 -49.674 -26.293 1.00 22.07 303 ASN A N 1
ATOM 4579 C CA . ASN A 1 303 ? 34.902 -48.383 -26.634 1.00 22.33 303 ASN A CA 1
ATOM 4580 C C . ASN A 1 303 ? 36.224 -48.259 -25.906 1.00 22.00 303 ASN A C 1
ATOM 4581 O O . ASN A 1 303 ? 36.256 -47.955 -24.714 1.00 20.80 303 ASN A O 1
ATOM 4592 N N . GLU A 1 304 ? 37.304 -48.544 -26.616 1.00 22.38 304 GLU A N 1
ATOM 4593 C CA . GLU A 1 304 ? 38.656 -48.405 -26.107 1.00 22.15 304 GLU A CA 1
ATOM 4594 C C . GLU A 1 304 ? 39.125 -46.965 -26.177 1.00 21.47 304 GLU A C 1
ATOM 4595 O O . GLU A 1 304 ? 38.929 -46.276 -27.187 1.00 22.83 304 GLU A O 1
ATOM 4607 N N . MET A 1 305 ? 39.747 -46.515 -25.089 1.00 19.94 305 MET A N 1
ATOM 4608 C CA . MET A 1 305 ? 40.250 -45.159 -24.990 1.00 19.92 305 MET A CA 1
ATOM 4609 C C . MET A 1 305 ? 41.226 -45.077 -23.819 1.00 19.61 305 MET A C 1
ATOM 4610 O O . MET A 1 305 ? 41.430 -46.050 -23.102 1.00 20.15 305 MET A O 1
ATOM 4624 N N . SER A 1 306 ? 41.857 -43.932 -23.651 1.00 18.90 306 SER A N 1
ATOM 4625 C CA . SER A 1 306 ? 42.698 -43.717 -22.479 1.00 18.83 306 SER A CA 1
ATOM 4626 C C . SER A 1 306 ? 41.854 -43.509 -21.229 1.00 18.34 306 SER A C 1
ATOM 4627 O O . SER A 1 306 ? 40.664 -43.183 -21.301 1.00 18.19 306 SER A O 1
ATOM 4635 N N . TRP A 1 307 ? 42.474 -43.678 -20.075 1.00 17.26 307 TRP A N 1
ATOM 4636 C CA . TRP A 1 307 ? 41.761 -43.412 -18.840 1.00 16.20 307 TRP A CA 1
ATOM 4637 C C . TRP A 1 307 ? 41.216 -41.976 -18.812 1.00 15.87 307 TRP A C 1
ATOM 4638 O O . TRP A 1 307 ? 40.053 -41.752 -18.453 1.00 15.73 307 TRP A O 1
ATOM 4659 N N . ILE A 1 308 ? 42.018 -41.001 -19.224 1.00 15.07 308 ILE A N 1
ATOM 4660 C CA . ILE A 1 308 ? 41.543 -39.620 -19.136 1.00 15.29 308 ILE A CA 1
ATOM 4661 C C . ILE A 1 308 ? 40.318 -39.417 -20.026 1.00 14.75 308 ILE A C 1
ATOM 4662 O O . ILE A 1 308 ? 39.370 -38.725 -19.644 1.00 15.86 308 ILE A O 1
ATOM 4678 N N . GLN A 1 309 ? 40.309 -40.040 -21.201 1.00 16.11 309 GLN A N 1
ATOM 4679 C CA . GLN A 1 309 ? 39.160 -39.944 -22.086 1.00 17.27 309 GLN A CA 1
ATOM 4680 C C . GLN A 1 309 ? 37.907 -40.609 -21.524 1.00 16.65 309 GLN A C 1
ATOM 4681 O O . GLN A 1 309 ? 36.780 -40.241 -21.878 1.00 16.78 309 GLN A O 1
ATOM 4695 N N . SER A 1 310 ? 38.094 -41.581 -20.634 1.00 16.59 310 SER A N 1
ATOM 4696 C CA . SER A 1 310 ? 36.949 -42.241 -20.027 1.00 16.42 310 SER A CA 1
ATOM 4697 C C . SER A 1 310 ? 36.143 -41.293 -19.139 1.00 15.19 310 SER A C 1
ATOM 4698 O O . SER A 1 310 ? 34.964 -41.531 -18.914 1.00 16.68 310 SER A O 1
ATOM 4706 N N . ILE A 1 311 ? 36.749 -40.221 -18.644 1.00 15.63 311 ILE A N 1
ATOM 4707 C CA . ILE A 1 311 ? 36.025 -39.364 -17.707 1.00 15.38 311 ILE A CA 1
ATOM 4708 C C . ILE A 1 311 ? 34.874 -38.627 -18.428 1.00 14.70 311 ILE A C 1
ATOM 4709 O O . ILE A 1 311 ? 33.718 -38.747 -18.038 1.00 15.86 311 ILE A O 1
ATOM 4725 N N . PRO A 1 312 ? 35.161 -37.935 -19.545 1.00 14.81 312 PRO A N 1
ATOM 4726 C CA . PRO A 1 312 ? 34.012 -37.360 -20.247 1.00 14.43 312 PRO A CA 1
ATOM 4727 C C . PRO A 1 312 ? 33.107 -38.414 -20.865 1.00 15.77 312 PRO A C 1
ATOM 4728 O O . PRO A 1 312 ? 31.906 -38.185 -21.013 1.00 16.31 312 PRO A O 1
ATOM 4739 N N . PHE A 1 313 ? 33.664 -39.547 -21.263 1.00 15.70 313 PHE A N 1
ATOM 4740 C CA . PHE A 1 313 ? 32.835 -40.544 -21.931 1.00 17.15 313 PHE A CA 1
ATOM 4741 C C . PHE A 1 313 ? 31.809 -41.141 -20.979 1.00 16.44 313 PHE A C 1
ATOM 4742 O O . PHE A 1 313 ? 30.639 -41.278 -21.323 1.00 17.87 313 PHE A O 1
ATOM 4759 N N . VAL A 1 314 ? 32.240 -41.506 -19.776 1.00 16.27 314 VAL A N 1
ATOM 4760 C CA . VAL A 1 314 ? 31.316 -42.076 -18.797 1.00 16.82 314 VAL A CA 1
ATOM 4761 C C . VAL A 1 314 ? 30.249 -41.064 -18.395 1.00 17.01 314 VAL A C 1
ATOM 4762 O O . VAL A 1 314 ? 29.064 -41.371 -18.411 1.00 18.71 314 VAL A O 1
ATOM 4775 N N . HIS A 1 315 ? 30.652 -39.848 -18.057 1.00 17.17 315 HIS A N 1
ATOM 4776 C CA . HIS A 1 315 ? 29.688 -38.898 -17.514 1.00 18.12 315 HIS A CA 1
ATOM 4777 C C . HIS A 1 315 ? 28.789 -38.260 -18.570 1.00 18.29 315 HIS A C 1
ATOM 4778 O O . HIS A 1 315 ? 27.606 -38.016 -18.308 1.00 20.02 315 HIS A O 1
ATOM 4791 N N . LEU A 1 316 ? 29.358 -37.971 -19.742 1.00 18.10 316 LEU A N 1
ATOM 4792 C CA . LEU A 1 316 ? 28.684 -37.152 -20.748 1.00 19.52 316 LEU A CA 1
ATOM 4793 C C . LEU A 1 316 ? 28.447 -37.866 -22.080 1.00 20.45 316 LEU A C 1
ATOM 4794 O O . LEU A 1 316 ? 27.710 -37.357 -22.929 1.00 22.17 316 LEU A O 1
ATOM 4810 N N . GLY A 1 317 ? 29.064 -39.027 -22.273 1.00 19.47 317 GLY A N 1
ATOM 4811 C CA . GLY A 1 317 ? 28.992 -39.718 -23.550 1.00 20.17 317 GLY A CA 1
ATOM 4812 C C . GLY A 1 317 ? 29.830 -39.072 -24.644 1.00 21.78 317 GLY A C 1
ATOM 4813 O O . GLY A 1 317 ? 29.677 -39.434 -25.812 1.00 24.75 317 GLY A O 1
ATOM 4817 N N . HIS A 1 318 ? 30.715 -38.144 -24.275 1.00 21.22 318 HIS A N 1
ATOM 4818 C CA . HIS A 1 318 ? 31.557 -37.429 -25.235 1.00 21.89 318 HIS A CA 1
ATOM 4819 C C . HIS A 1 318 ? 32.859 -38.169 -25.455 1.00 20.92 318 HIS A C 1
ATOM 4820 O O . HIS A 1 318 ? 33.453 -38.669 -24.500 1.00 21.95 318 HIS A O 1
ATOM 4833 N N . ARG A 1 319 ? 33.321 -38.166 -26.705 1.00 22.23 319 ARG A N 1
ATOM 4834 C CA . ARG A 1 319 ? 34.558 -38.830 -27.102 1.00 24.58 319 ARG A CA 1
ATOM 4835 C C . ARG A 1 319 ? 35.649 -37.840 -27.497 1.00 24.50 319 ARG A C 1
ATOM 4836 O O . ARG A 1 319 ? 36.823 -38.202 -27.555 1.00 27.38 319 ARG A O 1
ATOM 4857 N N . ASP A 1 320 ? 35.263 -36.595 -27.764 1.00 22.25 320 ASP A N 1
ATOM 4858 C CA . ASP A 1 320 ? 36.054 -35.726 -28.626 1.00 24.31 320 ASP A CA 1
ATOM 4859 C C . ASP A 1 320 ? 36.391 -34.339 -28.101 1.00 22.64 320 ASP A C 1
ATOM 4860 O O . ASP A 1 320 ? 36.854 -33.498 -28.853 1.00 22.59 320 ASP A O 1
ATOM 4869 N N . ALA A 1 321 ? 36.170 -34.098 -26.817 1.00 20.77 321 ALA A N 1
ATOM 4870 C CA . ALA A 1 321 ? 36.258 -32.747 -26.262 1.00 19.28 321 ALA A CA 1
ATOM 4871 C C . ALA A 1 321 ? 36.885 -32.749 -24.876 1.00 18.33 321 ALA A C 1
ATOM 4872 O O . ALA A 1 321 ? 36.308 -32.257 -23.914 1.00 17.32 321 ALA A O 1
ATOM 4879 N N . LEU A 1 322 ? 38.098 -33.269 -24.791 1.00 17.32 322 LEU A N 1
ATOM 4880 C CA . LEU A 1 322 ? 38.720 -33.524 -23.508 1.00 17.40 322 LEU A CA 1
ATOM 4881 C C . LEU A 1 322 ? 38.864 -32.275 -22.639 1.00 16.25 322 LEU A C 1
ATOM 4882 O O . LEU A 1 322 ? 38.395 -32.246 -21.490 1.00 17.55 322 LEU A O 1
ATOM 4898 N N . GLU A 1 323 ? 39.529 -31.249 -23.151 1.00 16.14 323 GLU A N 1
ATOM 4899 C CA . GLU A 1 323 ? 39.742 -30.035 -22.380 1.00 15.16 323 GLU A CA 1
ATOM 4900 C C . GLU A 1 323 ? 38.438 -29.330 -22.031 1.00 16.17 323 GLU A C 1
ATOM 4901 O O . GLU A 1 323 ? 38.266 -28.846 -20.919 1.00 15.69 323 GLU A O 1
ATOM 4913 N N . ASP A 1 324 ? 37.513 -29.249 -22.968 1.00 15.60 324 ASP A N 1
ATOM 4914 C CA . ASP A 1 324 ? 36.271 -28.539 -22.714 1.00 16.28 324 ASP A CA 1
ATOM 4915 C C . ASP A 1 324 ? 35.450 -29.225 -21.618 1.00 16.25 324 ASP A C 1
ATOM 4916 O O . ASP A 1 324 ? 34.810 -28.564 -20.807 1.00 17.71 324 ASP A O 1
ATOM 4925 N N . ASP A 1 325 ? 35.485 -30.546 -21.591 1.00 15.58 325 ASP A N 1
ATOM 4926 C CA . ASP A 1 325 ? 34.711 -31.307 -20.621 1.00 15.89 325 ASP A CA 1
ATOM 4927 C C . ASP A 1 325 ? 35.381 -31.365 -19.251 1.00 15.51 325 ASP A C 1
ATOM 4928 O O . ASP A 1 325 ? 34.686 -31.446 -18.236 1.00 17.60 325 ASP A O 1
ATOM 4937 N N . LEU A 1 326 ? 36.710 -31.319 -19.199 1.00 14.17 326 LEU A N 1
ATOM 4938 C CA . LEU A 1 326 ? 37.415 -31.418 -17.917 1.00 14.46 326 LEU A CA 1
ATOM 4939 C C . LEU A 1 326 ? 37.771 -30.079 -17.278 1.00 14.51 326 LEU A C 1
ATOM 4940 O O . LEU A 1 326 ? 37.983 -30.012 -16.070 1.00 14.61 326 LEU A O 1
ATOM 4956 N N . LEU A 1 327 ? 37.852 -29.037 -18.089 1.00 14.43 327 LEU A N 1
ATOM 4957 C CA . LEU A 1 327 ? 38.228 -27.699 -17.656 1.00 14.89 327 LEU A CA 1
ATOM 4958 C C . LEU A 1 327 ? 37.025 -26.806 -17.904 1.00 16.51 327 LEU A C 1
ATOM 4959 O O . LEU A 1 327 ? 36.946 -26.109 -18.908 1.00 18.18 327 LEU A O 1
ATOM 4975 N N . ASN A 1 328 ? 36.094 -26.801 -16.972 1.00 17.35 328 ASN A N 1
ATOM 4976 C CA . ASN A 1 328 ? 34.789 -26.202 -17.186 1.00 18.23 328 ASN A CA 1
ATOM 4977 C C . ASN A 1 328 ? 34.352 -25.506 -15.921 1.00 17.38 328 ASN A C 1
ATOM 4978 O O . ASN A 1 328 ? 33.957 -26.153 -14.951 1.00 16.80 328 ASN A O 1
ATOM 4989 N N . ARG A 1 329 ? 34.438 -24.182 -15.937 1.00 16.78 329 ARG A N 1
ATOM 4990 C CA . ARG A 1 329 ? 33.972 -23.367 -14.829 1.00 16.30 329 ARG A CA 1
ATOM 4991 C C . ARG A 1 329 ? 32.838 -22.427 -15.231 1.00 17.35 329 ARG A C 1
ATOM 4992 O O . ARG A 1 329 ? 32.579 -21.437 -14.561 1.00 20.26 329 ARG A O 1
ATOM 5013 N N . GLN A 1 330 ? 32.123 -22.761 -16.306 1.00 17.69 330 GLN A N 1
ATOM 5014 C CA . GLN A 1 330 ? 30.974 -21.941 -16.707 1.00 20.53 330 GLN A CA 1
ATOM 5015 C C . GLN A 1 330 ? 29.725 -22.095 -15.829 1.00 19.67 330 GLN A C 1
ATOM 5016 O O . GLN A 1 330 ? 28.864 -21.212 -15.810 1.00 21.92 330 GLN A O 1
ATOM 5030 N N . ASN A 1 331 ? 29.622 -23.212 -15.118 1.00 19.76 331 ASN A N 1
ATOM 5031 C CA . ASN A 1 331 ? 28.449 -23.508 -14.284 1.00 20.27 331 ASN A CA 1
ATOM 5032 C C . ASN A 1 331 ? 27.121 -23.408 -15.040 1.00 23.24 331 ASN A C 1
ATOM 5033 O O . ASN A 1 331 ? 26.168 -22.783 -14.570 1.00 24.69 331 ASN A O 1
ATOM 5044 N N . SER A 1 332 ? 27.056 -24.061 -16.195 1.00 25.29 332 SER A N 1
ATOM 5045 C CA . SER A 1 332 ? 25.893 -23.982 -17.072 1.00 27.98 332 SER A CA 1
ATOM 5046 C C . SER A 1 332 ? 24.742 -24.876 -16.641 1.00 28.83 332 SER A C 1
ATOM 5047 O O . SER A 1 332 ? 23.601 -24.603 -16.981 1.00 30.84 332 SER A O 1
ATOM 5055 N N . PHE A 1 333 ? 25.040 -25.938 -15.896 1.00 28.05 333 PHE A N 1
ATOM 5056 C CA . PHE A 1 333 ? 24.026 -26.931 -15.544 1.00 27.61 333 PHE A CA 1
ATOM 5057 C C . PHE A 1 333 ? 23.568 -26.747 -14.094 1.00 27.30 333 PHE A C 1
ATOM 5058 O O . PHE A 1 333 ? 24.308 -27.052 -13.161 1.00 27.58 333 PHE A O 1
ATOM 5075 N N . LYS A 1 334 ? 22.349 -26.239 -13.924 1.00 26.74 334 LYS A N 1
ATOM 5076 C CA . LYS A 1 334 ? 21.812 -25.891 -12.608 1.00 27.00 334 LYS A CA 1
ATOM 5077 C C . LYS A 1 334 ? 20.372 -26.378 -12.468 1.00 24.31 334 LYS A C 1
ATOM 5078 O O . LYS A 1 334 ? 19.428 -25.589 -12.351 1.00 25.47 334 LYS A O 1
ATOM 5097 N N . PRO A 1 335 ? 20.199 -27.699 -12.481 1.00 21.70 335 PRO A N 1
ATOM 5098 C CA . PRO A 1 335 ? 18.873 -28.256 -12.238 1.00 20.17 335 PRO A CA 1
ATOM 5099 C C . PRO A 1 335 ? 18.362 -27.886 -10.853 1.00 20.11 335 PRO A C 1
ATOM 5100 O O . PRO A 1 335 ? 19.166 -27.613 -9.953 1.00 20.49 335 PRO A O 1
ATOM 5111 N N . PHE A 1 336 ? 17.047 -27.883 -10.681 1.00 19.63 336 PHE A N 1
ATOM 5112 C CA . PHE A 1 336 ? 16.487 -28.049 -9.356 1.00 20.42 336 PHE A CA 1
ATOM 5113 C C . PHE A 1 336 ? 16.698 -29.530 -9.073 1.00 24.49 336 PHE A C 1
ATOM 5114 O O . PHE A 1 336 ? 16.422 -30.356 -9.921 1.00 33.34 336 PHE A O 1
ATOM 5131 N N . ALA A 1 337 ? 17.227 -29.882 -7.897 1.00 19.51 337 ALA A N 1
ATOM 5132 C CA . ALA A 1 337 ? 17.612 -31.269 -7.662 1.00 18.05 337 ALA A CA 1
ATOM 5133 C C . ALA A 1 337 ? 17.363 -31.750 -6.241 1.00 17.01 337 ALA A C 1
ATOM 5134 O O . ALA A 1 337 ? 17.592 -31.027 -5.258 1.00 17.67 337 ALA A O 1
ATOM 5141 N N . GLU A 1 338 ? 16.911 -32.997 -6.153 1.00 16.41 338 GLU A N 1
ATOM 5142 C CA . GLU A 1 338 ? 16.745 -33.715 -4.899 1.00 15.69 338 GLU A CA 1
ATOM 5143 C C . GLU A 1 338 ? 17.450 -35.049 -5.026 1.00 14.91 338 GLU A C 1
ATOM 5144 O O . GLU A 1 338 ? 17.443 -35.663 -6.090 1.00 16.09 3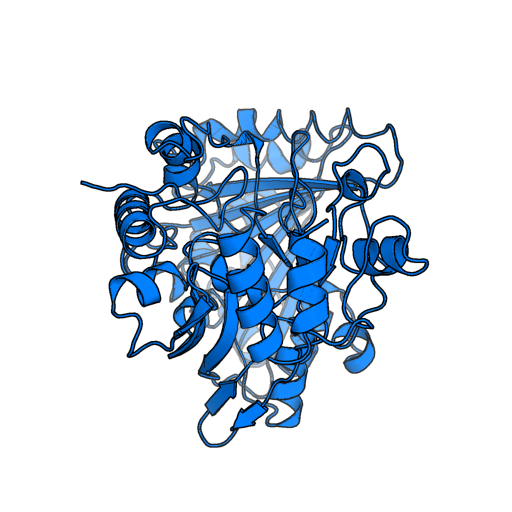38 GLU A O 1
ATOM 5156 N N . TYR A 1 339 ? 18.052 -35.503 -3.932 1.00 14.10 339 TYR A N 1
ATOM 5157 C CA . TYR A 1 339 ? 18.840 -36.718 -3.942 1.00 13.82 339 TYR A CA 1
ATOM 5158 C C . TYR A 1 339 ? 18.646 -37.520 -2.659 1.00 14.25 339 TYR A C 1
ATOM 5159 O O . TYR A 1 339 ? 18.509 -36.952 -1.572 1.00 15.16 339 TYR A O 1
ATOM 5177 N N . LYS A 1 340 ? 18.660 -38.840 -2.787 1.00 13.57 340 LYS A N 1
ATOM 5178 C CA . LYS A 1 340 ? 18.685 -39.751 -1.645 1.00 13.96 340 LYS A CA 1
ATOM 5179 C C . LYS A 1 340 ? 19.629 -40.902 -1.961 1.00 13.39 340 LYS A C 1
ATOM 5180 O O . LYS A 1 340 ? 20.039 -41.081 -3.109 1.00 13.63 340 LYS A O 1
ATOM 5199 N N . SER A 1 341 ? 19.982 -41.690 -0.954 1.00 13.29 341 SER A N 1
ATOM 5200 C CA . SER A 1 341 ? 20.829 -42.855 -1.198 1.00 13.01 341 SER A CA 1
ATOM 5201 C C . SER A 1 341 ? 20.533 -43.987 -0.236 1.00 13.42 341 SER A C 1
ATOM 5202 O O . SER A 1 341 ? 19.964 -43.768 0.83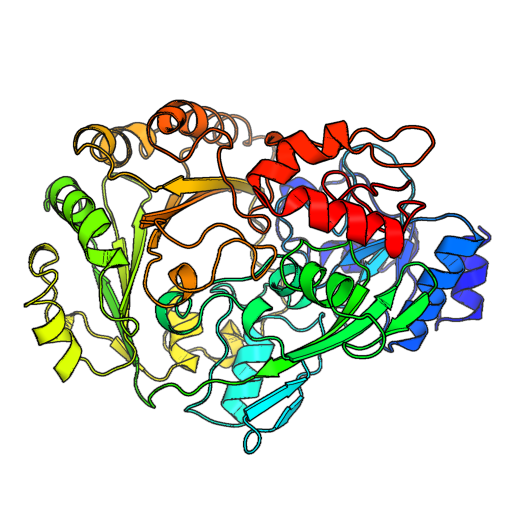6 1.00 14.31 341 SER A O 1
ATOM 5210 N N . ASP A 1 342 ? 20.931 -45.188 -0.634 1.00 14.00 342 ASP A N 1
ATOM 5211 C CA . ASP A 1 342 ? 20.765 -46.399 0.162 1.00 13.65 342 ASP A CA 1
ATOM 5212 C C . ASP A 1 342 ? 21.932 -47.338 -0.111 1.00 14.03 342 ASP A C 1
ATOM 5213 O O . ASP A 1 342 ? 22.631 -47.201 -1.114 1.00 14.70 342 ASP A O 1
ATOM 5222 N N . TYR A 1 343 ? 22.114 -48.306 0.786 1.00 13.36 343 TYR A N 1
ATOM 5223 C CA . TYR A 1 343 ? 23.072 -49.400 0.610 1.00 13.95 343 TYR A CA 1
ATOM 5224 C C . TYR A 1 343 ? 22.335 -50.717 0.713 1.00 14.44 343 TYR A C 1
ATOM 5225 O O . TYR A 1 343 ? 21.437 -50.871 1.544 1.00 16.29 343 TYR A O 1
ATOM 5243 N N . VAL A 1 344 ? 22.719 -51.660 -0.139 1.00 14.83 344 VAL A N 1
ATOM 5244 C CA . VAL A 1 344 ? 22.081 -52.969 -0.214 1.00 15.94 344 VAL A CA 1
ATOM 5245 C C . VAL A 1 344 ? 23.074 -54.079 0.121 1.00 16.31 344 VAL A C 1
ATOM 5246 O O . VAL A 1 344 ? 24.155 -54.158 -0.471 1.00 17.22 344 VAL A O 1
ATOM 5259 N N . TYR A 1 345 ? 22.681 -54.931 1.071 1.00 16.96 345 TYR A N 1
ATOM 5260 C CA . TYR A 1 345 ? 23.477 -56.071 1.508 1.00 17.73 345 TYR A CA 1
ATOM 5261 C C . TYR A 1 345 ? 22.875 -57.423 1.114 1.00 19.76 345 TYR A C 1
ATOM 5262 O O . TYR A 1 345 ? 23.586 -58.422 1.073 1.00 21.53 345 TYR A O 1
ATOM 5280 N N . GLN A 1 346 ? 21.568 -57.457 0.855 1.00 20.25 346 GLN A N 1
ATOM 5281 C CA . GLN A 1 346 ? 20.879 -58.693 0.497 1.00 21.56 346 GLN A CA 1
ATOM 5282 C C . GLN A 1 346 ? 20.235 -58.519 -0.873 1.00 20.63 346 GLN A C 1
ATOM 5283 O O . GLN A 1 346 ? 19.656 -57.472 -1.147 1.00 20.45 346 GLN A O 1
ATOM 5297 N N . PRO A 1 347 ? 20.328 -59.541 -1.738 1.00 20.86 347 PRO A N 1
ATOM 5298 C CA . PRO A 1 347 ? 19.755 -59.351 -3.071 1.00 22.14 347 PRO A CA 1
ATOM 5299 C C . PRO A 1 347 ? 18.260 -59.051 -3.045 1.00 21.96 347 PRO A C 1
ATOM 5300 O O . PRO A 1 347 ? 17.497 -59.652 -2.285 1.00 23.28 347 PRO A O 1
ATOM 5311 N N . PHE A 1 348 ? 17.839 -58.121 -3.894 1.00 20.92 348 PHE A N 1
ATOM 5312 C CA . PHE A 1 348 ? 16.423 -57.833 -4.043 1.00 21.74 348 PHE A CA 1
ATOM 5313 C C . PHE A 1 348 ? 15.726 -59.040 -4.652 1.00 23.00 348 PHE A C 1
ATOM 5314 O O . PHE A 1 348 ? 16.262 -59.663 -5.568 1.00 23.09 348 PHE A O 1
ATOM 5331 N N . PRO A 1 349 ? 14.508 -59.349 -4.189 1.00 23.88 349 PRO A N 1
ATOM 5332 C CA . PRO A 1 349 ? 13.683 -60.304 -4.927 1.00 25.39 349 PRO A CA 1
ATOM 5333 C C . PRO A 1 349 ? 13.395 -59.788 -6.337 1.00 25.36 349 PRO A C 1
ATOM 5334 O O . PRO A 1 349 ? 13.353 -58.574 -6.565 1.00 25.16 349 PRO A O 1
ATOM 5345 N N . LYS A 1 350 ? 13.200 -60.699 -7.277 1.00 26.56 350 LYS A N 1
ATOM 5346 C CA . LYS A 1 350 ? 12.890 -60.308 -8.638 1.00 26.88 350 LYS A CA 1
ATOM 5347 C C . LYS A 1 350 ? 11.666 -59.393 -8.669 1.00 26.18 350 LYS A C 1
ATOM 5348 O O . LYS A 1 350 ? 11.608 -58.457 -9.457 1.00 25.77 350 LYS A O 1
ATOM 5367 N N . THR A 1 351 ? 10.688 -59.652 -7.804 1.00 25.43 351 THR A N 1
ATOM 5368 C CA . THR A 1 351 ? 9.481 -58.825 -7.782 1.00 25.95 351 THR A CA 1
ATOM 5369 C C . THR A 1 351 ? 9.766 -57.361 -7.453 1.00 23.89 351 THR A C 1
ATOM 5370 O O . THR A 1 351 ? 9.051 -56.468 -7.918 1.00 24.86 351 THR A O 1
ATOM 5381 N N . VAL A 1 352 ? 10.802 -57.101 -6.656 1.00 22.36 352 VAL A N 1
ATOM 5382 C CA . VAL A 1 352 ? 11.170 -55.729 -6.336 1.00 21.33 352 VAL A CA 1
ATOM 5383 C C . VAL A 1 352 ? 11.794 -55.044 -7.555 1.00 20.69 352 VAL A C 1
ATOM 5384 O O . VAL A 1 352 ? 11.478 -53.888 -7.857 1.00 20.90 352 VAL A O 1
ATOM 5397 N N . TRP A 1 353 ? 12.661 -55.750 -8.269 1.00 20.58 353 TRP A N 1
ATOM 5398 C CA . TRP A 1 353 ? 13.190 -55.195 -9.512 1.00 21.87 353 TRP A CA 1
ATOM 5399 C C . TRP A 1 353 ? 12.056 -54.908 -10.498 1.00 21.32 353 TRP A C 1
ATOM 5400 O O . TRP A 1 353 ? 12.083 -53.889 -11.193 1.00 22.40 353 TRP A O 1
ATOM 5421 N N . GLU A 1 354 ? 11.062 -55.790 -10.565 1.00 21.94 354 GLU A N 1
ATOM 5422 C CA A GLU A 1 354 ? 9.911 -55.575 -11.436 0.54 23.45 354 GLU A CA 1
ATOM 5423 C CA B GLU A 1 354 ? 9.925 -55.576 -11.453 0.46 22.81 354 GLU A CA 1
ATOM 5424 C C . GLU A 1 354 ? 9.212 -54.280 -11.076 1.00 23.11 354 GLU A C 1
ATOM 5425 O O . GLU A 1 354 ? 8.869 -53.477 -11.946 1.00 24.22 354 GLU A O 1
ATOM 5448 N N . GLN A 1 355 ? 8.991 -54.074 -9.780 1.00 23.09 355 GLN A N 1
ATOM 5449 C CA . GLN A 1 355 ? 8.302 -52.869 -9.342 1.00 23.65 355 GLN A CA 1
ATOM 5450 C C . GLN A 1 355 ? 9.123 -51.614 -9.601 1.00 21.43 355 GLN A C 1
ATOM 5451 O O . GLN A 1 355 ? 8.584 -50.587 -10.006 1.00 22.45 355 GLN A O 1
ATOM 5465 N N . ILE A 1 356 ? 10.421 -51.676 -9.352 1.00 20.48 356 ILE A N 1
ATOM 5466 C CA . ILE A 1 356 ? 11.259 -50.519 -9.589 1.00 19.38 356 ILE A CA 1
ATOM 5467 C C . ILE A 1 356 ? 11.193 -50.085 -11.054 1.00 19.38 356 ILE A C 1
ATOM 5468 O O . ILE A 1 356 ? 10.928 -48.916 -11.357 1.00 20.12 356 ILE A O 1
ATOM 5484 N N . LEU A 1 357 ? 11.418 -51.036 -11.956 1.00 19.35 357 LEU A N 1
ATOM 5485 C CA . LEU A 1 357 ? 11.518 -50.728 -13.377 1.00 20.50 357 LEU A CA 1
ATOM 5486 C C . LEU A 1 357 ? 10.175 -50.404 -14.022 1.00 19.91 357 LEU A C 1
ATOM 5487 O O . LEU A 1 357 ? 10.073 -49.454 -14.815 1.00 21.05 357 LEU A O 1
ATOM 5503 N N . ASN A 1 358 ? 9.148 -51.171 -13.684 1.00 20.34 358 ASN A N 1
ATOM 5504 C CA . ASN A 1 358 ? 7.855 -51.045 -14.370 1.00 22.05 358 ASN A CA 1
ATOM 5505 C C . ASN A 1 358 ? 6.900 -50.063 -13.706 1.00 22.13 358 ASN A C 1
ATOM 5506 O O . ASN A 1 358 ? 5.975 -49.548 -14.342 1.00 23.24 358 ASN A O 1
ATOM 5517 N N . THR A 1 359 ? 7.102 -49.820 -12.417 1.00 22.53 359 THR A N 1
ATOM 5518 C CA . THR A 1 359 ? 6.166 -49.007 -11.652 1.00 22.36 359 THR A CA 1
ATOM 5519 C C . THR A 1 359 ? 6.814 -47.732 -11.114 1.00 20.88 359 THR A C 1
ATOM 5520 O O . THR A 1 359 ? 6.430 -46.631 -11.496 1.00 21.03 359 THR A O 1
ATOM 5531 N N . TRP A 1 360 ? 7.817 -47.860 -10.258 1.00 20.93 360 TRP A N 1
ATOM 5532 C CA . TRP A 1 360 ? 8.375 -46.675 -9.614 1.00 20.62 360 TRP A CA 1
ATOM 5533 C C . TRP A 1 360 ? 9.016 -45.686 -10.575 1.00 19.62 360 TRP A C 1
ATOM 5534 O O . TRP A 1 360 ? 8.925 -44.472 -10.384 1.00 20.22 360 TRP A O 1
ATOM 5555 N N . LEU A 1 361 ? 9.647 -46.189 -11.620 1.00 19.10 361 LEU A N 1
ATOM 5556 C CA . LEU A 1 361 ? 10.301 -45.294 -12.571 1.00 19.42 361 LEU A CA 1
ATOM 5557 C C . LEU A 1 361 ? 9.363 -44.765 -13.673 1.00 19.34 361 LEU A C 1
ATOM 5558 O O . LEU A 1 361 ? 9.805 -44.022 -14.539 1.00 20.00 361 LEU A O 1
ATOM 5574 N N . VAL A 1 362 ? 8.085 -45.127 -13.598 1.00 20.01 362 VAL A N 1
ATOM 5575 C CA . VAL A 1 362 ? 7.030 -44.602 -14.474 1.00 20.52 362 VAL A CA 1
ATOM 5576 C C . VAL A 1 362 ? 5.951 -43.951 -13.601 1.00 24.41 362 VAL A C 1
ATOM 5577 O O . VAL A 1 362 ? 4.802 -44.386 -13.553 1.00 27.54 362 VAL A O 1
ATOM 5590 N N . LYS A 1 363 ? 6.342 -42.949 -12.840 1.00 24.55 363 LYS A N 1
ATOM 5591 C CA . LYS A 1 363 ? 5.402 -42.185 -12.042 1.00 23.69 363 LYS A CA 1
ATOM 5592 C C . LYS A 1 363 ? 5.692 -40.732 -12.300 1.00 23.27 363 LYS A C 1
ATOM 5593 O O . LYS A 1 363 ? 6.800 -40.391 -12.688 1.00 23.61 363 LYS A O 1
ATOM 5612 N N . PRO A 1 364 ? 4.708 -39.860 -12.058 1.00 23.41 364 PRO A N 1
ATOM 5613 C CA . PRO A 1 364 ? 4.948 -38.426 -12.192 1.00 23.91 364 PRO A CA 1
ATOM 5614 C C . PRO A 1 364 ? 6.047 -37.982 -11.245 1.00 23.46 364 PRO A C 1
ATOM 5615 O O . PRO A 1 364 ? 6.056 -38.363 -10.070 1.00 25.24 364 PRO A O 1
ATOM 5626 N N . GLY A 1 365 ? 6.992 -37.209 -11.762 1.00 23.14 365 GLY A N 1
ATOM 5627 C CA . GLY A 1 365 ? 8.089 -36.717 -10.954 1.00 23.25 365 GLY A CA 1
ATOM 5628 C C . GLY A 1 365 ? 9.158 -37.757 -10.680 1.00 22.57 365 GLY A C 1
ATOM 5629 O O . GLY A 1 365 ? 10.045 -37.531 -9.872 1.00 22.99 365 GLY A O 1
ATOM 5633 N N . ALA A 1 366 ? 9.083 -38.913 -11.329 1.00 21.74 366 ALA A N 1
ATOM 5634 C CA . ALA A 1 366 ? 10.061 -39.965 -11.058 1.00 21.44 366 ALA A CA 1
ATOM 5635 C C . ALA A 1 366 ? 11.467 -39.543 -11.475 1.00 20.98 366 ALA A C 1
ATOM 5636 O O . ALA A 1 366 ? 11.654 -38.848 -12.473 1.00 22.81 366 ALA A O 1
ATOM 5643 N N . GLY A 1 367 ? 12.448 -39.971 -10.694 1.00 21.12 367 GLY A N 1
ATOM 5644 C CA . GLY A 1 367 ? 13.824 -39.623 -10.934 1.00 19.98 367 GLY A CA 1
ATOM 5645 C C . GLY A 1 367 ? 14.549 -40.706 -11.698 1.00 19.03 367 GLY A C 1
ATOM 5646 O O . GLY A 1 367 ? 13.967 -41.459 -12.482 1.00 20.36 367 GLY A O 1
ATOM 5650 N N . ILE A 1 368 ? 15.848 -40.755 -11.452 1.00 18.27 368 ILE A N 1
ATOM 5651 C CA . ILE A 1 368 ? 16.763 -41.716 -12.033 1.00 18.33 368 ILE A CA 1
ATOM 5652 C C . ILE A 1 368 ? 17.383 -42.470 -10.866 1.00 17.64 368 ILE A C 1
ATOM 5653 O O . ILE A 1 368 ? 17.569 -41.897 -9.800 1.00 18.07 368 ILE A O 1
ATOM 5669 N N . MET A 1 369 ? 17.680 -43.749 -11.059 1.00 15.92 369 MET A N 1
ATOM 5670 C CA . MET A 1 369 ? 18.392 -44.524 -10.055 1.00 15.77 369 MET A CA 1
ATOM 5671 C C . MET A 1 369 ? 19.707 -45.007 -10.629 1.00 15.04 369 MET A C 1
ATOM 5672 O O . MET A 1 369 ? 19.763 -45.525 -11.757 1.00 16.59 369 MET A O 1
ATOM 5686 N N . ILE A 1 370 ? 20.761 -44.809 -9.844 1.00 14.97 370 ILE A N 1
ATOM 5687 C CA . ILE A 1 370 ? 22.113 -45.201 -10.207 1.00 14.28 370 ILE A CA 1
ATOM 5688 C C . ILE A 1 370 ? 22.576 -46.238 -9.198 1.00 14.79 370 ILE A C 1
ATOM 5689 O O . ILE A 1 370 ? 22.487 -46.022 -7.984 1.00 15.77 370 ILE A O 1
ATOM 5705 N N . PHE A 1 371 ? 23.052 -47.370 -9.706 1.00 15.53 371 PHE A N 1
ATOM 5706 C CA . PHE A 1 371 ? 23.434 -48.506 -8.875 1.00 15.27 371 PHE A CA 1
ATOM 5707 C C . PHE A 1 371 ? 24.918 -48.791 -9.088 1.00 15.75 371 PHE A C 1
ATOM 5708 O O . PHE A 1 371 ? 25.322 -49.174 -10.198 1.00 16.55 371 PHE A O 1
ATOM 5725 N N . ASP A 1 372 ? 25.728 -48.589 -8.047 1.00 16.41 372 ASP A N 1
ATOM 5726 C CA . ASP A 1 372 ? 27.171 -48.809 -8.127 1.00 16.06 372 ASP A CA 1
ATOM 5727 C C . ASP A 1 372 ? 27.544 -50.043 -7.309 1.00 16.01 372 ASP A C 1
ATOM 5728 O O . ASP A 1 372 ? 27.336 -50.050 -6.095 1.00 16.14 372 ASP A O 1
ATOM 5737 N N . PRO A 1 373 ? 28.114 -51.077 -7.947 1.00 15.18 373 PRO A N 1
ATOM 5738 C CA . PRO A 1 373 ? 28.444 -52.296 -7.203 1.00 15.29 373 PRO A CA 1
ATOM 5739 C C . PRO A 1 373 ? 29.737 -52.115 -6.420 1.00 15.55 373 PRO A C 1
ATOM 5740 O O . PRO A 1 373 ? 30.670 -51.443 -6.888 1.00 16.96 373 PRO A O 1
ATOM 5751 N N . TYR A 1 374 ? 29.777 -52.705 -5.230 1.00 15.27 374 TYR A N 1
ATOM 5752 C CA . TYR A 1 374 ? 30.975 -52.650 -4.384 1.00 15.06 374 TYR A CA 1
ATOM 5753 C C . TYR A 1 374 ? 31.709 -53.999 -4.498 1.00 16.55 374 TYR A C 1
ATOM 5754 O O . TYR A 1 374 ? 31.888 -54.501 -5.608 1.00 17.52 374 TYR A O 1
ATOM 5772 N N . GLY A 1 375 ? 32.142 -54.590 -3.391 1.00 16.19 375 GLY A N 1
ATOM 5773 C CA . GLY A 1 375 ? 33.023 -55.736 -3.448 1.00 16.87 375 GLY A CA 1
ATOM 5774 C C . GLY A 1 375 ? 34.455 -55.302 -3.702 1.00 15.94 375 GLY A C 1
ATOM 5775 O O . GLY A 1 375 ? 34.769 -54.111 -3.650 1.00 17.24 375 GLY A O 1
ATOM 5779 N N . ALA A 1 376 ? 35.321 -56.273 -3.985 1.00 16.69 376 ALA A N 1
ATOM 5780 C CA . ALA A 1 376 ? 36.726 -56.000 -4.300 1.00 16.65 376 ALA A CA 1
ATOM 5781 C C . ALA A 1 376 ? 37.368 -54.997 -3.320 1.00 16.98 376 ALA A C 1
ATOM 5782 O O . ALA A 1 376 ? 37.210 -55.144 -2.111 1.00 18.14 376 ALA A O 1
ATOM 5789 N N . THR A 1 377 ? 38.082 -53.989 -3.810 1.00 17.34 377 THR A N 1
ATOM 5790 C CA . THR A 1 377 ? 38.949 -53.202 -2.929 1.00 16.81 377 THR A CA 1
ATOM 5791 C C . THR A 1 377 ? 38.161 -52.361 -1.922 1.00 16.26 377 THR A C 1
ATOM 5792 O O . THR A 1 377 ? 38.531 -52.283 -0.747 1.00 18.49 377 THR A O 1
ATOM 5803 N N . ILE A 1 378 ? 37.072 -51.733 -2.360 1.00 15.96 378 ILE A N 1
ATOM 5804 C CA . ILE A 1 378 ? 36.317 -50.883 -1.449 1.00 15.26 378 ILE A CA 1
ATOM 5805 C C . ILE A 1 378 ? 35.790 -51.683 -0.257 1.00 15.16 378 ILE A C 1
ATOM 5806 O O . ILE A 1 378 ? 35.766 -51.187 0.880 1.00 15.66 378 ILE A O 1
ATOM 5822 N N . SER A 1 379 ? 35.411 -52.931 -0.505 1.00 15.44 379 SER A N 1
ATOM 5823 C CA . SER A 1 379 ? 34.827 -53.762 0.537 1.00 16.12 379 SER A CA 1
ATOM 5824 C C . SER A 1 379 ? 35.861 -54.490 1.375 1.00 17.85 379 SER A C 1
ATOM 5825 O O . SER A 1 379 ? 35.509 -55.039 2.417 1.00 19.66 379 SER A O 1
ATOM 5833 N N . ALA A 1 380 ? 37.122 -54.492 0.932 1.00 17.60 380 ALA A N 1
ATOM 5834 C CA . ALA A 1 380 ? 38.202 -55.144 1.668 1.00 19.26 380 ALA A CA 1
ATOM 5835 C C . ALA A 1 380 ? 38.720 -54.303 2.829 1.00 20.47 380 ALA A C 1
ATOM 5836 O O . ALA A 1 380 ? 39.346 -54.827 3.739 1.00 25.78 380 ALA A O 1
ATOM 5843 N N . THR A 1 381 ? 38.489 -53.000 2.795 1.00 19.17 381 THR A N 1
ATOM 5844 C CA . THR A 1 381 ? 38.903 -52.128 3.888 1.00 17.45 381 THR A CA 1
ATOM 5845 C C . THR A 1 381 ? 37.930 -52.342 5.051 1.00 15.90 381 THR A C 1
ATOM 5846 O O . THR A 1 381 ? 36.731 -52.314 4.840 1.00 16.48 381 THR A O 1
ATOM 5857 N N . PRO A 1 382 ? 38.437 -52.542 6.285 1.00 16.58 382 PRO A N 1
ATOM 5858 C CA . PRO A 1 382 ? 37.518 -52.680 7.423 1.00 15.53 382 PRO A CA 1
ATOM 5859 C C . PRO A 1 382 ? 36.630 -51.448 7.613 1.00 14.16 382 PRO A C 1
ATOM 5860 O O . PRO A 1 382 ? 37.038 -50.329 7.324 1.00 14.33 382 PRO A O 1
ATOM 5871 N N . GLU A 1 383 ? 35.439 -51.677 8.142 1.00 14.08 383 GLU A N 1
ATOM 5872 C CA A GLU A 1 383 ? 34.449 -50.618 8.337 0.69 13.50 383 GLU A CA 1
ATOM 5873 C CA B GLU A 1 383 ? 34.455 -50.622 8.310 0.31 13.86 383 GLU A CA 1
ATOM 5874 C C . GLU A 1 383 ? 34.965 -49.443 9.143 1.00 13.38 383 GLU A C 1
ATOM 5875 O O . GLU A 1 383 ? 34.573 -48.309 8.889 1.00 13.43 383 GLU A O 1
ATOM 5898 N N . SER A 1 384 ? 35.828 -49.712 10.133 1.00 13.05 384 SER A N 1
ATOM 5899 C CA . SER A 1 384 ? 36.350 -48.652 11.007 1.00 13.73 384 SER A CA 1
ATOM 5900 C C . SER A 1 384 ? 37.689 -48.060 10.577 1.00 12.90 384 SER A C 1
ATOM 5901 O O . SER A 1 384 ? 38.155 -47.102 11.184 1.00 13.96 384 SER A O 1
ATOM 5909 N N . ALA A 1 385 ? 38.296 -48.611 9.532 1.00 12.85 385 ALA A N 1
ATOM 5910 C CA . ALA A 1 385 ? 39.627 -48.171 9.142 1.00 12.87 385 ALA A CA 1
ATOM 5911 C C . ALA A 1 385 ? 39.647 -46.726 8.667 1.00 12.69 385 ALA A C 1
ATOM 5912 O O . ALA A 1 385 ? 40.668 -46.063 8.779 1.00 13.55 385 ALA A O 1
ATOM 5919 N N . THR A 1 386 ? 38.518 -46.284 8.119 1.00 12.26 386 THR A N 1
ATOM 5920 C CA . THR A 1 386 ? 38.248 -44.901 7.748 1.00 12.09 386 THR A CA 1
ATOM 5921 C C . THR A 1 386 ? 36.836 -44.588 8.249 1.00 10.96 386 THR A C 1
ATOM 5922 O O . THR A 1 386 ? 36.099 -45.497 8.607 1.00 12.30 386 THR A O 1
ATOM 5933 N N . PRO A 1 387 ? 36.433 -43.309 8.236 1.00 11.08 387 PRO A N 1
ATOM 5934 C CA . PRO A 1 387 ? 35.056 -43.019 8.655 1.00 12.16 387 PRO A CA 1
ATOM 5935 C C . PRO A 1 387 ? 33.959 -43.592 7.758 1.00 11.77 387 PRO A C 1
ATOM 5936 O O . PRO A 1 387 ? 32.831 -43.725 8.209 1.00 12.22 387 PRO A O 1
ATOM 5947 N N . PHE A 1 388 ? 34.284 -43.877 6.500 1.00 11.87 388 PHE A N 1
ATOM 5948 C CA . PHE A 1 388 ? 33.319 -44.421 5.519 1.00 11.60 388 PHE A CA 1
ATOM 5949 C C . PHE A 1 388 ? 33.082 -45.900 5.832 1.00 11.28 388 PHE A C 1
ATOM 5950 O O . PHE A 1 388 ? 34.010 -46.697 5.724 1.00 12.66 388 PHE A O 1
ATOM 5967 N N . PRO A 1 389 ? 31.850 -46.271 6.238 1.00 12.10 389 PRO A N 1
ATOM 5968 C CA . PRO A 1 389 ? 31.636 -47.601 6.819 1.00 12.69 389 PRO A CA 1
ATOM 5969 C C . PRO A 1 389 ? 30.992 -48.604 5.869 1.00 13.03 389 PRO A C 1
ATOM 5970 O O . PRO A 1 389 ? 30.736 -49.739 6.266 1.00 14.10 389 PRO A O 1
ATOM 5981 N N . HIS A 1 390 ? 30.735 -48.201 4.625 1.00 12.71 390 HIS A N 1
ATOM 5982 C CA . HIS A 1 390 ? 29.928 -49.017 3.719 1.00 12.96 390 HIS A CA 1
ATOM 5983 C C . HIS A 1 390 ? 30.854 -49.912 2.897 1.00 13.85 390 HIS A C 1
ATOM 5984 O O . HIS A 1 390 ? 31.240 -49.575 1.765 1.00 15.23 390 HIS A O 1
ATOM 5997 N N . ARG A 1 391 ? 31.230 -51.040 3.489 1.00 15.02 391 ARG A N 1
ATOM 5998 C CA . ARG A 1 391 ? 32.388 -51.793 3.026 1.00 15.84 391 ARG A CA 1
ATOM 5999 C C . ARG A 1 391 ? 32.048 -53.276 2.853 1.00 15.40 391 ARG A C 1
ATOM 6000 O O . ARG A 1 391 ? 31.328 -53.639 1.924 1.00 16.72 391 ARG A O 1
ATOM 6021 N N . LYS A 1 392 ? 32.546 -54.135 3.733 1.00 16.89 392 LYS A N 1
ATOM 6022 C CA A LYS A 1 392 ? 32.317 -55.573 3.594 0.50 18.49 392 LYS A CA 1
ATOM 6023 C CA B LYS A 1 392 ? 32.312 -55.576 3.598 0.50 18.56 392 LYS A CA 1
ATOM 6024 C C . LYS A 1 392 ? 30.823 -55.881 3.518 1.00 17.64 392 LYS A C 1
ATOM 6025 O O . LYS A 1 392 ? 30.021 -55.362 4.288 1.00 18.01 392 LYS A O 1
ATOM 6060 N N . GLY A 1 393 ? 30.465 -56.721 2.566 1.00 17.24 393 GLY A N 1
ATOM 6061 C CA . GLY A 1 393 ? 29.101 -57.177 2.414 1.00 17.32 393 GLY A CA 1
ATOM 6062 C C . GLY A 1 393 ? 28.229 -56.313 1.527 1.00 16.13 393 GLY A C 1
ATOM 6063 O O . GLY A 1 393 ? 27.149 -56.756 1.126 1.00 18.20 393 GLY A O 1
ATOM 6067 N N . VAL A 1 394 ? 28.655 -55.093 1.232 1.00 15.87 394 VAL A N 1
ATOM 6068 C CA . VAL A 1 394 ? 27.835 -54.246 0.364 1.00 15.64 394 VAL A CA 1
ATOM 6069 C C . VAL A 1 394 ? 27.793 -54.832 -1.043 1.00 15.64 394 VAL A C 1
ATOM 6070 O O . VAL A 1 394 ? 28.836 -55.034 -1.666 1.00 17.48 394 VAL A O 1
ATOM 6083 N N . LEU A 1 395 ? 26.586 -55.087 -1.541 1.00 16.35 395 LEU A N 1
ATOM 6084 C CA . LEU A 1 395 ? 26.403 -55.475 -2.942 1.00 16.44 395 LEU A CA 1
ATOM 6085 C C . LEU A 1 395 ? 26.451 -54.232 -3.828 1.00 15.08 395 LEU A C 1
ATOM 6086 O O . LEU A 1 395 ? 27.232 -54.166 -4.779 1.00 16.35 395 LEU A O 1
ATOM 6102 N N . PHE A 1 396 ? 25.632 -53.236 -3.512 1.00 15.24 396 PHE A N 1
ATOM 6103 C CA . PHE A 1 396 ? 25.642 -51.994 -4.275 1.00 14.79 396 PHE A CA 1
ATOM 6104 C C . PHE A 1 396 ? 25.086 -50.822 -3.475 1.00 14.91 396 PHE A C 1
ATOM 6105 O O . PHE A 1 396 ? 24.330 -51.011 -2.511 1.00 16.01 396 PHE A O 1
ATOM 6122 N N . ASN A 1 397 ? 25.494 -49.622 -3.884 1.00 14.39 397 ASN A N 1
ATOM 6123 C CA . ASN A 1 397 ? 24.888 -48.367 -3.489 1.00 14.75 397 ASN A CA 1
ATOM 6124 C C . ASN A 1 397 ? 23.799 -48.004 -4.486 1.00 14.51 397 ASN A C 1
ATOM 6125 O O . ASN A 1 397 ? 23.923 -48.305 -5.681 1.00 16.49 397 ASN A O 1
ATOM 6136 N N . ILE A 1 398 ? 22.745 -47.359 -3.997 1.00 14.11 398 ILE A N 1
ATOM 6137 C CA . ILE A 1 398 ? 21.742 -46.726 -4.839 1.00 14.38 398 ILE A CA 1
ATOM 6138 C C . ILE A 1 398 ? 21.789 -45.233 -4.599 1.00 13.96 398 ILE A C 1
ATOM 6139 O O . ILE A 1 398 ? 21.796 -44.784 -3.446 1.00 14.62 398 ILE A O 1
ATOM 6155 N N . GLN A 1 399 ? 21.814 -44.461 -5.681 1.00 13.50 399 GLN A N 1
ATOM 6156 C CA . GLN A 1 399 ? 21.543 -43.037 -5.613 1.00 13.08 399 GLN A CA 1
ATOM 6157 C C . GLN A 1 399 ? 20.237 -42.779 -6.345 1.00 14.00 399 GLN A C 1
ATOM 6158 O O . GLN A 1 399 ? 20.064 -43.214 -7.486 1.00 15.28 399 GLN A O 1
ATOM 6172 N N . TYR A 1 400 ? 19.323 -42.082 -5.685 1.00 14.61 400 TYR A N 1
ATOM 6173 C CA . TYR A 1 400 ? 18.050 -41.678 -6.269 1.00 14.51 400 TYR A CA 1
ATOM 6174 C C . TYR A 1 400 ? 18.181 -40.197 -6.621 1.00 14.80 400 TYR A C 1
ATOM 6175 O O . TYR A 1 400 ? 18.308 -39.357 -5.735 1.00 15.10 400 TYR A O 1
ATOM 6193 N N . VAL A 1 401 ? 18.188 -39.878 -7.911 1.00 16.42 401 VAL A N 1
ATOM 6194 C CA . VAL A 1 401 ? 18.459 -38.524 -8.382 1.00 16.84 401 VAL A CA 1
ATOM 6195 C C . VAL A 1 401 ? 17.223 -37.961 -9.072 1.00 18.07 401 VAL A C 1
ATOM 6196 O O . VAL A 1 401 ? 16.722 -38.558 -10.020 1.00 19.18 401 VAL A O 1
ATOM 6209 N N . ASN A 1 402 ? 16.757 -36.802 -8.609 1.00 17.81 402 ASN A N 1
ATOM 6210 C CA . ASN A 1 402 ? 15.617 -36.110 -9.222 1.00 18.11 402 ASN A CA 1
ATOM 6211 C C . ASN A 1 402 ? 16.028 -34.751 -9.693 1.00 19.42 402 ASN A C 1
ATOM 6212 O O . ASN A 1 402 ? 16.372 -33.909 -8.871 1.00 20.72 402 ASN A O 1
ATOM 6223 N N . TYR A 1 403 ? 15.971 -34.530 -10.998 1.00 21.96 403 TYR A N 1
ATOM 6224 C CA . TYR A 1 403 ? 16.183 -33.216 -11.572 1.00 22.81 403 TYR A CA 1
ATOM 6225 C C . TYR A 1 403 ? 14.880 -32.661 -12.135 1.00 23.15 403 TYR A C 1
ATOM 6226 O O . TYR A 1 403 ? 14.094 -33.393 -12.740 1.00 25.51 403 TYR A O 1
ATOM 6244 N N . TRP A 1 404 ? 14.657 -31.365 -11.948 1.00 23.43 404 TRP A N 1
ATOM 6245 C CA . TRP A 1 404 ? 13.599 -30.664 -12.674 1.00 24.76 404 TRP A CA 1
ATOM 6246 C C . TRP A 1 404 ? 14.069 -29.250 -13.003 1.00 24.74 404 TRP A C 1
ATOM 6247 O O . TRP A 1 404 ? 15.133 -28.830 -12.552 1.00 22.86 404 TRP A O 1
ATOM 6268 N N . PHE A 1 405 ? 13.314 -28.538 -13.840 1.00 26.12 405 PHE A N 1
ATOM 6269 C CA . PHE A 1 405 ? 13.859 -27.336 -14.467 1.00 28.27 405 PHE A CA 1
ATOM 6270 C C . PHE A 1 405 ? 12.950 -26.122 -14.441 1.00 30.72 405 PHE A C 1
ATOM 6271 O O . PHE A 1 405 ? 13.260 -25.115 -15.052 1.00 32.51 405 PHE A O 1
ATOM 6288 N N . ALA A 1 406 ? 11.866 -26.202 -13.679 1.00 32.38 406 ALA A N 1
ATOM 6289 C CA . ALA A 1 406 ? 10.957 -25.076 -13.531 1.00 35.02 406 ALA A CA 1
ATOM 6290 C C . ALA A 1 406 ? 10.768 -24.752 -12.062 1.00 35.52 406 ALA A C 1
ATOM 6291 O O . ALA A 1 406 ? 10.645 -25.660 -11.240 1.00 35.03 406 ALA A O 1
ATOM 6298 N N . PRO A 1 407 ? 10.725 -23.456 -11.724 1.00 37.77 407 PRO A N 1
ATOM 6299 C CA . PRO A 1 407 ? 10.371 -23.107 -10.349 1.00 39.77 407 PRO A CA 1
ATOM 6300 C C . PRO A 1 407 ? 8.914 -23.498 -10.111 1.00 42.06 407 PRO A C 1
ATOM 6301 O O . PRO A 1 407 ? 8.145 -23.568 -11.067 1.00 42.55 407 PRO A O 1
ATOM 6312 N N . GLY A 1 408 ? 8.543 -23.793 -8.875 1.00 42.41 408 GLY A N 1
ATOM 6313 C CA . GLY A 1 408 ? 7.156 -24.117 -8.588 1.00 41.88 408 GLY A CA 1
ATOM 6314 C C . GLY A 1 408 ? 6.724 -25.480 -9.110 1.00 40.73 408 GLY A C 1
ATOM 6315 O O . GLY A 1 408 ? 5.528 -25.741 -9.219 1.00 41.70 408 GLY A O 1
ATOM 6319 N N . ALA A 1 409 ? 7.685 -26.350 -9.426 1.00 38.14 409 ALA A N 1
ATOM 6320 C CA . ALA A 1 409 ? 7.374 -27.696 -9.921 1.00 35.37 409 ALA A CA 1
ATOM 6321 C C . ALA A 1 409 ? 8.046 -28.761 -9.064 1.00 32.87 409 ALA A C 1
ATOM 6322 O O . ALA A 1 409 ? 8.339 -29.860 -9.541 1.00 32.87 409 ALA A O 1
ATOM 6329 N N . ALA A 1 410 ? 8.271 -28.428 -7.798 1.00 32.25 410 ALA A N 1
ATOM 6330 C CA . ALA A 1 410 ? 8.992 -29.305 -6.884 1.00 30.99 410 ALA A CA 1
ATOM 6331 C C . ALA A 1 410 ? 8.121 -30.394 -6.261 1.00 30.86 410 ALA A C 1
ATOM 6332 O O . ALA A 1 410 ? 8.631 -31.434 -5.853 1.00 29.70 410 ALA A O 1
ATOM 6339 N N . ALA A 1 411 ? 6.815 -30.160 -6.183 1.00 31.96 411 ALA A N 1
ATOM 6340 C CA . ALA A 1 411 ? 5.933 -31.054 -5.433 1.00 32.69 411 ALA A CA 1
ATOM 6341 C C . ALA A 1 411 ? 6.034 -32.516 -5.864 1.00 30.59 411 ALA A C 1
ATOM 6342 O O . ALA A 1 411 ? 6.250 -33.401 -5.032 1.00 29.75 411 ALA A O 1
ATOM 6349 N N . ALA A 1 412 ? 5.876 -32.771 -7.158 1.00 29.65 412 ALA A N 1
ATOM 6350 C CA . ALA A 1 412 ? 5.852 -34.148 -7.658 1.00 27.78 412 ALA A CA 1
ATOM 6351 C C . ALA A 1 412 ? 7.183 -34.890 -7.460 1.00 25.17 412 ALA A C 1
ATOM 6352 O O . ALA A 1 412 ? 7.189 -35.998 -6.930 1.00 25.28 412 ALA A O 1
ATOM 6359 N N . PRO A 1 413 ? 8.313 -34.294 -7.881 1.00 23.71 413 PRO A N 1
ATOM 6360 C CA . PRO A 1 413 ? 9.574 -35.003 -7.638 1.00 22.11 413 PRO A CA 1
ATOM 6361 C C . PRO A 1 413 ? 9.886 -35.185 -6.153 1.00 20.90 413 PRO A C 1
ATOM 6362 O O . PRO A 1 413 ? 10.383 -36.244 -5.757 1.00 20.30 413 PRO A O 1
ATOM 6373 N N . LEU A 1 414 ? 9.620 -34.172 -5.335 1.00 21.31 414 LEU A N 1
ATOM 6374 C CA . LEU A 1 414 ? 9.886 -34.322 -3.906 1.00 21.03 414 LEU A CA 1
ATOM 6375 C C . LEU A 1 414 ? 9.047 -35.442 -3.297 1.00 21.80 414 LEU A C 1
ATOM 6376 O O . LEU A 1 414 ? 9.543 -36.208 -2.468 1.00 21.89 414 LEU A O 1
ATOM 6392 N N . SER A 1 415 ? 7.792 -35.556 -3.720 1.00 22.53 415 SER A N 1
ATOM 6393 C CA A SER A 1 415 ? 6.925 -36.620 -3.228 0.53 22.36 415 SER A CA 1
ATOM 6394 C CA B SER A 1 415 ? 6.908 -36.616 -3.247 0.47 22.28 415 SER A CA 1
ATOM 6395 C C . SER A 1 415 ? 7.397 -37.984 -3.708 1.00 21.01 415 SER A C 1
ATOM 6396 O O . SER A 1 415 ? 7.382 -38.956 -2.947 1.00 22.00 415 SER A O 1
ATOM 6411 N N . TRP A 1 416 ? 7.824 -38.064 -4.961 1.00 20.61 416 TRP A N 1
ATOM 6412 C CA . TRP A 1 416 ? 8.326 -39.327 -5.489 1.00 19.28 416 TRP A CA 1
ATOM 6413 C C . TRP A 1 416 ? 9.537 -39.801 -4.694 1.00 19.58 416 TRP A C 1
ATOM 6414 O O . TRP A 1 416 ? 9.638 -40.977 -4.346 1.00 19.23 416 TRP A O 1
ATOM 6435 N N . SER A 1 417 ? 10.456 -38.880 -4.424 1.00 19.77 417 SER A N 1
ATOM 6436 C CA A SER A 1 417 ? 11.681 -39.201 -3.700 0.57 19.49 417 SER A CA 1
ATOM 6437 C CA B SER A 1 417 ? 11.682 -39.213 -3.698 0.43 19.72 417 SER A CA 1
ATOM 6438 C C . SER A 1 417 ? 11.364 -39.790 -2.321 1.00 19.56 417 SER A C 1
ATOM 6439 O O . SER A 1 417 ? 11.944 -40.784 -1.899 1.00 19.25 417 SER A O 1
ATOM 6454 N N . LYS A 1 418 ? 10.423 -39.173 -1.626 1.00 20.11 418 LYS A N 1
ATOM 6455 C CA A LYS A 1 418 ? 9.970 -39.666 -0.334 0.49 20.63 418 LYS A CA 1
ATOM 6456 C CA B LYS A 1 418 ? 9.981 -39.676 -0.330 0.51 21.29 418 LYS A CA 1
ATOM 6457 C C . LYS A 1 418 ? 9.262 -41.011 -0.468 1.00 21.26 418 LYS A C 1
ATOM 6458 O O . LYS A 1 418 ? 9.502 -41.941 0.305 1.00 21.86 418 LYS A O 1
ATOM 6495 N N . ASP A 1 419 ? 8.380 -41.115 -1.455 1.00 20.95 419 ASP A N 1
ATOM 6496 C CA . ASP A 1 419 ? 7.588 -42.327 -1.622 1.00 21.54 419 ASP A CA 1
ATOM 6497 C C . ASP A 1 419 ? 8.439 -43.538 -1.978 1.00 20.49 419 ASP A C 1
ATOM 6498 O O . ASP A 1 419 ? 8.235 -44.622 -1.431 1.00 21.69 419 ASP A O 1
ATOM 6507 N N . ILE A 1 420 ? 9.392 -43.380 -2.893 1.00 19.07 420 ILE A N 1
ATOM 6508 C CA . ILE A 1 420 ? 10.211 -44.531 -3.253 1.00 18.61 420 ILE A CA 1
ATOM 6509 C C . ILE A 1 420 ? 11.114 -44.913 -2.081 1.00 18.17 420 ILE A C 1
ATOM 6510 O O . ILE A 1 420 ? 11.374 -46.095 -1.853 1.00 18.56 420 ILE A O 1
ATOM 6526 N N . TYR A 1 421 ? 11.560 -43.931 -1.303 1.00 18.67 421 TYR A N 1
ATOM 6527 C CA . TYR A 1 421 ? 12.394 -44.255 -0.141 1.00 17.52 421 TYR A CA 1
ATOM 6528 C C . TYR A 1 421 ? 11.591 -45.118 0.834 1.00 18.44 421 TYR A C 1
ATOM 6529 O O . TYR A 1 421 ? 12.116 -46.080 1.409 1.00 18.63 421 TYR A O 1
ATOM 6547 N N . ASN A 1 422 ? 10.321 -44.781 1.013 1.00 19.57 422 ASN A N 1
ATOM 6548 C CA . ASN A 1 422 ? 9.467 -45.594 1.867 1.00 21.18 422 ASN A CA 1
ATOM 6549 C C . ASN A 1 422 ? 9.267 -47.002 1.295 1.00 21.76 422 ASN A C 1
ATOM 6550 O O . ASN A 1 422 ? 9.338 -47.985 2.023 1.00 22.48 422 ASN A O 1
ATOM 6561 N N . TYR A 1 423 ? 9.031 -47.102 -0.010 1.00 21.04 423 TYR A N 1
ATOM 6562 C CA . TYR A 1 423 ? 8.856 -48.405 -0.648 1.00 20.97 423 TYR A CA 1
ATOM 6563 C C . TYR A 1 423 ? 10.084 -49.309 -0.445 1.00 20.09 423 TYR A C 1
ATOM 6564 O O . TYR A 1 423 ? 9.956 -50.510 -0.205 1.00 21.08 423 TYR A O 1
ATOM 6582 N N . MET A 1 424 ? 11.274 -48.724 -0.516 1.00 19.04 424 MET A N 1
ATOM 6583 C CA . MET A 1 424 ? 12.510 -49.498 -0.535 1.00 18.46 424 MET A CA 1
ATOM 6584 C C . MET A 1 424 ? 12.970 -49.955 0.843 1.00 19.10 424 MET A C 1
ATOM 6585 O O . MET A 1 424 ? 13.847 -50.805 0.948 1.00 18.95 424 MET A O 1
ATOM 6599 N N . GLU A 1 425 ? 12.372 -49.399 1.890 1.00 19.73 425 GLU A N 1
ATOM 6600 C CA . GLU A 1 425 ? 12.852 -49.627 3.251 1.00 20.08 425 GLU A CA 1
ATOM 6601 C C . GLU A 1 425 ? 13.086 -51.102 3.623 1.00 20.48 425 GLU A C 1
ATOM 6602 O O . GLU A 1 425 ? 14.103 -51.417 4.234 1.00 20.30 425 GLU A O 1
ATOM 6614 N N . PRO A 1 426 ? 12.165 -52.008 3.254 1.00 20.41 426 PRO A N 1
ATOM 6615 C CA . PRO A 1 426 ? 12.356 -53.406 3.670 1.00 20.99 426 PRO A CA 1
ATOM 6616 C C . PRO A 1 426 ? 13.536 -54.121 3.012 1.00 20.58 426 PRO A C 1
ATOM 6617 O O . PRO A 1 426 ? 13.932 -55.192 3.500 1.00 23.04 426 PRO A O 1
ATOM 6628 N N . TYR A 1 427 ? 14.081 -53.549 1.936 1.00 19.92 427 TYR A N 1
ATOM 6629 C CA . TYR A 1 427 ? 15.003 -54.273 1.073 1.00 19.93 427 TYR A CA 1
ATOM 6630 C C . TYR A 1 427 ? 16.435 -53.786 1.198 1.00 19.63 427 TYR A C 1
ATOM 6631 O O . TYR A 1 427 ? 17.361 -54.437 0.718 1.00 20.32 427 TYR A O 1
ATOM 6649 N N . VAL A 1 428 ? 16.614 -52.634 1.833 1.00 18.70 428 VAL A N 1
ATOM 6650 C CA . VAL A 1 428 ? 17.925 -52.004 1.946 1.00 17.31 428 VAL A CA 1
ATOM 6651 C C . VAL A 1 428 ? 18.428 -52.164 3.388 1.00 17.42 428 VAL A C 1
ATOM 6652 O O . VAL A 1 428 ? 17.759 -52.782 4.226 1.00 18.46 428 VAL A O 1
ATOM 6665 N N . SER A 1 429 ? 19.611 -51.634 3.669 1.00 16.88 429 SER A N 1
ATOM 6666 C CA . SER A 1 429 ? 20.203 -51.778 4.993 1.00 17.13 429 SER A CA 1
ATOM 6667 C C . SER A 1 429 ? 19.287 -51.158 6.038 1.00 17.20 429 SER A C 1
ATOM 6668 O O . SER A 1 429 ? 18.514 -50.252 5.727 1.00 17.81 429 SER A O 1
ATOM 6676 N N . LYS A 1 430 ? 19.366 -51.666 7.269 1.00 19.53 430 LYS A N 1
ATOM 6677 C CA . LYS A 1 430 ? 18.555 -51.148 8.368 1.00 21.39 430 LYS A CA 1
ATOM 6678 C C . LYS A 1 430 ? 19.323 -51.191 9.677 1.00 21.71 430 LYS A C 1
ATOM 6679 O O . LYS A 1 430 ? 20.284 -51.952 9.837 1.00 22.50 430 LYS A O 1
ATOM 6698 N N . ASN A 1 431 ? 18.893 -50.341 10.600 1.00 21.65 431 ASN A N 1
ATOM 6699 C CA . ASN A 1 431 ? 19.412 -50.361 11.967 1.00 21.76 431 ASN A CA 1
ATOM 6700 C C . ASN A 1 431 ? 20.931 -50.221 12.027 1.00 21.53 431 ASN A C 1
ATOM 6701 O O . ASN A 1 431 ? 21.610 -51.037 12.661 1.00 23.77 431 ASN A O 1
ATOM 6712 N N . PRO A 1 432 ? 21.474 -49.156 11.417 1.00 19.20 432 PRO A N 1
ATOM 6713 C CA . PRO A 1 432 ? 20.773 -48.045 10.759 1.00 17.73 432 PRO A CA 1
ATOM 6714 C C . PRO A 1 432 ? 20.613 -48.210 9.252 1.00 16.99 432 PRO A C 1
ATOM 6715 O O . PRO A 1 432 ? 21.282 -49.033 8.640 1.00 16.97 432 PRO A O 1
ATOM 6726 N N . ARG A 1 433 ? 19.715 -47.428 8.676 1.00 16.12 433 ARG A N 1
ATOM 6727 C CA . ARG A 1 433 ? 19.580 -47.364 7.231 1.00 15.70 433 ARG A CA 1
ATOM 6728 C C . ARG A 1 433 ? 20.698 -46.477 6.699 1.00 15.07 433 ARG A C 1
ATOM 6729 O O . ARG A 1 433 ? 20.643 -45.251 6.788 1.00 15.12 433 ARG A O 1
ATOM 6750 N N . GLN A 1 434 ? 21.721 -47.123 6.159 1.00 14.21 434 GLN A N 1
ATOM 6751 C CA . GLN A 1 434 ? 22.942 -46.455 5.744 1.00 13.76 434 GLN A CA 1
ATOM 6752 C C . GLN A 1 434 ? 22.725 -45.555 4.537 1.00 12.67 434 GLN A C 1
ATOM 6753 O O . GLN A 1 434 ? 21.901 -45.831 3.669 1.00 13.93 434 GLN A O 1
ATOM 6767 N N . ALA A 1 435 ? 23.497 -44.482 4.496 1.00 12.56 435 ALA A N 1
ATOM 6768 C CA . ALA A 1 435 ? 23.444 -43.498 3.436 1.00 12.99 435 ALA A CA 1
ATOM 6769 C C . ALA A 1 435 ? 24.850 -42.939 3.257 1.00 11.79 435 ALA A C 1
ATOM 6770 O O . ALA A 1 435 ? 25.657 -42.973 4.191 1.00 12.54 435 ALA A O 1
ATOM 6777 N N . TYR A 1 436 ? 25.152 -42.429 2.063 1.00 11.52 436 TYR A N 1
ATOM 6778 C CA . TYR A 1 436 ? 26.472 -41.885 1.774 1.00 11.42 436 TYR A CA 1
ATOM 6779 C C . TYR A 1 436 ? 26.553 -40.397 2.107 1.00 11.41 436 TYR A C 1
ATOM 6780 O O . TYR A 1 436 ? 25.764 -39.608 1.605 1.00 11.45 436 TYR A O 1
ATOM 6798 N N . ALA A 1 437 ? 27.522 -40.017 2.944 1.00 11.96 437 ALA A N 1
ATOM 6799 C CA . ALA A 1 437 ? 27.648 -38.632 3.400 1.00 12.01 437 ALA A CA 1
ATOM 6800 C C . ALA A 1 437 ? 27.709 -37.608 2.273 1.00 11.51 437 ALA A C 1
ATOM 6801 O O . ALA A 1 437 ? 27.170 -36.524 2.414 1.00 13.47 437 ALA A O 1
ATOM 6808 N N . ASN A 1 438 ? 28.369 -37.934 1.159 1.00 10.85 438 ASN A N 1
ATOM 6809 C CA . ASN A 1 438 ? 28.447 -36.980 0.058 1.00 11.10 438 ASN A CA 1
ATOM 6810 C C . ASN A 1 438 ? 27.178 -36.914 -0.786 1.00 10.98 438 ASN A C 1
ATOM 6811 O O . ASN A 1 438 ? 27.078 -36.061 -1.650 1.00 11.45 438 ASN A O 1
ATOM 6822 N N . TYR A 1 439 ? 26.224 -37.811 -0.550 1.00 11.56 439 TYR A N 1
ATOM 6823 C CA . TYR A 1 439 ? 24.890 -37.683 -1.139 1.00 12.20 439 TYR A CA 1
ATOM 6824 C C . TYR A 1 439 ? 23.987 -37.062 -0.068 1.00 12.42 439 TYR A C 1
ATOM 6825 O O . TYR A 1 439 ? 23.032 -37.658 0.420 1.00 13.84 439 TYR A O 1
ATOM 6843 N N . ARG A 1 440 ? 24.334 -35.843 0.321 1.00 12.38 440 ARG A N 1
ATOM 6844 C CA . ARG A 1 440 ? 23.759 -35.265 1.523 1.00 11.90 440 ARG A CA 1
ATOM 6845 C C . ARG A 1 440 ? 22.245 -35.160 1.407 1.00 12.73 440 ARG A C 1
ATOM 6846 O O . ARG A 1 440 ? 21.723 -34.666 0.410 1.00 13.94 440 ARG A O 1
ATOM 6867 N N . ASP A 1 441 ? 21.562 -35.589 2.462 1.00 12.90 441 ASP A N 1
ATOM 6868 C CA . ASP A 1 441 ? 20.101 -35.643 2.507 1.00 13.49 441 ASP A CA 1
ATOM 6869 C C . ASP A 1 441 ? 19.633 -35.162 3.878 1.00 13.87 441 ASP A C 1
ATOM 6870 O O . ASP A 1 441 ? 19.726 -35.889 4.882 1.00 13.52 441 ASP A O 1
ATOM 6879 N N . ILE A 1 442 ? 19.136 -33.929 3.930 1.00 14.28 442 ILE A N 1
ATOM 6880 C CA . ILE A 1 442 ? 18.760 -33.332 5.205 1.00 14.40 442 ILE A CA 1
ATOM 6881 C C . ILE A 1 442 ? 17.589 -34.063 5.838 1.00 15.09 442 ILE A C 1
ATOM 6882 O O . ILE A 1 442 ? 17.395 -33.988 7.052 1.00 15.68 442 ILE A O 1
ATOM 6898 N N . ASP A 1 443 ? 16.808 -34.782 5.039 1.00 14.75 443 ASP A N 1
ATOM 6899 C CA . ASP A 1 443 ? 15.652 -35.483 5.593 1.00 16.13 443 ASP A CA 1
ATOM 6900 C C . ASP A 1 443 ? 16.030 -36.707 6.430 1.00 16.37 443 ASP A C 1
ATOM 6901 O O . ASP A 1 443 ? 15.180 -37.276 7.119 1.00 18.50 443 ASP A O 1
ATOM 6910 N N . LEU A 1 444 ? 17.313 -37.064 6.426 1.00 14.30 444 LEU A N 1
ATOM 6911 C CA . LEU A 1 444 ? 17.811 -38.107 7.313 1.00 14.73 444 LEU A CA 1
ATOM 6912 C C . LEU A 1 444 ? 17.892 -37.640 8.758 1.00 15.09 444 LEU A C 1
ATOM 6913 O O . LEU A 1 444 ? 18.041 -38.463 9.662 1.00 15.63 444 LEU A O 1
ATOM 6929 N N . GLY A 1 445 ? 17.828 -36.326 8.959 1.00 15.07 445 GLY A N 1
ATOM 6930 C CA . GLY A 1 445 ? 17.939 -35.738 10.286 1.00 15.37 445 GLY A CA 1
ATOM 6931 C C . GLY A 1 445 ? 18.835 -34.522 10.281 1.00 15.03 445 GLY A C 1
ATOM 6932 O O . GLY A 1 445 ? 19.709 -34.398 9.437 1.00 15.10 445 GLY A O 1
ATOM 6936 N N . ARG A 1 446 ? 18.610 -33.613 11.221 1.00 16.20 446 ARG A N 1
ATOM 6937 C CA . ARG A 1 446 ? 19.447 -32.438 11.344 1.00 15.42 446 ARG A CA 1
ATOM 6938 C C . ARG A 1 446 ? 19.792 -32.198 12.807 1.00 16.47 446 ARG A C 1
ATOM 6939 O O . ARG A 1 446 ? 19.141 -32.729 13.713 1.00 16.89 446 ARG A O 1
ATOM 6960 N N . ASN A 1 447 ? 20.831 -31.408 13.031 1.00 15.46 447 ASN A N 1
ATOM 6961 C CA . ASN A 1 447 ? 21.266 -31.096 14.377 1.00 15.67 447 ASN A CA 1
ATOM 6962 C C . ASN A 1 447 ? 20.327 -30.143 15.095 1.00 16.80 447 ASN A C 1
ATOM 6963 O O . ASN A 1 447 ? 19.669 -29.306 14.483 1.00 17.53 447 ASN A O 1
ATOM 6974 N N . GLU A 1 448 ? 20.288 -30.297 16.412 1.00 17.60 448 GLU A N 1
ATOM 6975 C CA . GLU A 1 448 ? 19.760 -29.289 17.315 1.00 18.35 448 GLU A CA 1
ATOM 6976 C C . GLU A 1 448 ? 20.957 -28.601 17.966 1.00 17.63 448 GLU A C 1
ATOM 6977 O O . GLU A 1 448 ? 21.946 -29.252 18.295 1.00 18.31 448 GLU A O 1
ATOM 6989 N N . VAL A 1 449 ? 20.868 -27.289 18.126 1.00 19.40 449 VAL A N 1
ATOM 6990 C CA . VAL A 1 449 ? 21.911 -26.501 18.774 1.00 19.24 449 VAL A CA 1
ATOM 6991 C C . VAL A 1 449 ? 21.392 -26.016 20.127 1.00 20.42 449 VAL A C 1
ATOM 6992 O O . VAL A 1 449 ? 20.334 -25.391 20.210 1.00 22.45 449 VAL A O 1
ATOM 7005 N N . VAL A 1 450 ? 22.144 -26.339 21.179 1.00 19.67 450 VAL A N 1
ATOM 7006 C CA . VAL A 1 450 ? 21.820 -25.945 22.552 1.00 20.19 450 VAL A CA 1
ATOM 7007 C C . VAL A 1 450 ? 23.055 -25.281 23.138 1.00 21.14 450 VAL A C 1
ATOM 7008 O O . VAL A 1 450 ? 24.149 -25.828 23.059 1.00 20.45 450 VAL A O 1
ATOM 7021 N N . ASN A 1 451 ? 22.883 -24.097 23.721 1.00 22.10 451 ASN A N 1
ATOM 7022 C CA . ASN A 1 451 ? 24.017 -23.334 24.229 1.00 23.36 451 ASN A CA 1
ATOM 7023 C C . ASN A 1 451 ? 25.110 -23.177 23.174 1.00 21.52 451 ASN A C 1
ATOM 7024 O O . ASN A 1 451 ? 26.300 -23.280 23.458 1.00 21.83 451 ASN A O 1
ATOM 7035 N N . ASP A 1 452 ? 24.659 -22.934 21.949 1.00 20.54 452 ASP A N 1
ATOM 7036 C CA . ASP A 1 452 ? 25.505 -22.661 20.788 1.00 20.42 452 ASP A CA 1
ATOM 7037 C C . ASP A 1 452 ? 26.354 -23.840 20.343 1.00 17.78 452 ASP A C 1
ATOM 7038 O O . ASP A 1 452 ? 27.310 -23.658 19.588 1.00 18.42 452 ASP A O 1
ATOM 7047 N N . VAL A 1 453 ? 25.999 -25.043 20.786 1.00 17.23 453 VAL A N 1
ATOM 7048 C CA . VAL A 1 453 ? 26.722 -26.255 20.392 1.00 16.61 453 VAL A CA 1
ATOM 7049 C C . VAL A 1 453 ? 25.756 -27.326 19.879 1.00 16.56 453 VAL A C 1
ATOM 7050 O O . VAL A 1 453 ? 24.742 -27.610 20.513 1.00 17.18 453 VAL A O 1
ATOM 7063 N N . SER A 1 454 ? 26.067 -27.909 18.718 1.00 16.11 454 SER A N 1
ATOM 7064 C CA . SER A 1 454 ? 25.289 -29.026 18.196 1.00 15.24 454 SER A CA 1
ATOM 7065 C C . SER A 1 454 ? 25.278 -30.171 19.197 1.00 15.34 454 SER A C 1
ATOM 7066 O O . SER A 1 454 ? 26.339 -30.577 19.682 1.00 15.23 454 SER A O 1
ATOM 7074 N N . THR A 1 455 ? 24.100 -30.711 19.487 1.00 16.12 455 THR A N 1
ATOM 7075 C CA . THR A 1 455 ? 24.014 -31.776 20.482 1.00 15.03 455 THR A CA 1
ATOM 7076 C C . THR A 1 455 ? 24.413 -33.135 19.913 1.00 14.96 455 THR A C 1
ATOM 7077 O O . THR A 1 455 ? 24.153 -33.459 18.743 1.00 15.24 455 THR A O 1
ATOM 7088 N N . TYR A 1 456 ? 25.030 -33.945 20.756 1.00 15.92 456 TYR A N 1
ATOM 7089 C CA . TYR A 1 456 ? 25.436 -35.275 20.356 1.00 15.31 456 TYR A CA 1
ATOM 7090 C C . TYR A 1 456 ? 24.226 -36.124 19.938 1.00 15.53 456 TYR A C 1
ATOM 7091 O O . TYR A 1 456 ? 24.263 -36.811 18.910 1.00 15.89 456 TYR A O 1
ATOM 7109 N N . ALA A 1 457 ? 23.156 -36.093 20.728 1.00 16.04 457 ALA A N 1
ATOM 7110 C CA . ALA A 1 457 ? 21.995 -36.917 20.452 1.00 17.02 457 ALA A CA 1
ATOM 7111 C C . ALA A 1 457 ? 21.366 -36.582 19.109 1.00 16.44 457 ALA A C 1
ATOM 7112 O O . ALA A 1 457 ? 20.943 -37.479 18.381 1.00 17.55 457 ALA A O 1
ATOM 7119 N N . SER A 1 458 ? 21.321 -35.302 18.747 1.00 16.45 458 SER A N 1
ATOM 7120 C CA . SER A 1 458 ? 20.697 -34.955 17.468 1.00 16.57 458 SER A CA 1
ATOM 7121 C C . SER A 1 458 ? 21.614 -35.399 16.319 1.00 15.45 458 SER A C 1
ATOM 7122 O O . SER A 1 458 ? 21.143 -35.905 15.308 1.00 16.12 458 SER A O 1
ATOM 7130 N N . GLY A 1 459 ? 22.922 -35.243 16.487 1.00 14.51 459 GLY A N 1
ATOM 7131 C CA . GLY A 1 459 ? 23.857 -35.660 15.462 1.00 14.37 459 GLY A CA 1
ATOM 7132 C C . GLY A 1 459 ? 23.819 -37.152 15.215 1.00 13.75 459 GLY A C 1
ATOM 7133 O O . GLY A 1 459 ? 23.999 -37.599 14.086 1.00 14.22 459 GLY A O 1
ATOM 7137 N N . LYS A 1 460 ? 23.582 -37.936 16.265 1.00 14.09 460 LYS A N 1
ATOM 7138 C CA . LYS A 1 460 ? 23.637 -39.387 16.145 1.00 15.33 460 LYS A CA 1
ATOM 7139 C C . LYS A 1 460 ? 22.557 -39.935 15.209 1.00 15.40 460 LYS A C 1
ATOM 7140 O O . LYS A 1 460 ? 22.746 -40.968 14.568 1.00 15.23 460 LYS A O 1
ATOM 7159 N N . VAL A 1 461 ? 21.426 -39.245 15.113 1.00 15.05 461 VAL A N 1
ATOM 7160 C CA . VAL A 1 461 ? 20.307 -39.756 14.334 1.00 15.66 461 VAL A CA 1
ATOM 7161 C C . VAL A 1 461 ? 20.714 -39.925 12.874 1.00 15.56 461 VAL A C 1
ATOM 7162 O O . VAL A 1 461 ? 20.556 -41.008 12.313 1.00 17.60 461 VAL A O 1
ATOM 7175 N N . TRP A 1 462 ? 21.231 -38.863 12.265 1.00 14.07 462 TRP A N 1
ATOM 7176 C CA . TRP A 1 462 ? 21.704 -38.941 10.883 1.00 14.31 462 TRP A CA 1
ATOM 7177 C C . TRP A 1 462 ? 23.130 -39.472 10.815 1.00 13.28 462 TRP A C 1
ATOM 7178 O O . TRP A 1 462 ? 23.528 -40.091 9.830 1.00 14.05 462 TRP A O 1
ATOM 7199 N N . GLY A 1 463 ? 23.907 -39.241 11.863 1.00 13.16 463 GLY A N 1
ATOM 7200 C CA . GLY A 1 463 ? 25.311 -39.592 11.856 1.00 13.05 463 GLY A CA 1
ATOM 7201 C C . GLY A 1 463 ? 25.577 -41.081 11.781 1.00 13.19 463 GLY A C 1
ATOM 7202 O O . GLY A 1 463 ? 26.533 -41.514 11.142 1.00 13.44 463 GLY A O 1
ATOM 7206 N N . GLN A 1 464 ? 24.737 -41.878 12.428 1.00 13.77 464 GLN A N 1
ATOM 7207 C CA . GLN A 1 464 ? 24.879 -43.319 12.328 1.00 14.17 464 GLN A CA 1
ATOM 7208 C C . GLN A 1 464 ? 24.513 -43.824 10.935 1.00 12.96 464 GLN A C 1
ATOM 7209 O O . GLN A 1 464 ? 24.951 -44.892 10.536 1.00 14.07 464 GLN A O 1
ATOM 7223 N N . LYS A 1 465 ? 23.679 -43.076 10.212 1.00 12.84 465 LYS A N 1
ATOM 7224 C CA . LYS A 1 465 ? 23.324 -43.464 8.846 1.00 12.35 465 LYS A CA 1
ATOM 7225 C C . LYS A 1 465 ? 24.528 -43.263 7.923 1.00 12.29 465 LYS A C 1
ATOM 7226 O O . LYS A 1 465 ? 24.846 -44.154 7.131 1.00 12.79 465 LYS A O 1
ATOM 7245 N N . TYR A 1 466 ? 25.202 -42.116 8.023 1.00 11.82 466 TYR A N 1
ATOM 7246 C CA . TYR A 1 466 ? 26.376 -41.861 7.193 1.00 11.77 466 TYR A CA 1
ATOM 7247 C C . TYR A 1 466 ? 27.602 -42.656 7.630 1.00 11.75 466 TYR A C 1
ATOM 7248 O O . TYR A 1 466 ? 28.424 -43.042 6.802 1.00 12.46 466 TYR A O 1
ATOM 7266 N N . PHE A 1 467 ? 27.760 -42.867 8.944 1.00 11.99 467 PHE A N 1
ATOM 7267 C CA . PHE A 1 467 ? 29.055 -43.282 9.483 1.00 11.93 467 PHE A CA 1
ATOM 7268 C C . PHE A 1 467 ? 28.980 -44.529 10.361 1.00 12.78 467 PHE A C 1
ATOM 7269 O O . PHE A 1 467 ? 30.013 -45.017 10.797 1.00 12.96 467 PHE A O 1
ATOM 7286 N N . LYS A 1 468 ? 27.769 -45.050 10.569 1.00 13.88 468 LYS A N 1
ATOM 7287 C CA A LYS A 1 468 ? 27.570 -46.289 11.311 0.65 15.68 468 LYS A CA 1
ATOM 7288 C CA B LYS A 1 468 ? 27.521 -46.251 11.374 0.35 14.35 468 LYS A CA 1
ATOM 7289 C C . LYS A 1 468 ? 28.357 -46.246 12.640 1.00 14.20 468 LYS A C 1
ATOM 7290 O O . LYS A 1 468 ? 28.265 -45.276 13.396 1.00 14.58 468 LYS A O 1
ATOM 7327 N N . GLY A 1 469 ? 29.147 -47.290 12.901 1.00 13.54 469 GLY A N 1
ATOM 7328 C CA . GLY A 1 469 ? 29.892 -47.407 14.141 1.00 14.43 469 GLY A CA 1
ATOM 7329 C C . GLY A 1 469 ? 31.055 -46.456 14.289 1.00 14.29 469 GLY A C 1
ATOM 7330 O O . GLY A 1 469 ? 31.700 -46.444 15.317 1.00 17.36 469 GLY A O 1
ATOM 7334 N N . ASN A 1 470 ? 31.320 -45.644 13.275 1.00 12.74 470 ASN A N 1
ATOM 7335 C CA . ASN A 1 470 ? 32.373 -44.651 13.338 1.00 12.32 470 ASN A CA 1
ATOM 7336 C C . ASN A 1 470 ? 31.915 -43.302 13.899 1.00 11.70 470 ASN A C 1
ATOM 7337 O O . ASN A 1 470 ? 32.735 -42.418 14.150 1.00 12.14 470 ASN A O 1
ATOM 7348 N N . PHE A 1 471 ? 30.604 -43.142 14.075 1.00 12.45 471 PHE A N 1
ATOM 7349 C CA . PHE A 1 471 ? 30.086 -41.843 14.488 1.00 12.44 471 PHE A CA 1
ATOM 7350 C C . PHE A 1 471 ? 30.652 -41.366 15.825 1.00 12.20 471 PHE A C 1
ATOM 7351 O O . PHE A 1 471 ? 31.060 -40.220 15.948 1.00 12.17 471 PHE A O 1
ATOM 7368 N N . GLU A 1 472 ? 30.701 -42.237 16.822 1.00 12.47 472 GLU A N 1
ATOM 7369 C CA . GLU A 1 472 ? 31.151 -41.787 18.131 1.00 11.99 472 GLU A CA 1
ATOM 7370 C C . GLU A 1 472 ? 32.628 -41.345 18.098 1.00 12.03 472 GLU A C 1
ATOM 7371 O O . GLU A 1 472 ? 32.985 -40.316 18.670 1.00 12.41 472 GLU A O 1
ATOM 7383 N N . ARG A 1 473 ? 33.485 -42.098 17.408 1.00 12.23 473 ARG A N 1
ATOM 7384 C CA . ARG A 1 473 ? 34.881 -41.685 17.277 1.00 12.12 473 ARG A CA 1
ATOM 7385 C C . ARG A 1 473 ? 34.985 -40.341 16.563 1.00 11.48 473 ARG A C 1
ATOM 7386 O O . ARG A 1 473 ? 35.808 -39.500 16.932 1.00 12.21 473 ARG A O 1
ATOM 7407 N N . LEU A 1 474 ? 34.176 -40.147 15.525 1.00 11.01 474 LEU A N 1
ATOM 7408 C CA . LEU A 1 474 ? 34.142 -38.851 14.873 1.00 10.96 474 LEU A CA 1
ATOM 7409 C C . LEU A 1 474 ? 33.815 -37.731 15.859 1.00 11.61 474 LEU A C 1
ATOM 7410 O O . LEU A 1 474 ? 34.458 -36.681 15.843 1.00 12.10 474 LEU A O 1
ATOM 7426 N N . ALA A 1 475 ? 32.809 -37.961 16.696 1.00 11.76 475 ALA A N 1
ATOM 7427 C CA . ALA A 1 475 ? 32.344 -36.942 17.637 1.00 11.64 475 ALA A CA 1
ATOM 7428 C C . ALA A 1 475 ? 33.366 -36.680 18.747 1.00 11.78 475 ALA A C 1
ATOM 7429 O O . ALA A 1 475 ? 33.536 -35.541 19.181 1.00 11.97 475 ALA A O 1
ATOM 7436 N N . ILE A 1 476 ? 34.047 -37.719 19.212 1.00 11.57 476 ILE A N 1
ATOM 7437 C CA . ILE A 1 476 ? 35.090 -37.505 20.228 1.00 11.89 476 ILE A CA 1
ATOM 7438 C C . ILE A 1 476 ? 36.243 -36.706 19.614 1.00 12.22 476 ILE A C 1
ATOM 7439 O O . ILE A 1 476 ? 36.777 -35.789 20.213 1.00 12.69 476 ILE A O 1
ATOM 7455 N N . THR A 1 477 ? 36.596 -37.021 18.373 1.00 11.83 477 THR A N 1
ATOM 7456 C CA . THR A 1 477 ? 37.641 -36.275 17.692 1.00 11.74 477 THR A CA 1
ATOM 7457 C C . THR A 1 477 ? 37.214 -34.814 17.502 1.00 11.93 477 THR A C 1
ATOM 7458 O O . THR A 1 477 ? 37.992 -33.895 17.743 1.00 12.61 477 THR A O 1
ATOM 7469 N N . LYS A 1 478 ? 35.965 -34.616 17.081 1.00 11.87 478 LYS A N 1
ATOM 7470 C CA . LYS A 1 478 ? 35.404 -33.273 16.959 1.00 12.29 478 LYS A CA 1
ATOM 7471 C C . LYS A 1 478 ? 35.551 -32.496 18.269 1.00 12.96 478 LYS A C 1
ATOM 7472 O O . LYS A 1 478 ? 35.896 -31.316 18.279 1.00 13.93 478 LYS A O 1
ATOM 7491 N N . GLY A 1 479 ? 35.255 -33.169 19.380 1.00 12.99 479 GLY A N 1
ATOM 7492 C CA . GLY A 1 479 ? 35.346 -32.535 20.682 1.00 13.08 479 GLY A CA 1
ATOM 7493 C C . GLY A 1 479 ? 36.756 -32.102 21.029 1.00 13.73 479 GLY A C 1
ATOM 7494 O O . GLY A 1 479 ? 36.953 -31.077 21.681 1.00 15.95 479 GLY A O 1
ATOM 7498 N N . LYS A 1 480 ? 37.747 -32.876 20.598 1.00 13.37 480 LYS A N 1
ATOM 7499 C CA . LYS A 1 480 ? 39.142 -32.506 20.804 1.00 14.66 480 LYS A CA 1
ATOM 7500 C C . LYS A 1 480 ? 39.611 -31.340 19.937 1.00 14.70 480 LYS A C 1
ATOM 7501 O O . LYS A 1 480 ? 40.372 -30.496 20.402 1.00 17.17 480 LYS A O 1
ATOM 7520 N N . VAL A 1 481 ? 39.189 -31.315 18.671 1.00 13.61 481 VAL A N 1
ATOM 7521 C CA . VAL A 1 481 ? 39.706 -30.325 17.726 1.00 14.24 481 VAL A CA 1
ATOM 7522 C C . VAL A 1 481 ? 38.845 -29.079 17.602 1.00 14.43 481 VAL A C 1
ATOM 7523 O O . VAL A 1 481 ? 39.309 -28.073 17.068 1.00 16.01 481 VAL A O 1
ATOM 7536 N N . ASP A 1 482 ? 37.617 -29.125 18.117 1.00 13.46 482 ASP A N 1
ATOM 7537 C CA . ASP A 1 482 ? 36.676 -28.015 17.957 1.00 13.42 482 ASP A CA 1
ATOM 7538 C C . ASP A 1 482 ? 35.574 -28.124 19.014 1.00 14.08 482 ASP A C 1
ATOM 7539 O O . ASP A 1 482 ? 34.396 -28.282 18.690 1.00 14.22 482 ASP A O 1
ATOM 7548 N N . PRO A 1 483 ? 35.959 -28.031 20.296 1.00 14.33 483 PRO A N 1
ATOM 7549 C CA . PRO A 1 483 ? 34.972 -28.247 21.356 1.00 15.32 483 PRO A CA 1
ATOM 7550 C C . PRO A 1 483 ? 33.825 -27.234 21.363 1.00 15.70 483 PRO A C 1
ATOM 7551 O O . PRO A 1 483 ? 32.731 -27.568 21.826 1.00 16.69 483 PRO A O 1
ATOM 7562 N N . THR A 1 484 ? 34.063 -26.019 20.871 1.00 15.28 484 THR A N 1
ATOM 7563 C CA . THR A 1 484 ? 33.022 -24.994 20.845 1.00 16.42 484 THR A CA 1
ATOM 7564 C C . THR A 1 484 ? 32.154 -25.069 19.587 1.00 14.97 484 THR A C 1
ATOM 7565 O O . THR A 1 484 ? 31.272 -24.233 19.401 1.00 16.46 484 THR A O 1
ATOM 7576 N N . ASP A 1 485 ? 32.394 -26.075 18.745 1.00 14.56 485 ASP A N 1
ATOM 7577 C CA . ASP A 1 485 ? 31.567 -26.300 17.558 1.00 14.30 485 ASP A CA 1
ATOM 7578 C C . ASP A 1 485 ? 31.580 -25.075 16.652 1.00 14.34 485 ASP A C 1
ATOM 7579 O O . ASP A 1 485 ? 30.532 -24.588 16.208 1.00 14.64 485 ASP A O 1
ATOM 7588 N N . TYR A 1 486 ? 32.780 -24.559 16.403 1.00 13.86 486 TYR A N 1
ATOM 7589 C CA . TYR A 1 486 ? 32.919 -23.396 15.529 1.00 13.94 486 TYR A CA 1
ATOM 7590 C C . TYR A 1 486 ? 32.535 -23.744 14.083 1.00 13.83 486 TYR A C 1
ATOM 7591 O O . TYR A 1 486 ? 31.620 -23.138 13.510 1.00 14.33 486 TYR A O 1
ATOM 7609 N N . PHE A 1 487 ? 33.222 -24.727 13.504 1.00 13.41 487 PHE A N 1
ATOM 7610 C CA . PHE A 1 487 ? 32.968 -25.140 12.128 1.00 13.31 487 PHE A CA 1
ATOM 7611 C C . PHE A 1 487 ? 31.813 -26.130 12.113 1.00 13.02 487 PHE A C 1
ATOM 7612 O O . PHE A 1 487 ? 32.008 -27.322 12.337 1.00 13.58 487 PHE A O 1
ATOM 7629 N N . ARG A 1 488 ? 30.612 -25.650 11.811 1.00 13.50 488 ARG A N 1
ATOM 7630 C CA . ARG A 1 488 ? 29.444 -26.512 11.817 1.00 14.38 488 ARG A CA 1
ATOM 7631 C C . ARG A 1 488 ? 28.453 -26.161 10.730 1.00 14.42 488 ARG A C 1
ATOM 7632 O O . ARG A 1 488 ? 28.526 -25.113 10.095 1.00 15.14 488 ARG A O 1
ATOM 7653 N N . ASN A 1 489 ? 27.510 -27.062 10.538 1.00 13.45 489 ASN A N 1
ATOM 7654 C CA . ASN A 1 489 ? 26.337 -26.780 9.742 1.00 13.17 489 ASN A CA 1
ATOM 7655 C C . ASN A 1 489 ? 25.200 -27.610 10.332 1.00 13.36 489 ASN A C 1
ATOM 7656 O O . ASN A 1 489 ? 25.339 -28.152 11.442 1.00 14.47 489 ASN A O 1
ATOM 7667 N N . GLU A 1 490 ? 24.084 -27.716 9.620 1.00 14.05 490 GLU A N 1
ATOM 7668 C CA . GLU A 1 490 ? 22.911 -28.384 10.153 1.00 14.60 490 GLU A CA 1
ATOM 7669 C C . GLU A 1 490 ? 23.078 -29.896 10.214 1.00 15.43 490 GLU A C 1
ATOM 7670 O O . GLU A 1 490 ? 22.254 -30.595 10.799 1.00 16.61 490 GLU A O 1
ATOM 7682 N N . GLN A 1 491 ? 24.149 -30.406 9.615 1.00 14.47 491 GLN A N 1
ATOM 7683 C CA . GLN A 1 491 ? 24.381 -31.831 9.588 1.00 14.88 491 GLN A CA 1
ATOM 7684 C C . GLN A 1 491 ? 25.896 -32.082 9.615 1.00 14.08 491 GLN A C 1
ATOM 7685 O O . GLN A 1 491 ? 26.462 -32.760 8.757 1.00 16.30 491 GLN A O 1
ATOM 7699 N N . SER A 1 492 ? 26.540 -31.531 10.641 1.00 13.72 492 SER A N 1
ATOM 7700 C CA . SER A 1 492 ? 27.963 -31.707 10.888 1.00 13.21 492 SER A CA 1
ATOM 7701 C C . SER A 1 492 ? 28.174 -32.457 12.209 1.00 12.73 492 SER A C 1
ATOM 7702 O O . SER A 1 492 ? 27.277 -32.527 13.056 1.00 12.73 492 SER A O 1
ATOM 7710 N N . ILE A 1 493 ? 29.367 -33.014 12.381 1.00 11.89 493 ILE A N 1
ATOM 7711 C CA . ILE A 1 493 ? 29.627 -33.857 13.534 1.00 11.97 493 ILE A CA 1
ATOM 7712 C C . ILE A 1 493 ? 29.587 -32.999 14.809 1.00 12.17 493 ILE A C 1
ATOM 7713 O O . ILE A 1 493 ? 30.303 -32.007 14.896 1.00 12.88 493 ILE A O 1
ATOM 7729 N N . PRO A 1 494 ? 28.756 -33.380 15.804 1.00 11.95 494 PRO A N 1
ATOM 7730 C CA . PRO A 1 494 ? 28.742 -32.636 17.065 1.00 12.47 494 PRO A CA 1
ATOM 7731 C C . PRO A 1 494 ? 29.911 -33.032 17.955 1.00 12.43 494 PRO A C 1
ATOM 7732 O O . PRO A 1 494 ? 30.372 -34.169 17.901 1.00 12.85 494 PRO A O 1
ATOM 7743 N N . PRO A 1 495 ? 30.375 -32.103 18.799 1.00 12.59 495 PRO A N 1
ATOM 7744 C CA . PRO A 1 495 ? 31.447 -32.489 19.719 1.00 13.16 495 PRO A CA 1
ATOM 7745 C C . PRO A 1 495 ? 30.941 -33.338 20.872 1.00 13.98 495 PRO A C 1
ATOM 7746 O O . PRO A 1 495 ? 29.900 -33.051 21.450 1.00 17.34 495 PRO A O 1
ATOM 7757 N N . LEU A 1 496 ? 31.686 -34.380 21.189 1.00 14.16 496 LEU A N 1
ATOM 7758 C CA . LEU A 1 496 ? 31.420 -35.188 22.371 1.00 15.19 496 LEU A CA 1
ATOM 7759 C C . LEU A 1 496 ? 32.608 -35.013 23.307 1.00 16.91 496 LEU A C 1
ATOM 7760 O O . LEU A 1 496 ? 33.672 -35.558 23.070 1.00 16.73 496 LEU A O 1
ATOM 7776 N N . ILE A 1 497 ? 32.407 -34.209 24.352 1.00 20.83 497 ILE A N 1
ATOM 7777 C CA A ILE A 1 497 ? 33.460 -33.773 25.268 0.53 24.09 497 ILE A CA 1
ATOM 7778 C CA B ILE A 1 497 ? 33.495 -33.854 25.256 0.47 24.60 497 ILE A CA 1
ATOM 7779 C C . ILE A 1 497 ? 33.204 -34.343 26.658 1.00 27.59 497 ILE A C 1
ATOM 7780 O O . ILE A 1 497 ? 32.066 -34.614 26.997 1.00 27.83 497 ILE A O 1
ATOM 7811 N N . LYS A 1 498 ? 34.257 -34.475 27.464 1.00 36.43 498 LYS A N 1
ATOM 7812 C CA . LYS A 1 498 ? 34.128 -34.939 28.851 1.00 43.29 498 LYS A CA 1
ATOM 7813 C C . LYS A 1 498 ? 33.178 -34.069 29.668 1.00 44.94 498 LYS A C 1
ATOM 7814 O O . LYS A 1 498 ? 33.122 -32.849 29.494 1.00 46.14 498 LYS A O 1
#

Radius of gyration: 22.05 Å; Cα contacts (8 Å, |Δi|>4): 1177; chains: 1; bounding box: 53×62×60 Å